Protein AF-B4UIX6-F1 (afdb_monomer)

Radius of gyration: 28.11 Å; Cα contacts (8 Å, |Δi|>4): 900; chains: 1; bounding box: 64×61×74 Å

Foldseek 3Di:
DDKFKKKWKAWQCDEQLLVLVLLLLLQLCVLQPPQWFFWKWFAALVRRIIIIMTIGDDSCPDPQSQLSSQVSSVVSQTGMDGLVPDDPVVNVVVVVVRVNGPQIDTGHGLVCSQVSSVVRSVVSHYDPDDDGDSPRHDEAEEEQVDLQNVPWDDDLVQQKIWGADQRERDQQDKHWYFYHYVPDPGTDIWIWGFHDFQHCVNADQVRHGTTMIRTDPGDPVRSVSRVVVVVPPDDDDDADDGDDPPDHDGDDDDDDDDDADAVAEAEDEDQDLVSLLVCCVPAVVQQKDWTFDQDEDDQQHKYWYWYQANVRDIDIWIWGFHAADNGTTMIGTDDDPVRCVVSCVSNVVRPDDQAEEEEEALPPVLQVLLCVLLVVVRYDYHYDNHLVRVVVVCVVQVQRHLEYEYEQDDPPDGPLNSLLVNCVVNPLDNYAYEYEYCDDDVCPFVSSVVSPHLYYYYCVVDSNVSSVVRVVSSVVCVVPVPDDRDD

Structure (mmCIF, N/CA/C/O backbone):
data_AF-B4UIX6-F1
#
_entry.id   AF-B4UIX6-F1
#
loop_
_atom_site.group_PDB
_atom_site.id
_atom_site.type_symbol
_atom_site.label_atom_id
_atom_site.label_alt_id
_atom_site.label_comp_id
_atom_site.label_asym_id
_atom_site.label_entity_id
_atom_site.label_seq_id
_atom_site.pdbx_PDB_ins_code
_atom_site.Cartn_x
_atom_site.Cartn_y
_atom_site.Cartn_z
_atom_site.occupancy
_atom_site.B_iso_or_equiv
_atom_site.auth_seq_id
_atom_site.auth_comp_id
_atom_site.auth_asym_id
_atom_site.auth_atom_id
_atom_site.pdbx_PDB_model_num
ATOM 1 N N . MET A 1 1 ? 10.545 31.545 16.070 1.00 50.97 1 MET A N 1
ATOM 2 C CA . MET A 1 1 ? 9.368 30.661 16.197 1.00 50.97 1 MET A CA 1
ATOM 3 C C . MET A 1 1 ? 9.714 29.418 15.417 1.00 50.97 1 MET A C 1
ATOM 5 O O . MET A 1 1 ? 9.823 29.504 14.200 1.00 50.97 1 MET A O 1
ATOM 9 N N . ASP A 1 2 ? 10.010 28.333 16.121 1.00 69.81 2 ASP A N 1
ATOM 10 C CA . ASP A 1 2 ? 10.608 27.150 15.506 1.00 69.81 2 ASP A CA 1
ATOM 11 C C . ASP A 1 2 ? 9.585 26.468 14.596 1.00 69.81 2 ASP A C 1
ATOM 13 O O . ASP A 1 2 ? 8.450 26.200 14.996 1.00 69.81 2 ASP A O 1
ATOM 17 N N . THR A 1 3 ? 9.975 26.274 13.339 1.00 79.88 3 THR A N 1
ATOM 18 C CA . THR A 1 3 ? 9.192 25.519 12.360 1.00 79.88 3 THR A CA 1
ATOM 19 C C . THR A 1 3 ? 9.548 24.051 12.533 1.00 79.88 3 THR A C 1
ATOM 21 O O . THR A 1 3 ? 10.726 23.708 12.580 1.00 79.88 3 THR A O 1
ATOM 24 N N . VAL A 1 4 ? 8.539 23.195 12.655 1.00 84.94 4 VAL A N 1
ATOM 25 C CA . VAL A 1 4 ? 8.705 21.746 12.757 1.00 84.94 4 VAL A CA 1
ATOM 26 C C . VAL A 1 4 ? 8.343 21.133 11.419 1.00 84.94 4 VAL A C 1
ATOM 28 O O . VAL A 1 4 ? 7.246 21.357 10.910 1.00 84.94 4 VAL A O 1
ATOM 31 N N . GLU A 1 5 ? 9.255 20.344 10.865 1.00 88.12 5 GLU A N 1
ATOM 32 C CA . GLU A 1 5 ? 8.976 19.538 9.682 1.00 88.12 5 GLU A CA 1
ATOM 33 C C . GLU A 1 5 ? 8.391 18.187 10.089 1.00 88.12 5 GLU A C 1
ATOM 35 O O . GLU A 1 5 ? 8.808 17.567 11.070 1.00 88.12 5 GLU A O 1
ATOM 40 N N . LEU A 1 6 ? 7.390 17.743 9.340 1.00 89.12 6 LEU A N 1
ATOM 41 C CA . LEU A 1 6 ? 6.686 16.482 9.523 1.00 89.12 6 LEU A CA 1
ATOM 42 C C . LEU A 1 6 ? 6.513 15.836 8.151 1.00 89.12 6 LEU A C 1
ATOM 44 O O . LEU A 1 6 ? 6.146 16.517 7.206 1.00 89.12 6 LEU A O 1
ATOM 48 N N . ALA A 1 7 ? 6.734 14.533 8.030 1.00 87.12 7 ALA A N 1
ATOM 49 C CA . ALA A 1 7 ? 6.584 13.808 6.774 1.00 87.12 7 ALA A CA 1
ATOM 50 C C . ALA A 1 7 ? 5.517 12.719 6.914 1.00 87.12 7 ALA A C 1
ATOM 52 O O . ALA A 1 7 ? 5.659 11.794 7.715 1.00 87.12 7 ALA A O 1
ATOM 53 N N . CYS A 1 8 ? 4.440 12.809 6.138 1.00 87.12 8 CYS A N 1
ATOM 54 C CA . CYS A 1 8 ? 3.483 11.718 5.982 1.00 87.12 8 CYS A CA 1
ATOM 55 C C . CYS A 1 8 ? 3.959 10.824 4.838 1.00 87.12 8 CYS A C 1
ATOM 57 O O . CYS A 1 8 ? 4.029 11.267 3.695 1.00 87.12 8 CYS A O 1
ATOM 59 N N . ILE A 1 9 ? 4.295 9.578 5.151 1.00 80.69 9 ILE A N 1
ATOM 60 C CA . ILE A 1 9 ? 4.895 8.630 4.213 1.00 80.69 9 ILE A CA 1
ATOM 61 C C . ILE A 1 9 ? 3.885 7.533 3.907 1.00 80.69 9 ILE A C 1
ATOM 63 O O . ILE A 1 9 ? 3.388 6.885 4.829 1.00 80.69 9 ILE A O 1
ATOM 67 N N . PHE A 1 10 ? 3.636 7.277 2.629 1.00 78.56 10 PHE A N 1
ATOM 68 C CA . PHE A 1 10 ? 2.781 6.204 2.142 1.00 78.56 10 PHE A CA 1
ATOM 69 C C . PHE A 1 10 ? 3.593 5.294 1.226 1.00 78.56 10 PHE A C 1
ATOM 71 O O . PHE A 1 10 ? 4.346 5.755 0.373 1.00 78.56 10 PHE A O 1
ATOM 78 N N . VAL A 1 11 ? 3.420 3.988 1.400 1.00 75.00 11 VAL A N 1
ATOM 79 C CA . VAL A 1 11 ? 4.083 2.965 0.585 1.00 75.00 11 VAL A CA 1
ATOM 80 C C . VAL A 1 11 ? 3.005 2.187 -0.160 1.00 75.00 11 VAL A C 1
ATOM 82 O O . VAL A 1 11 ? 1.965 1.859 0.425 1.00 75.00 11 VAL A O 1
ATOM 85 N N . ARG A 1 12 ? 3.240 1.879 -1.441 1.00 69.44 12 ARG A N 1
ATOM 86 C CA . ARG A 1 12 ? 2.223 1.302 -2.338 1.00 69.44 12 ARG A CA 1
ATOM 87 C C . ARG A 1 12 ? 0.992 2.205 -2.455 1.00 69.44 12 ARG A C 1
ATOM 89 O O . ARG A 1 12 ? -0.139 1.758 -2.268 1.00 69.44 12 ARG A O 1
ATOM 96 N N . ALA A 1 13 ? 1.214 3.498 -2.666 1.00 71.56 13 ALA A N 1
ATOM 97 C CA . ALA A 1 13 ? 0.158 4.458 -2.924 1.00 71.56 13 ALA A CA 1
ATOM 98 C C . ALA A 1 13 ? -0.350 4.276 -4.364 1.00 71.56 13 ALA A C 1
ATOM 100 O O . ALA A 1 13 ? 0.244 4.765 -5.319 1.00 71.56 13 ALA A O 1
ATOM 101 N N . GLU A 1 14 ? -1.474 3.575 -4.510 1.00 77.25 14 GLU A N 1
ATOM 102 C CA . GLU A 1 14 ? -2.195 3.404 -5.776 1.00 77.25 14 GLU A CA 1
ATOM 103 C C . GLU A 1 14 ? -3.715 3.386 -5.545 1.00 77.25 14 GLU A C 1
ATOM 105 O O . GLU A 1 14 ? -4.179 3.134 -4.426 1.00 77.25 14 GLU A O 1
ATOM 110 N N . GLY A 1 15 ? -4.498 3.681 -6.588 1.00 76.38 15 GLY A N 1
ATOM 111 C CA . GLY A 1 15 ? -5.964 3.612 -6.558 1.00 76.38 15 GLY A CA 1
ATOM 112 C C . GLY A 1 15 ? -6.590 4.341 -5.362 1.00 76.38 15 GLY A C 1
ATOM 113 O O . GLY A 1 15 ? -6.399 5.544 -5.170 1.00 76.38 15 GLY A O 1
ATOM 114 N N . ASP A 1 16 ? -7.320 3.596 -4.527 1.00 66.25 16 ASP A N 1
ATOM 115 C CA . ASP A 1 16 ? -7.997 4.124 -3.335 1.00 66.25 16 ASP A CA 1
ATOM 116 C C . ASP A 1 16 ? -7.032 4.688 -2.277 1.00 66.25 16 ASP A C 1
ATOM 118 O O . ASP A 1 16 ? -7.412 5.582 -1.517 1.00 66.25 16 ASP A O 1
ATOM 122 N N . ARG A 1 17 ? -5.777 4.216 -2.226 1.00 69.69 17 ARG A N 1
ATOM 123 C CA . ARG A 1 17 ? -4.769 4.727 -1.280 1.00 69.69 17 ARG A CA 1
ATOM 124 C C . ARG A 1 17 ? -4.261 6.104 -1.681 1.00 69.69 17 ARG A C 1
ATOM 126 O O . ARG A 1 17 ? -4.135 6.973 -0.823 1.00 69.69 17 ARG A O 1
ATOM 133 N N . LEU A 1 18 ? -4.043 6.330 -2.979 1.00 77.25 18 LEU A N 1
ATOM 134 C CA . LEU A 1 18 ? -3.739 7.669 -3.493 1.00 77.25 18 LEU A CA 1
ATOM 135 C C . LEU A 1 18 ? -4.898 8.628 -3.235 1.00 77.25 18 LEU A C 1
ATOM 137 O O . LEU A 1 18 ? -4.672 9.760 -2.822 1.00 77.25 18 LEU A O 1
ATOM 141 N N . LEU A 1 19 ? -6.139 8.166 -3.404 1.00 77.31 19 LEU A N 1
ATOM 142 C CA . LEU A 1 19 ? -7.320 8.977 -3.108 1.00 77.31 19 LEU A CA 1
ATOM 143 C C . LEU A 1 19 ? -7.422 9.330 -1.615 1.00 77.31 19 LEU A C 1
ATOM 145 O O . LEU A 1 19 ? -7.810 10.444 -1.258 1.00 77.31 19 LEU A O 1
ATOM 149 N N . ALA A 1 20 ? -7.087 8.393 -0.727 1.00 75.25 20 ALA A N 1
ATOM 150 C CA . ALA A 1 20 ? -7.052 8.643 0.710 1.00 75.25 20 ALA A CA 1
ATOM 151 C C . ALA A 1 20 ? -5.952 9.649 1.091 1.00 75.25 20 ALA A C 1
ATOM 153 O O . ALA A 1 20 ? -6.204 10.546 1.898 1.00 75.25 20 ALA A O 1
ATOM 154 N N . ALA A 1 21 ? -4.771 9.542 0.477 1.00 83.69 21 ALA A N 1
ATOM 155 C CA . ALA A 1 21 ? -3.675 10.484 0.671 1.00 83.69 21 ALA A CA 1
ATOM 156 C C . ALA A 1 21 ? -4.012 11.883 0.125 1.00 83.69 21 ALA A C 1
ATOM 158 O O . ALA A 1 21 ? -3.810 12.867 0.830 1.00 83.69 21 ALA A O 1
ATOM 159 N N . GLU A 1 22 ? -4.619 11.990 -1.061 1.00 86.62 22 GLU A N 1
ATOM 160 C CA . GLU A 1 22 ? -5.093 13.270 -1.610 1.00 86.62 22 GLU A CA 1
ATOM 161 C C . GLU A 1 22 ? -6.085 13.945 -0.657 1.00 86.62 22 GLU A C 1
ATOM 163 O O . GLU A 1 22 ? -5.969 15.131 -0.358 1.00 86.62 22 GLU A O 1
ATOM 168 N N . ARG A 1 23 ? -7.051 13.186 -0.126 1.00 83.88 23 ARG A N 1
ATOM 169 C CA . ARG A 1 23 ? -8.023 13.707 0.845 1.00 83.88 23 ARG A CA 1
ATOM 170 C C . ARG A 1 23 ? -7.365 14.173 2.137 1.00 83.88 23 ARG A C 1
ATOM 172 O O . ARG A 1 23 ? -7.815 15.169 2.697 1.00 83.88 23 ARG A O 1
ATOM 179 N N . LEU A 1 24 ? -6.330 13.475 2.608 1.00 87.50 24 LEU A N 1
ATOM 180 C CA . LEU A 1 24 ? -5.542 13.930 3.750 1.00 87.50 24 LEU A CA 1
ATOM 181 C C . LEU A 1 24 ? -4.856 15.259 3.437 1.00 87.50 24 LEU A C 1
ATOM 183 O O . LEU A 1 24 ? -4.967 16.179 4.242 1.00 87.50 24 LEU A O 1
ATOM 187 N N . VAL A 1 25 ? -4.189 15.358 2.282 1.00 90.38 25 VAL A N 1
ATOM 188 C CA . VAL A 1 25 ? -3.491 16.575 1.842 1.00 90.38 25 VAL A CA 1
ATOM 189 C C . VAL A 1 25 ? -4.464 17.751 1.809 1.00 90.38 25 VAL A C 1
ATOM 191 O O . VAL A 1 25 ? -4.226 18.758 2.464 1.00 90.38 25 VAL A O 1
ATOM 194 N N . LEU A 1 26 ? -5.622 17.592 1.166 1.00 88.06 26 LEU A N 1
ATOM 195 C CA . LEU A 1 26 ? -6.662 18.627 1.121 1.00 88.06 26 LEU A CA 1
ATOM 196 C C . LEU A 1 26 ? -7.244 18.975 2.504 1.00 88.06 26 LEU A C 1
ATOM 198 O O . LEU A 1 26 ? -7.756 20.076 2.693 1.00 88.06 26 LEU A O 1
ATOM 202 N N . ALA A 1 27 ? -7.163 18.063 3.475 1.00 88.12 27 ALA A N 1
ATOM 203 C CA . ALA A 1 27 ? -7.614 18.277 4.846 1.00 88.12 27 ALA A CA 1
ATOM 204 C C . ALA A 1 27 ? -6.538 18.884 5.767 1.00 88.12 27 ALA A C 1
ATOM 206 O O . ALA A 1 27 ? -6.870 19.265 6.893 1.00 88.12 27 ALA A O 1
ATOM 207 N N . LEU A 1 28 ? -5.273 19.007 5.335 1.00 90.50 28 LEU A N 1
ATOM 208 C CA . LEU A 1 28 ? -4.177 19.536 6.163 1.00 90.50 28 LEU A CA 1
ATOM 209 C C . LEU A 1 28 ? -4.477 20.911 6.784 1.00 90.50 28 LEU A C 1
ATOM 211 O O . LEU A 1 28 ? -4.232 21.047 7.987 1.00 90.50 28 LEU A O 1
ATOM 215 N N . PRO A 1 29 ? -5.074 21.892 6.070 1.00 88.06 29 PRO A N 1
ATOM 216 C CA . PRO A 1 29 ? -5.437 23.177 6.672 1.00 88.06 29 PRO A CA 1
ATOM 217 C C . PRO A 1 29 ? -6.425 23.033 7.837 1.00 88.06 29 PRO A C 1
ATOM 219 O O . PRO A 1 29 ? -6.400 23.813 8.781 1.00 88.06 29 PRO A O 1
ATOM 222 N N . HIS A 1 30 ? -7.280 22.005 7.820 1.00 84.88 30 HIS A N 1
ATOM 223 C CA . HIS A 1 30 ? -8.195 21.725 8.924 1.00 84.88 30 HIS A CA 1
ATOM 224 C C . HIS A 1 30 ? -7.524 20.949 10.065 1.00 84.88 30 HIS A C 1
ATOM 226 O O . HIS A 1 30 ? -7.813 21.190 11.235 1.00 84.88 30 HIS A O 1
ATOM 232 N N . VAL A 1 31 ? -6.633 20.010 9.738 1.00 87.25 31 VAL A N 1
ATOM 233 C CA . VAL A 1 31 ? -5.925 19.178 10.724 1.00 87.25 31 VAL A CA 1
ATOM 234 C C . VAL A 1 31 ? -4.927 20.008 11.536 1.00 87.25 31 VAL A C 1
ATOM 236 O O . VAL A 1 31 ? -4.837 19.845 12.758 1.00 87.25 31 VAL A O 1
ATOM 239 N N . LEU A 1 32 ? -4.196 20.898 10.866 1.00 87.38 32 LEU A N 1
ATOM 240 C CA . LEU A 1 32 ? -3.117 21.694 11.450 1.00 87.38 32 LEU A CA 1
ATOM 241 C C . LEU A 1 32 ? -3.531 23.141 11.762 1.00 87.38 32 LEU A C 1
ATOM 243 O O . LEU A 1 32 ? -2.856 23.801 12.549 1.00 87.38 32 LEU A O 1
ATOM 247 N N . GLY A 1 33 ? -4.656 23.617 11.221 1.00 83.31 33 GLY A N 1
ATOM 248 C CA . GLY A 1 33 ? -5.118 24.994 11.402 1.00 83.31 33 GLY A CA 1
ATOM 249 C C . GLY A 1 33 ? -4.183 26.014 10.747 1.00 83.31 33 GLY A C 1
ATOM 250 O O . GLY A 1 33 ? -3.417 25.687 9.840 1.00 83.31 33 GLY A O 1
ATOM 251 N N . ASP A 1 34 ? -4.193 27.243 11.266 1.00 81.81 34 ASP A N 1
ATOM 252 C CA . ASP A 1 34 ? -3.404 28.377 10.748 1.00 81.81 34 ASP A CA 1
ATOM 253 C C . ASP A 1 34 ? -1.878 28.206 10.898 1.00 81.81 34 ASP A C 1
ATOM 255 O O . ASP A 1 34 ? -1.104 29.076 10.508 1.00 81.81 34 ASP A O 1
ATOM 259 N N . GLY A 1 35 ? -1.424 27.101 11.496 1.00 83.25 35 GLY A N 1
ATOM 260 C CA . GLY A 1 35 ? -0.007 26.795 11.658 1.00 83.25 35 GLY A CA 1
ATOM 261 C C . GLY A 1 35 ? 0.612 26.006 10.502 1.00 83.25 35 GLY A C 1
ATOM 262 O O . GLY A 1 35 ? 1.799 25.699 10.586 1.00 83.25 35 GLY A O 1
ATOM 263 N N . LEU A 1 36 ? -0.146 25.657 9.456 1.00 87.75 36 LEU A N 1
ATOM 264 C CA . LEU A 1 36 ? 0.399 25.079 8.223 1.00 87.75 36 LEU A CA 1
ATOM 265 C C . LEU A 1 36 ? 1.092 26.173 7.392 1.00 87.75 36 LEU A C 1
ATOM 267 O O . LEU A 1 36 ? 0.434 27.092 6.919 1.00 87.75 36 LEU A O 1
ATOM 271 N N . ASP A 1 37 ? 2.407 26.060 7.205 1.00 87.50 37 ASP A N 1
ATOM 272 C CA . ASP A 1 37 ? 3.221 27.054 6.489 1.00 87.50 37 ASP A CA 1
ATOM 273 C C . ASP A 1 37 ? 3.438 26.672 5.018 1.00 87.50 37 ASP A C 1
ATOM 275 O O . ASP A 1 37 ? 3.116 27.443 4.117 1.00 87.50 37 ASP A O 1
ATOM 279 N N . ARG A 1 38 ? 3.927 25.450 4.774 1.00 88.00 38 ARG A N 1
ATOM 280 C CA . ARG A 1 38 ? 4.103 24.869 3.434 1.00 88.00 38 ARG A CA 1
ATOM 281 C C . ARG A 1 38 ? 3.867 23.362 3.439 1.00 88.00 38 ARG A C 1
ATOM 283 O O . ARG A 1 38 ? 3.985 22.713 4.483 1.00 88.00 38 ARG A O 1
ATOM 290 N N . CYS A 1 39 ? 3.576 22.825 2.263 1.00 91.69 39 CYS A N 1
ATOM 291 C CA . CYS A 1 39 ? 3.460 21.404 1.984 1.00 91.69 39 CYS A CA 1
ATOM 292 C C . CYS A 1 39 ? 4.289 21.061 0.740 1.00 91.69 39 CYS A C 1
ATOM 294 O O . CYS A 1 39 ? 4.148 21.721 -0.284 1.00 91.69 39 CYS A O 1
ATOM 296 N N . ASP A 1 40 ? 5.089 20.006 0.812 1.00 89.06 40 ASP A N 1
ATOM 297 C CA . ASP A 1 40 ? 5.818 19.457 -0.328 1.00 89.06 40 ASP A CA 1
ATOM 298 C C . ASP A 1 40 ? 5.292 18.045 -0.604 1.00 89.06 40 ASP A C 1
ATOM 300 O O . ASP A 1 40 ? 5.035 17.274 0.325 1.00 89.06 40 ASP A O 1
ATOM 304 N N . LEU A 1 41 ? 5.087 17.710 -1.872 1.00 91.31 41 LEU A N 1
ATOM 305 C CA . LEU A 1 41 ? 4.596 16.411 -2.323 1.00 91.31 41 LEU A CA 1
ATOM 306 C C . LEU A 1 41 ? 5.665 15.773 -3.206 1.00 91.31 41 LEU A C 1
ATOM 308 O O . LEU A 1 41 ? 6.165 16.427 -4.114 1.00 91.31 41 LEU A O 1
ATOM 312 N N . ALA A 1 42 ? 5.987 14.507 -2.971 1.00 86.31 42 ALA A N 1
ATOM 313 C CA . ALA A 1 42 ? 6.916 13.749 -3.800 1.00 86.31 42 ALA A CA 1
ATOM 314 C C . ALA A 1 42 ? 6.377 12.333 -4.007 1.00 86.31 42 ALA A C 1
ATOM 316 O O . ALA A 1 42 ? 5.975 11.685 -3.039 1.00 86.31 42 ALA A O 1
ATOM 317 N N . PHE A 1 43 ? 6.322 11.870 -5.249 1.00 85.62 43 PHE A N 1
ATOM 318 C CA . PHE A 1 43 ? 5.800 10.563 -5.622 1.00 85.62 43 PHE A CA 1
ATOM 319 C C . PHE A 1 43 ? 6.738 9.866 -6.600 1.00 85.62 43 PHE A C 1
ATOM 321 O O . PHE A 1 43 ? 7.221 10.494 -7.536 1.00 85.62 43 PHE A O 1
ATOM 328 N N . ASP A 1 44 ? 6.947 8.575 -6.363 1.00 83.12 44 ASP A N 1
ATOM 329 C CA . ASP A 1 44 ? 7.654 7.660 -7.250 1.00 83.12 44 ASP A CA 1
ATOM 330 C C . ASP A 1 44 ? 6.639 6.700 -7.884 1.00 83.12 44 ASP A C 1
ATOM 332 O O . ASP A 1 44 ? 6.030 5.872 -7.191 1.00 83.12 44 ASP A O 1
ATOM 336 N N . ALA A 1 45 ? 6.442 6.795 -9.197 1.00 74.31 45 ALA A N 1
ATOM 337 C CA . ALA A 1 45 ? 5.498 5.958 -9.929 1.00 74.31 45 ALA A CA 1
ATOM 338 C C . ALA A 1 45 ? 5.891 4.472 -9.946 1.00 74.31 45 ALA A C 1
ATOM 340 O O . ALA A 1 45 ? 5.006 3.608 -9.958 1.00 74.31 45 ALA A O 1
ATOM 341 N N . SER A 1 46 ? 7.191 4.168 -9.916 1.00 71.88 46 SER A N 1
ATOM 342 C CA . SER A 1 46 ? 7.731 2.808 -9.986 1.00 71.88 46 SER A CA 1
ATOM 343 C C . SER A 1 46 ? 7.571 2.070 -8.656 1.00 71.88 46 SER A C 1
ATOM 345 O O . SER A 1 46 ? 7.022 0.966 -8.607 1.00 71.88 46 SER A O 1
ATOM 347 N N . THR A 1 47 ? 7.963 2.707 -7.550 1.00 72.00 47 THR A N 1
ATOM 348 C CA . THR A 1 47 ? 7.884 2.118 -6.205 1.00 72.00 47 THR A CA 1
ATOM 349 C C . THR A 1 47 ? 6.555 2.403 -5.513 1.00 72.00 47 THR A C 1
ATOM 351 O O . THR A 1 47 ? 6.262 1.837 -4.450 1.00 72.00 47 THR A O 1
ATOM 354 N N . ARG A 1 48 ? 5.720 3.264 -6.115 1.00 80.44 48 ARG A N 1
ATOM 355 C CA . ARG A 1 48 ? 4.461 3.766 -5.547 1.00 80.44 48 ARG A CA 1
ATOM 356 C C . ARG A 1 48 ? 4.687 4.393 -4.171 1.00 80.44 48 ARG A C 1
ATOM 358 O O . ARG A 1 48 ? 3.859 4.248 -3.264 1.00 80.44 48 ARG A O 1
ATOM 365 N N . PHE A 1 49 ? 5.838 5.025 -3.986 1.00 82.94 49 PHE A N 1
ATOM 366 C CA . PHE A 1 49 ? 6.181 5.746 -2.772 1.00 82.94 49 PHE A CA 1
ATOM 367 C C . PHE A 1 49 ? 5.610 7.158 -2.853 1.00 82.94 49 PHE A C 1
ATOM 369 O O . PHE A 1 49 ? 5.733 7.813 -3.876 1.00 82.94 49 PHE A O 1
ATOM 376 N N . LEU A 1 50 ? 4.974 7.625 -1.781 1.00 83.06 50 LEU A N 1
ATOM 377 C CA . LEU A 1 50 ? 4.475 8.993 -1.663 1.00 83.06 50 LEU A CA 1
ATOM 378 C C . LEU A 1 50 ? 4.956 9.586 -0.343 1.00 83.06 50 LEU A C 1
ATOM 380 O O . LEU A 1 50 ? 4.679 9.040 0.728 1.00 83.06 50 LEU A O 1
ATOM 384 N N . ALA A 1 51 ? 5.592 10.745 -0.414 1.00 88.69 51 ALA A N 1
ATOM 385 C CA . ALA A 1 51 ? 5.913 11.573 0.730 1.00 88.69 51 ALA A CA 1
ATOM 386 C C . ALA A 1 51 ? 5.148 12.897 0.651 1.00 88.69 51 ALA A C 1
ATOM 388 O O . ALA A 1 51 ? 5.082 13.545 -0.390 1.00 88.69 51 ALA A O 1
ATOM 389 N N . VAL A 1 52 ? 4.576 13.296 1.783 1.00 92.88 52 VAL A N 1
ATOM 390 C CA . VAL A 1 52 ? 3.956 14.604 1.990 1.00 92.88 52 VAL A CA 1
ATOM 391 C C . VAL A 1 52 ? 4.699 15.263 3.144 1.00 92.88 52 VAL A C 1
ATOM 393 O O . VAL A 1 52 ? 4.453 14.933 4.308 1.00 92.88 52 VAL A O 1
ATOM 396 N N . ALA A 1 53 ? 5.643 16.143 2.831 1.00 91.38 53 ALA A N 1
ATOM 397 C CA . ALA A 1 53 ? 6.358 16.921 3.831 1.00 91.38 53 ALA A CA 1
ATOM 398 C C . ALA A 1 53 ? 5.549 18.171 4.184 1.00 91.38 53 ALA A C 1
ATOM 400 O O . ALA A 1 53 ? 4.945 18.811 3.332 1.00 91.38 53 ALA A O 1
ATOM 401 N N . VAL A 1 54 ? 5.498 18.502 5.465 1.00 92.25 54 VAL A N 1
ATOM 402 C CA . VAL A 1 54 ? 4.668 19.567 6.005 1.00 92.25 54 VAL A CA 1
ATOM 403 C C . VAL A 1 54 ? 5.495 20.388 6.973 1.00 92.25 54 VAL A C 1
ATOM 405 O O . VAL A 1 54 ? 6.031 19.857 7.947 1.00 92.25 54 VAL A O 1
ATOM 408 N N . ALA A 1 55 ? 5.560 21.693 6.733 1.00 88.62 55 ALA A N 1
ATOM 409 C CA . ALA A 1 55 ? 6.137 22.642 7.669 1.00 88.62 55 ALA A CA 1
ATOM 410 C C . ALA A 1 55 ? 5.031 23.214 8.559 1.00 88.62 55 ALA A C 1
ATOM 412 O O . ALA A 1 55 ? 4.084 23.843 8.078 1.00 88.62 55 ALA A O 1
ATOM 413 N N . ALA A 1 56 ? 5.157 22.996 9.864 1.00 88.19 56 ALA A N 1
ATOM 414 C CA . ALA A 1 56 ? 4.192 23.417 10.867 1.00 88.19 56 ALA A CA 1
ATOM 415 C C . ALA A 1 56 ? 4.810 24.421 11.854 1.00 88.19 56 ALA A C 1
ATOM 417 O O . ALA A 1 56 ? 5.962 24.284 12.265 1.00 88.19 56 ALA A O 1
ATOM 418 N N . ARG A 1 57 ? 4.036 25.425 12.278 1.00 88.00 57 ARG A N 1
ATOM 419 C CA . ARG A 1 57 ? 4.443 26.467 13.237 1.00 88.00 57 ARG A CA 1
ATOM 420 C C . ARG A 1 57 ? 3.404 26.644 14.345 1.00 88.00 57 ARG A C 1
ATOM 422 O O . ARG A 1 57 ? 2.233 26.306 14.186 1.00 88.00 57 ARG A O 1
ATOM 429 N N . GLY A 1 58 ? 3.822 27.214 15.476 1.00 86.06 58 GLY A N 1
ATOM 430 C CA . GLY A 1 58 ? 2.910 27.587 16.565 1.00 86.06 58 GLY A CA 1
ATOM 431 C C . GLY A 1 58 ? 2.110 26.396 17.108 1.00 86.06 58 GLY A C 1
ATOM 432 O O . GLY A 1 58 ? 2.690 25.383 17.493 1.00 86.06 58 GLY A O 1
ATOM 433 N N . GLU A 1 59 ? 0.776 26.500 17.133 1.00 78.38 59 GLU A N 1
ATOM 434 C CA . GLU A 1 59 ? -0.114 25.412 17.579 1.00 78.38 59 GLU A CA 1
ATOM 435 C C . GLU A 1 59 ? 0.022 24.135 16.732 1.00 78.38 59 GLU A C 1
ATOM 437 O O . GLU A 1 59 ? -0.075 23.034 17.274 1.00 78.38 59 GLU A O 1
ATOM 442 N N . ALA A 1 60 ? 0.317 24.254 15.432 1.00 76.25 60 ALA A N 1
ATOM 443 C CA . ALA A 1 60 ? 0.472 23.105 14.537 1.00 76.25 60 ALA A CA 1
ATOM 444 C C . ALA A 1 60 ? 1.739 22.282 14.822 1.00 76.25 60 ALA A C 1
ATOM 446 O O . ALA A 1 60 ? 1.808 21.104 14.478 1.00 76.25 60 ALA A O 1
ATOM 447 N N . ALA A 1 61 ? 2.732 22.884 15.483 1.00 78.50 61 ALA A N 1
ATOM 448 C CA . ALA A 1 61 ? 3.958 22.208 15.897 1.00 78.50 61 ALA A CA 1
ATOM 449 C C . ALA A 1 61 ? 3.803 21.442 17.227 1.00 78.50 61 ALA A C 1
ATOM 451 O O . ALA A 1 61 ? 4.673 20.648 17.596 1.00 78.50 61 ALA A O 1
ATOM 452 N N . LYS A 1 62 ? 2.706 21.653 17.970 1.00 84.38 62 LYS A N 1
ATOM 453 C CA . LYS A 1 62 ? 2.489 21.006 19.272 1.00 84.38 62 LYS A CA 1
ATOM 454 C C . LYS A 1 62 ? 2.155 19.521 19.136 1.00 84.38 62 LYS A C 1
ATOM 456 O O . LYS A 1 62 ? 1.595 19.063 18.142 1.00 84.38 62 LYS A O 1
ATOM 461 N N . ALA A 1 63 ? 2.409 18.777 20.214 1.00 83.25 63 ALA A N 1
ATOM 462 C CA . ALA A 1 63 ? 2.158 17.338 20.298 1.00 83.25 63 ALA A CA 1
ATOM 463 C C . ALA A 1 63 ? 0.716 16.936 19.929 1.00 83.25 63 ALA A C 1
ATOM 465 O O . ALA A 1 63 ? 0.523 15.920 19.269 1.00 83.25 63 ALA A O 1
ATOM 466 N N . ALA A 1 64 ? -0.291 17.740 20.291 1.00 85.56 64 ALA A N 1
ATOM 467 C CA . ALA A 1 64 ? -1.688 17.466 19.945 1.00 85.56 64 ALA A CA 1
ATOM 468 C C . ALA A 1 64 ? -1.945 17.536 18.428 1.00 85.56 64 ALA A C 1
ATOM 470 O O . ALA A 1 64 ? -2.548 16.625 17.865 1.00 85.56 64 ALA A O 1
ATOM 471 N N . ALA A 1 65 ? -1.438 18.567 17.744 1.00 86.44 65 ALA A N 1
ATOM 472 C CA . ALA A 1 65 ? -1.559 18.688 16.291 1.00 86.44 65 ALA A CA 1
ATOM 473 C C . ALA A 1 65 ? -0.793 17.569 15.566 1.00 86.44 65 ALA A C 1
ATOM 475 O O . ALA A 1 65 ? -1.314 16.968 14.628 1.00 86.44 65 ALA A O 1
ATOM 476 N N . ARG A 1 66 ? 0.395 17.206 16.067 1.00 87.81 66 ARG A N 1
ATOM 477 C CA . ARG A 1 66 ? 1.182 16.069 15.563 1.00 87.81 66 ARG A CA 1
ATOM 478 C C . ARG A 1 66 ? 0.466 14.731 15.744 1.00 87.81 66 ARG A C 1
ATOM 480 O O . ARG A 1 66 ? 0.432 13.939 14.810 1.00 87.81 66 ARG A O 1
ATOM 487 N N . ALA A 1 67 ? -0.146 14.487 16.903 1.00 85.81 67 ALA A N 1
ATOM 488 C CA . ALA A 1 67 ? -0.939 13.284 17.158 1.00 85.81 67 ALA A CA 1
ATOM 489 C C . ALA A 1 67 ? -2.185 13.222 16.261 1.00 85.81 67 ALA A C 1
ATOM 491 O O . ALA A 1 67 ? -2.510 12.162 15.728 1.00 85.81 67 ALA A O 1
ATOM 492 N N . ARG A 1 68 ? -2.846 14.363 16.028 1.00 88.69 68 ARG A N 1
ATOM 493 C CA . ARG A 1 68 ? -3.974 14.467 15.094 1.00 88.69 68 ARG A CA 1
ATOM 494 C C . ARG A 1 68 ? -3.550 14.170 13.657 1.00 88.69 68 ARG A C 1
ATOM 496 O O . ARG A 1 68 ? -4.232 13.407 12.975 1.00 88.69 68 ARG A O 1
ATOM 503 N N . LEU A 1 69 ? -2.423 14.727 13.211 1.00 89.69 69 LEU A N 1
ATOM 504 C CA . LEU A 1 69 ? -1.862 14.427 11.897 1.00 89.69 69 LEU A CA 1
ATOM 505 C C . LEU A 1 69 ? -1.496 12.945 11.797 1.00 89.69 69 LEU A C 1
ATOM 507 O O . LEU A 1 69 ? -1.952 12.283 10.878 1.00 89.69 69 LEU A O 1
ATOM 511 N N . ALA A 1 70 ? -0.790 12.386 12.783 1.00 83.38 70 ALA A N 1
ATOM 512 C CA . ALA A 1 70 ? -0.449 10.965 12.820 1.00 83.38 70 ALA A CA 1
ATOM 513 C C . ALA A 1 70 ? -1.687 10.064 12.740 1.00 83.38 70 ALA A C 1
ATOM 515 O O . ALA A 1 70 ? -1.681 9.070 12.014 1.00 83.38 70 ALA A O 1
ATOM 516 N N . PHE A 1 71 ? -2.760 10.425 13.448 1.00 83.12 71 PHE A N 1
ATOM 517 C CA . PHE A 1 71 ? -4.033 9.719 13.392 1.00 83.12 71 PHE A CA 1
ATOM 518 C C . PHE A 1 71 ? -4.618 9.719 11.978 1.00 83.12 71 PHE A C 1
ATOM 520 O O . PHE A 1 71 ? -4.915 8.649 11.447 1.00 83.12 71 PHE A O 1
ATOM 527 N N . TRP A 1 72 ? -4.753 10.883 11.340 1.00 84.06 72 TRP A N 1
ATOM 528 C CA . TRP A 1 72 ? -5.339 10.960 10.000 1.00 84.06 72 TRP A CA 1
ATOM 529 C C . TRP A 1 72 ? -4.437 10.374 8.916 1.00 84.06 72 TRP A C 1
ATOM 531 O O . TRP A 1 72 ? -4.940 9.698 8.021 1.00 84.06 72 TRP A O 1
ATOM 541 N N . THR A 1 73 ? -3.120 10.524 9.043 1.00 82.25 73 THR A N 1
ATOM 542 C CA . THR A 1 73 ? -2.137 9.860 8.185 1.00 82.25 73 THR A CA 1
ATOM 543 C C . THR A 1 73 ? -2.284 8.347 8.269 1.00 82.25 73 THR A C 1
ATOM 545 O O . THR A 1 73 ? -2.419 7.699 7.236 1.00 82.25 73 THR A O 1
ATOM 548 N N . ALA A 1 74 ? -2.387 7.782 9.475 1.00 73.62 74 ALA A N 1
ATOM 549 C CA . ALA A 1 74 ? -2.619 6.351 9.658 1.00 73.62 74 ALA A CA 1
ATOM 550 C C . ALA A 1 74 ? -3.959 5.882 9.074 1.00 73.62 74 ALA A C 1
ATOM 552 O O . ALA A 1 74 ? -4.044 4.785 8.527 1.00 73.62 74 ALA A O 1
ATOM 553 N N . ARG A 1 75 ? -5.012 6.707 9.144 1.00 76.31 75 ARG A N 1
ATOM 554 C CA . ARG A 1 75 ? -6.317 6.396 8.530 1.00 76.31 75 ARG A CA 1
ATOM 555 C C . ARG A 1 75 ? -6.308 6.483 7.007 1.00 76.31 75 ARG A C 1
ATOM 557 O O . ARG A 1 75 ? -7.059 5.750 6.372 1.00 76.31 75 ARG A O 1
ATOM 564 N N . ALA A 1 76 ? -5.462 7.335 6.440 1.00 71.62 76 ALA A N 1
ATOM 565 C CA . ALA A 1 76 ? -5.191 7.378 5.008 1.00 71.62 76 ALA A CA 1
ATOM 566 C C . ALA A 1 76 ? -4.182 6.304 4.564 1.00 71.62 76 ALA A C 1
ATOM 568 O O . ALA A 1 76 ? -3.982 6.106 3.369 1.00 71.62 76 ALA A O 1
ATOM 569 N N . GLY A 1 77 ? -3.564 5.603 5.520 1.00 66.56 77 GLY A N 1
ATOM 570 C CA . GLY A 1 77 ? -2.631 4.520 5.263 1.00 66.56 77 GLY A CA 1
ATOM 571 C C . GLY A 1 77 ? -1.169 4.874 5.141 1.00 66.56 77 GLY A C 1
ATOM 572 O O . GLY A 1 77 ? -0.372 4.088 4.633 1.00 66.56 77 GLY A O 1
ATOM 573 N N . GLY A 1 78 ? -0.817 6.063 5.587 1.00 67.00 78 GLY A N 1
ATOM 574 C CA . GLY A 1 78 ? 0.565 6.440 5.759 1.00 67.00 78 GLY A CA 1
ATOM 575 C C . GLY A 1 78 ? 1.032 6.203 7.186 1.00 67.00 78 GLY A C 1
ATOM 576 O O . GLY A 1 78 ? 0.278 5.828 8.087 1.00 67.00 78 GLY A O 1
ATOM 577 N N . ARG A 1 79 ? 2.290 6.542 7.416 1.00 80.19 79 ARG A N 1
ATOM 578 C CA . ARG A 1 79 ? 2.845 6.784 8.746 1.00 80.19 79 ARG A CA 1
ATOM 579 C C . ARG A 1 79 ? 3.341 8.218 8.823 1.00 80.19 79 ARG A C 1
ATOM 581 O O . ARG A 1 79 ? 3.810 8.763 7.828 1.00 80.19 79 ARG A O 1
ATOM 588 N N . LEU A 1 80 ? 3.251 8.818 10.002 1.00 84.12 80 LEU A N 1
ATOM 589 C CA . LEU A 1 80 ? 3.905 10.093 10.258 1.00 84.12 80 LEU A CA 1
ATOM 590 C C . LEU A 1 80 ? 5.336 9.831 10.726 1.00 84.12 80 LEU A C 1
ATOM 592 O O . LEU A 1 80 ? 5.548 9.035 11.639 1.00 84.12 80 LEU A O 1
ATOM 596 N N . LEU A 1 81 ? 6.293 10.525 10.127 1.00 82.69 81 LEU A N 1
ATOM 597 C CA . LEU A 1 81 ? 7.669 10.624 10.585 1.00 82.69 81 LEU A CA 1
ATOM 598 C C . LEU A 1 81 ? 7.941 12.083 10.950 1.00 82.69 81 LEU A C 1
ATOM 600 O O . LEU A 1 81 ? 7.605 12.987 10.191 1.00 82.69 81 LEU A O 1
ATOM 604 N N . ALA A 1 82 ? 8.546 12.325 12.108 1.00 82.88 82 ALA A N 1
ATOM 605 C CA . ALA A 1 82 ? 9.079 13.636 12.455 1.00 82.88 82 ALA A CA 1
ATOM 606 C C . ALA A 1 82 ? 10.600 13.571 12.276 1.00 82.88 82 ALA A C 1
ATOM 608 O O . ALA A 1 82 ? 11.248 12.914 13.089 1.00 82.88 82 ALA A O 1
ATOM 609 N N . PRO A 1 83 ? 11.189 14.205 11.244 1.00 74.50 83 PRO A N 1
ATOM 610 C CA . PRO A 1 83 ? 12.624 14.120 10.989 1.00 74.50 83 PRO A CA 1
ATOM 611 C C . PRO A 1 83 ? 13.470 14.492 12.209 1.00 74.50 83 PRO A C 1
ATOM 613 O O . PRO A 1 83 ? 14.439 13.809 12.498 1.00 74.50 83 PRO A O 1
ATOM 616 N N . ALA A 1 84 ? 13.061 15.493 12.993 1.00 74.69 84 ALA A N 1
ATOM 617 C CA . ALA A 1 84 ? 13.770 15.889 14.215 1.00 74.69 84 ALA A CA 1
ATOM 618 C C . ALA A 1 84 ? 13.858 14.787 15.296 1.00 74.69 84 ALA A C 1
ATOM 620 O O . ALA A 1 84 ? 14.706 14.868 16.178 1.00 74.69 84 ALA A O 1
ATOM 621 N N . GLU A 1 85 ? 12.987 13.776 15.243 1.00 76.06 85 GLU A N 1
ATOM 622 C CA . GLU A 1 85 ? 12.947 12.639 16.175 1.00 76.06 85 GLU A CA 1
ATOM 623 C C . GLU A 1 85 ? 13.406 11.323 15.527 1.00 76.06 85 GLU A C 1
ATOM 625 O O . GLU A 1 85 ? 13.493 10.304 16.209 1.00 76.06 85 GLU A O 1
ATOM 630 N N . ALA A 1 86 ? 13.676 11.337 14.220 1.00 72.38 86 ALA A N 1
ATOM 631 C CA . ALA A 1 86 ? 14.098 10.177 13.448 1.00 72.38 86 ALA A CA 1
ATOM 632 C C . ALA A 1 86 ? 15.612 9.957 13.561 1.00 72.38 86 ALA A C 1
ATOM 634 O O . ALA A 1 86 ? 16.382 10.915 13.710 1.00 72.38 86 ALA A O 1
ATOM 635 N N . THR A 1 87 ? 16.049 8.703 13.436 1.00 80.06 87 THR A N 1
ATOM 636 C CA . THR A 1 87 ? 17.484 8.387 13.398 1.00 80.06 87 THR A CA 1
ATOM 637 C C . THR A 1 87 ? 18.145 8.978 12.152 1.00 80.06 87 THR A C 1
ATOM 639 O O . THR A 1 87 ? 17.476 9.304 11.169 1.00 80.06 87 THR A O 1
ATOM 642 N N . ASP A 1 88 ? 19.468 9.129 12.181 1.00 72.31 88 ASP A N 1
ATOM 643 C CA . ASP A 1 88 ? 20.226 9.649 11.038 1.00 72.31 88 ASP A CA 1
ATOM 644 C C . ASP A 1 88 ? 19.980 8.798 9.780 1.00 72.31 88 ASP A C 1
ATOM 646 O O . ASP A 1 88 ? 19.629 9.348 8.736 1.00 72.31 88 ASP A O 1
ATOM 650 N N . ASP A 1 89 ? 20.003 7.471 9.930 1.00 69.44 89 ASP A N 1
ATOM 651 C CA . ASP A 1 89 ? 19.692 6.508 8.868 1.00 69.44 89 ASP A CA 1
ATOM 652 C C . ASP A 1 89 ? 18.268 6.672 8.314 1.00 69.44 89 ASP A C 1
ATOM 654 O O . ASP A 1 89 ? 18.049 6.593 7.106 1.00 69.44 89 ASP A O 1
ATOM 658 N N . GLU A 1 90 ? 17.267 6.879 9.176 1.00 68.62 90 GLU A N 1
ATOM 659 C CA . GLU A 1 90 ? 15.880 7.073 8.739 1.00 68.62 90 GLU A CA 1
ATOM 660 C C . GLU A 1 90 ? 15.715 8.368 7.943 1.00 68.62 90 GLU A C 1
ATOM 662 O O . GLU A 1 90 ? 14.980 8.390 6.951 1.00 68.62 90 GLU A O 1
ATOM 667 N N . ARG A 1 91 ? 16.400 9.440 8.359 1.00 75.00 91 ARG A N 1
ATOM 668 C CA . ARG A 1 91 ? 16.384 10.717 7.637 1.00 75.00 91 ARG A CA 1
ATOM 669 C C . ARG A 1 91 ? 17.091 10.610 6.295 1.00 75.00 91 ARG A C 1
ATOM 671 O O . ARG A 1 91 ? 16.573 11.130 5.311 1.00 75.00 91 ARG A O 1
ATOM 678 N N . GLU A 1 92 ? 18.245 9.951 6.250 1.00 73.44 92 GLU A N 1
ATOM 679 C CA . GLU A 1 92 ? 19.007 9.758 5.017 1.00 73.44 92 GLU A CA 1
ATOM 680 C C . GLU A 1 92 ? 18.228 8.905 4.013 1.00 73.44 92 GLU A C 1
ATOM 682 O O . GLU A 1 92 ? 18.081 9.300 2.858 1.00 73.44 92 GLU A O 1
ATOM 687 N N . ARG A 1 93 ? 17.613 7.806 4.468 1.00 72.69 93 ARG A N 1
ATOM 688 C CA . ARG A 1 93 ? 16.729 6.980 3.630 1.00 72.69 93 ARG A CA 1
ATOM 689 C C . ARG A 1 93 ? 15.538 7.763 3.099 1.00 72.69 93 ARG A C 1
ATOM 691 O O . ARG A 1 93 ? 15.247 7.668 1.912 1.00 72.69 93 ARG A O 1
ATOM 698 N N . LEU A 1 94 ? 14.852 8.529 3.953 1.00 76.50 94 LEU A N 1
ATOM 699 C CA . LEU A 1 94 ? 13.730 9.356 3.507 1.00 76.50 94 LEU A CA 1
ATOM 700 C C . LEU A 1 94 ? 14.188 10.372 2.456 1.00 76.50 94 LEU A C 1
ATOM 702 O O . LEU A 1 94 ? 13.512 10.531 1.446 1.00 76.50 94 LEU A O 1
ATOM 706 N N . ARG A 1 95 ? 15.326 11.039 2.676 1.00 79.00 95 ARG A N 1
ATOM 707 C CA . ARG A 1 95 ? 15.875 12.000 1.715 1.00 79.00 95 ARG A CA 1
ATOM 708 C C . ARG A 1 95 ? 16.177 11.328 0.375 1.00 79.00 95 ARG A C 1
ATOM 710 O O . ARG A 1 95 ? 15.684 11.808 -0.635 1.00 79.00 95 ARG A O 1
ATOM 717 N N . ALA A 1 96 ? 16.891 10.204 0.377 1.00 76.75 96 ALA A N 1
ATOM 718 C CA . ALA A 1 96 ? 17.213 9.466 -0.843 1.00 76.75 96 ALA A CA 1
ATOM 719 C C . ALA A 1 96 ? 15.953 9.001 -1.597 1.00 76.75 96 ALA A C 1
ATOM 721 O O . ALA A 1 96 ? 15.897 9.078 -2.818 1.00 76.75 96 ALA A O 1
ATOM 722 N N . GLN A 1 97 ? 14.916 8.559 -0.875 1.00 78.31 97 GLN A N 1
ATOM 723 C CA . GLN A 1 97 ? 13.636 8.181 -1.483 1.00 78.31 97 GLN A CA 1
ATOM 724 C C . GLN A 1 97 ? 12.902 9.376 -2.092 1.00 78.31 97 GLN A C 1
ATOM 726 O O . GLN A 1 97 ? 12.323 9.245 -3.161 1.00 78.31 97 GLN A O 1
ATOM 731 N N . VAL A 1 98 ? 12.923 10.535 -1.428 1.00 77.44 98 VAL A N 1
ATOM 732 C CA . VAL A 1 98 ? 12.319 11.765 -1.958 1.00 77.44 98 VAL A CA 1
ATOM 733 C C . VAL A 1 98 ? 13.086 12.277 -3.180 1.00 77.44 98 VAL A C 1
ATOM 735 O O . VAL A 1 98 ? 12.455 12.704 -4.137 1.00 77.44 98 VAL A O 1
ATOM 738 N N . GLU A 1 99 ? 14.418 12.195 -3.178 1.00 80.44 99 GLU A N 1
ATOM 739 C CA . GLU A 1 99 ? 15.269 12.566 -4.320 1.00 80.44 99 GLU A CA 1
ATOM 740 C C . GLU A 1 99 ? 15.067 11.647 -5.535 1.00 80.44 99 GLU A C 1
ATOM 742 O O . GLU A 1 99 ? 15.258 12.084 -6.667 1.00 80.44 99 GLU A O 1
ATOM 747 N N . ALA A 1 100 ? 14.662 10.394 -5.312 1.00 77.94 100 ALA A N 1
ATOM 748 C CA . ALA A 1 100 ? 14.364 9.430 -6.369 1.00 77.94 100 ALA A CA 1
ATOM 749 C C . ALA A 1 100 ? 12.950 9.574 -6.971 1.00 77.94 100 ALA A C 1
ATOM 751 O O . ALA A 1 100 ? 12.651 8.916 -7.965 1.00 77.94 100 ALA A O 1
ATOM 752 N N . CYS A 1 101 ? 12.078 10.403 -6.387 1.00 82.38 101 CYS A N 1
ATOM 753 C CA . CYS A 1 101 ? 10.719 10.610 -6.885 1.00 82.38 101 CYS A CA 1
ATOM 754 C C . CYS A 1 101 ? 10.714 11.305 -8.255 1.00 82.38 101 CYS A C 1
ATOM 756 O O . CYS A 1 101 ? 11.357 12.336 -8.445 1.00 82.38 101 CYS A O 1
ATOM 758 N N . ASP A 1 102 ? 9.916 10.786 -9.187 1.00 80.00 102 ASP A N 1
ATOM 759 C CA . ASP A 1 102 ? 9.753 11.327 -10.539 1.00 80.00 102 ASP A CA 1
ATOM 760 C C . ASP A 1 102 ? 8.702 12.446 -10.620 1.00 80.00 102 ASP A C 1
ATOM 762 O O . ASP A 1 102 ? 8.729 13.262 -11.544 1.00 80.00 102 ASP A O 1
ATOM 766 N N . LEU A 1 103 ? 7.806 12.541 -9.632 1.00 83.44 103 LEU A N 1
ATOM 767 C CA . LEU A 1 103 ? 6.814 13.607 -9.529 1.00 83.44 103 LEU A CA 1
ATOM 768 C C . LEU A 1 103 ? 6.985 14.390 -8.228 1.00 83.44 103 LEU A C 1
ATOM 770 O O . LEU A 1 103 ? 6.886 13.829 -7.138 1.00 83.44 103 LEU A O 1
ATOM 774 N N . VAL A 1 104 ? 7.168 15.707 -8.330 1.00 89.94 104 VAL A N 1
ATOM 775 C CA . VAL A 1 104 ? 7.415 16.576 -7.172 1.00 89.94 104 VAL A CA 1
ATOM 776 C C . VAL A 1 104 ? 6.613 17.879 -7.276 1.00 89.94 104 VAL A C 1
ATOM 778 O O . VAL A 1 104 ? 6.493 18.471 -8.348 1.00 89.94 104 VAL A O 1
ATOM 781 N N . ALA A 1 105 ? 6.066 18.340 -6.152 1.00 86.31 105 ALA A N 1
ATOM 782 C CA . ALA A 1 105 ? 5.491 19.670 -5.983 1.00 86.31 105 ALA A CA 1
ATOM 783 C C . ALA A 1 105 ? 6.006 20.286 -4.676 1.00 86.31 105 ALA A C 1
ATOM 785 O O . ALA A 1 105 ? 5.590 19.883 -3.593 1.00 86.31 105 ALA A O 1
ATOM 786 N N . GLU A 1 106 ? 6.903 21.263 -4.781 1.00 90.12 106 GLU A N 1
ATOM 787 C CA . GLU A 1 106 ? 7.549 21.926 -3.643 1.00 90.12 106 GLU A CA 1
ATOM 788 C C . GLU A 1 106 ? 6.922 23.287 -3.329 1.00 90.12 106 GLU A C 1
ATOM 790 O O . GLU A 1 106 ? 6.425 23.995 -4.207 1.00 90.12 106 GLU A O 1
ATOM 795 N N . GLY A 1 107 ? 6.989 23.680 -2.060 1.00 84.50 107 GLY A N 1
ATOM 796 C CA . GLY A 1 107 ? 6.609 24.997 -1.572 1.00 84.50 107 GLY A CA 1
ATOM 797 C C . GLY A 1 107 ? 5.117 25.290 -1.679 1.00 84.50 107 GLY A C 1
ATOM 798 O O . GLY A 1 107 ? 4.740 26.459 -1.764 1.00 84.50 107 GLY A O 1
ATOM 799 N N . VAL A 1 108 ? 4.257 24.268 -1.685 1.00 89.38 108 VAL A N 1
ATOM 800 C CA . VAL A 1 108 ? 2.814 24.460 -1.857 1.00 89.38 108 VAL A CA 1
ATOM 801 C C . VAL A 1 108 ? 2.240 25.152 -0.625 1.00 89.38 108 VAL A C 1
ATOM 803 O O . VAL A 1 108 ? 2.246 24.611 0.483 1.00 89.38 108 VAL A O 1
ATOM 806 N N . LEU A 1 109 ? 1.720 26.361 -0.821 1.00 88.06 109 LEU A N 1
ATOM 807 C CA . LEU A 1 109 ? 1.072 27.130 0.235 1.00 88.06 109 LEU A CA 1
ATOM 808 C C . LEU A 1 109 ? -0.346 26.594 0.499 1.00 88.06 109 LEU A C 1
ATOM 810 O O . LEU A 1 109 ? -0.991 26.082 -0.421 1.00 88.06 109 LEU A O 1
ATOM 814 N N . PRO A 1 110 ? -0.895 26.764 1.719 1.00 87.50 110 PRO A N 1
ATOM 815 C CA . PRO A 1 110 ? -2.256 26.323 2.044 1.00 87.50 110 PRO A CA 1
ATOM 816 C C . PRO A 1 110 ? -3.332 26.818 1.067 1.00 87.50 110 PRO A C 1
ATOM 818 O O . PRO A 1 110 ? -4.290 26.097 0.798 1.00 87.50 110 PRO A O 1
ATOM 821 N N . ALA A 1 111 ? -3.173 28.033 0.532 1.00 86.69 111 ALA A N 1
ATOM 822 C CA . ALA A 1 111 ? -4.110 28.641 -0.412 1.00 86.69 111 ALA A CA 1
ATOM 823 C C . ALA A 1 111 ? -4.124 27.945 -1.785 1.00 86.69 111 ALA A C 1
ATOM 825 O O . ALA A 1 111 ? -5.177 27.866 -2.414 1.00 86.69 111 ALA A O 1
ATOM 826 N N . ASP A 1 112 ? -2.986 27.394 -2.212 1.00 87.31 112 ASP A 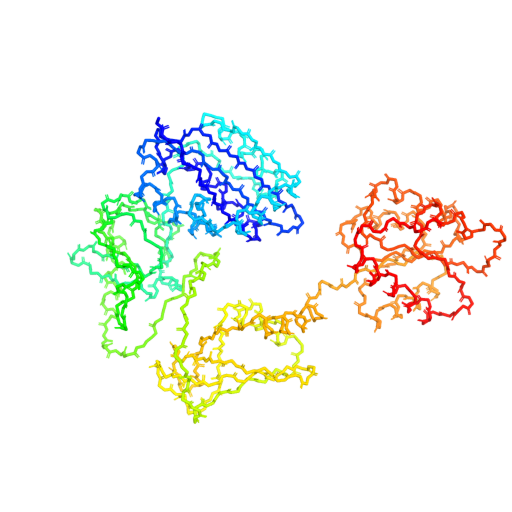N 1
ATOM 827 C CA . ASP A 1 112 ? -2.798 26.771 -3.529 1.00 87.31 112 ASP A CA 1
ATOM 828 C C . ASP A 1 112 ? -2.938 25.240 -3.482 1.00 87.31 112 ASP A C 1
ATOM 830 O O . ASP A 1 112 ? -2.885 24.556 -4.509 1.00 87.31 112 ASP A O 1
ATOM 834 N N . LEU A 1 113 ? -3.135 24.685 -2.282 1.00 86.44 113 LEU A N 1
ATOM 835 C CA . LEU A 1 113 ? -3.111 23.250 -2.016 1.00 86.44 113 LEU A CA 1
ATOM 836 C C . LEU A 1 113 ? -4.168 22.478 -2.812 1.00 86.44 113 LEU A C 1
ATOM 838 O O . LEU A 1 113 ? -3.902 21.358 -3.240 1.00 86.44 113 LEU A O 1
ATOM 842 N N . LEU A 1 114 ? -5.345 23.071 -3.050 1.00 84.69 114 LEU A N 1
ATOM 843 C CA . LEU A 1 114 ? -6.406 22.437 -3.840 1.00 84.69 114 LEU A CA 1
ATOM 844 C C . LEU A 1 114 ? -5.946 22.143 -5.273 1.00 84.69 114 LEU A C 1
ATOM 846 O O . LEU A 1 114 ? -6.111 21.023 -5.763 1.00 84.69 114 LEU A O 1
ATOM 850 N N . ASP A 1 115 ? -5.373 23.147 -5.930 1.00 85.12 115 ASP A N 1
ATOM 851 C CA . ASP A 1 115 ? -4.976 23.063 -7.332 1.00 85.12 115 ASP A CA 1
ATOM 852 C C . ASP A 1 115 ? -3.684 22.260 -7.488 1.00 85.12 115 ASP A C 1
ATOM 854 O O . ASP A 1 115 ? -3.572 21.421 -8.385 1.00 85.12 115 ASP A O 1
ATOM 858 N N . ALA A 1 116 ? -2.718 22.472 -6.590 1.00 87.12 116 ALA A N 1
ATOM 859 C CA . ALA A 1 116 ? -1.458 21.739 -6.575 1.00 87.12 116 ALA A CA 1
ATOM 860 C C . ALA A 1 116 ? -1.668 20.243 -6.305 1.00 87.12 116 ALA A C 1
ATOM 862 O O . ALA A 1 116 ? -1.237 19.423 -7.115 1.00 87.12 116 ALA A O 1
ATOM 863 N N . ALA A 1 117 ? -2.400 19.876 -5.244 1.00 86.62 117 ALA A N 1
ATOM 864 C CA . ALA A 1 117 ? -2.727 18.476 -4.971 1.00 86.62 117 ALA A CA 1
ATOM 865 C C . ALA A 1 117 ? -3.579 17.887 -6.102 1.00 86.62 117 ALA A C 1
ATOM 867 O O . ALA A 1 117 ? -3.386 16.745 -6.512 1.00 86.62 117 ALA A O 1
ATOM 868 N N . GLY A 1 118 ? -4.496 18.675 -6.663 1.00 84.12 118 GLY A N 1
ATOM 869 C CA . GLY A 1 118 ? -5.325 18.222 -7.763 1.00 84.12 118 GLY A CA 1
ATOM 870 C C . GLY A 1 118 ? -4.535 17.826 -9.016 1.00 84.12 118 GLY A C 1
ATOM 871 O O . GLY A 1 118 ? -4.852 16.807 -9.634 1.00 84.12 118 GLY A O 1
ATOM 872 N N . ARG A 1 119 ? -3.521 18.609 -9.393 1.00 83.94 119 ARG A N 1
ATOM 873 C CA . ARG A 1 119 ? -2.611 18.265 -10.496 1.00 83.94 119 ARG A CA 1
ATOM 874 C C . ARG A 1 119 ? -1.730 17.080 -10.121 1.00 83.94 119 ARG A C 1
ATOM 876 O O . ARG A 1 119 ? -1.840 16.035 -10.748 1.00 83.94 119 ARG A O 1
ATOM 883 N N . PHE A 1 120 ? -1.006 17.194 -9.009 1.00 90.19 120 PHE A N 1
ATOM 884 C CA . PHE A 1 120 ? -0.076 16.177 -8.524 1.00 90.19 120 PHE A CA 1
ATOM 885 C C . PHE A 1 120 ? -0.713 14.783 -8.423 1.00 90.19 120 PHE A C 1
ATOM 887 O O . PHE A 1 120 ? -0.238 13.825 -9.016 1.00 90.19 120 PHE A O 1
ATOM 894 N N . PHE A 1 121 ? -1.844 14.645 -7.726 1.00 85.50 121 PHE A N 1
ATOM 895 C CA . PHE A 1 121 ? -2.502 13.343 -7.596 1.00 85.50 121 PHE A CA 1
ATOM 896 C C . PHE A 1 121 ? -3.185 12.896 -8.893 1.00 85.50 121 PHE A C 1
ATOM 898 O O . PHE A 1 121 ? -3.502 11.719 -9.036 1.00 85.50 121 PHE A O 1
ATOM 905 N N . GLY A 1 122 ? -3.485 13.811 -9.817 1.00 83.62 122 GLY A N 1
ATOM 906 C CA . GLY A 1 122 ? -3.904 13.452 -11.172 1.00 83.62 122 GLY A CA 1
ATOM 907 C C . GLY A 1 122 ? -2.773 12.752 -11.922 1.00 83.62 122 GLY A C 1
ATOM 908 O O . GLY A 1 122 ? -2.966 11.635 -12.396 1.00 83.62 122 GLY A O 1
ATOM 909 N N . ASP A 1 123 ? -1.595 13.372 -11.927 1.00 83.56 123 ASP A N 1
ATOM 910 C CA . ASP A 1 123 ? -0.393 12.876 -12.604 1.00 83.56 123 ASP A CA 1
ATOM 911 C C . ASP A 1 123 ? 0.139 11.586 -11.951 1.00 83.56 123 ASP A C 1
ATOM 913 O O . ASP A 1 123 ? 0.539 10.657 -12.646 1.00 83.56 123 ASP A O 1
ATOM 917 N N . ALA A 1 124 ? 0.013 11.452 -10.625 1.00 80.44 124 ALA A N 1
ATOM 918 C CA . ALA A 1 124 ? 0.322 10.221 -9.886 1.00 80.44 124 ALA A CA 1
ATOM 919 C C . ALA A 1 124 ? -0.641 9.045 -10.184 1.00 80.44 124 ALA A C 1
ATOM 921 O O . ALA A 1 124 ? -0.452 7.934 -9.679 1.00 80.44 124 ALA A O 1
ATOM 922 N N . GLY A 1 125 ? -1.702 9.269 -10.970 1.00 83.12 125 GLY A N 1
ATOM 923 C CA . GLY A 1 125 ? -2.649 8.232 -11.386 1.00 83.12 125 GLY A CA 1
ATOM 924 C C . GLY A 1 125 ? -3.807 7.981 -10.417 1.00 83.12 125 GLY A C 1
ATOM 925 O O . GLY A 1 125 ? -4.380 6.889 -10.411 1.00 83.12 125 GLY A O 1
ATOM 926 N N . ALA A 1 126 ? -4.187 8.953 -9.580 1.00 77.00 126 ALA A N 1
ATOM 927 C CA . ALA A 1 126 ? -5.375 8.794 -8.741 1.00 77.00 126 ALA A CA 1
ATOM 928 C C . ALA A 1 126 ? -6.671 8.809 -9.594 1.00 77.00 126 ALA A C 1
ATOM 930 O O . ALA A 1 126 ? -6.766 9.595 -10.542 1.00 77.00 126 ALA A O 1
ATOM 931 N N . PRO A 1 127 ? -7.717 8.034 -9.237 1.00 71.50 127 PRO A N 1
ATOM 932 C CA . PRO A 1 127 ? -8.921 7.846 -10.063 1.00 71.50 127 PRO A CA 1
ATOM 933 C C . PRO A 1 127 ? -9.653 9.140 -10.481 1.00 71.50 127 PRO A C 1
ATOM 935 O O . PRO A 1 127 ? -9.832 10.057 -9.672 1.00 71.50 127 PRO A O 1
ATOM 938 N N . ALA A 1 128 ? -10.124 9.205 -11.734 1.00 59.09 128 ALA A N 1
ATOM 939 C CA . ALA A 1 128 ? -10.863 10.348 -12.294 1.00 59.09 128 ALA A CA 1
ATOM 940 C C . ALA A 1 128 ? -12.325 10.448 -11.787 1.00 59.09 128 ALA A C 1
ATOM 942 O O . ALA A 1 128 ? -12.882 9.485 -11.267 1.00 59.09 128 ALA A O 1
ATOM 943 N N . GLY A 1 129 ? -12.967 11.618 -11.950 1.00 53.78 129 GLY A N 1
ATOM 944 C CA . GLY A 1 129 ? -14.397 11.822 -11.628 1.00 53.78 129 GLY A CA 1
ATOM 945 C C . GLY A 1 129 ? -14.720 12.167 -10.165 1.00 53.78 129 GLY A C 1
ATOM 946 O O . GLY A 1 129 ? -15.852 11.999 -9.715 1.00 53.78 129 GLY A O 1
ATOM 947 N N . ARG A 1 130 ? -13.732 12.646 -9.402 1.00 62.41 130 ARG A N 1
ATOM 948 C CA . ARG A 1 130 ? -13.847 12.953 -7.968 1.00 62.41 130 ARG A CA 1
ATOM 949 C C . ARG A 1 130 ? -14.259 14.403 -7.692 1.00 62.41 130 ARG A C 1
ATOM 951 O O . ARG A 1 130 ? -13.719 15.331 -8.286 1.00 62.41 130 ARG A O 1
ATOM 958 N N . HIS A 1 131 ? -15.154 14.615 -6.725 1.00 57.19 131 HIS A N 1
ATOM 959 C CA . HIS A 1 131 ? -15.397 15.949 -6.167 1.00 57.19 131 HIS A CA 1
ATOM 960 C C . HIS A 1 131 ? -14.264 16.320 -5.205 1.00 57.19 131 HIS A C 1
ATOM 962 O O . HIS A 1 131 ? -14.141 15.736 -4.127 1.00 57.19 131 HIS A O 1
ATOM 968 N N . ARG A 1 132 ? -13.442 17.297 -5.596 1.00 64.31 132 ARG A N 1
ATOM 969 C CA . ARG A 1 132 ? -12.452 17.933 -4.718 1.00 64.31 132 ARG A CA 1
ATOM 970 C C . ARG A 1 132 ? -13.103 19.118 -4.010 1.00 64.31 132 ARG A C 1
ATOM 972 O O . ARG A 1 132 ? -13.870 19.856 -4.622 1.00 64.31 132 ARG A O 1
ATOM 979 N N . SER A 1 133 ? -12.811 19.297 -2.728 1.00 57.16 133 SER A N 1
ATOM 980 C CA . SER A 1 133 ? -13.294 20.437 -1.946 1.00 57.16 133 SER A CA 1
ATOM 981 C C . SER A 1 133 ? -12.154 20.996 -1.109 1.00 57.16 133 SER A C 1
ATOM 983 O O . SER A 1 133 ? -11.514 20.245 -0.377 1.00 57.16 133 SER A O 1
ATOM 985 N N . ALA A 1 134 ? -11.940 22.312 -1.184 1.00 49.16 134 ALA A N 1
ATOM 986 C CA . ALA A 1 134 ? -10.989 23.040 -0.338 1.00 49.16 134 ALA A CA 1
ATOM 987 C C . ALA A 1 134 ? -11.375 23.029 1.153 1.00 49.16 134 ALA A C 1
ATOM 989 O O . ALA A 1 134 ? -10.565 23.369 2.006 1.00 49.16 134 ALA A O 1
ATOM 990 N N . VAL A 1 135 ? -12.620 22.656 1.476 1.00 52.38 135 VAL A N 1
ATOM 991 C CA . VAL A 1 135 ? -13.171 22.671 2.843 1.0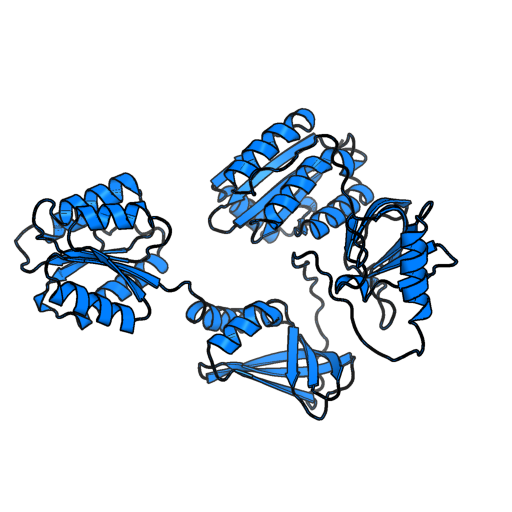0 52.38 135 VAL A CA 1
ATOM 992 C C . VAL A 1 135 ? -13.394 21.244 3.359 1.00 52.38 135 VAL A C 1
ATOM 994 O O . VAL A 1 135 ? -14.250 20.995 4.209 1.00 52.38 135 VAL A O 1
ATOM 997 N N . ALA A 1 136 ? -12.665 20.267 2.815 1.00 61.62 136 ALA A N 1
ATOM 998 C CA . ALA A 1 136 ? -12.815 18.873 3.201 1.00 61.62 136 ALA A CA 1
ATOM 999 C C . ALA A 1 136 ? -12.364 18.670 4.655 1.00 61.62 136 ALA A C 1
ATOM 1001 O O . ALA A 1 136 ? -11.175 18.614 4.965 1.00 61.62 136 ALA A O 1
ATOM 1002 N N . ARG A 1 137 ? -13.331 18.543 5.569 1.00 73.81 137 ARG A N 1
ATOM 1003 C CA . ARG A 1 137 ? -13.055 18.053 6.920 1.00 73.81 137 ARG A CA 1
ATOM 1004 C C . ARG A 1 137 ? -12.852 16.542 6.859 1.00 73.81 137 ARG A C 1
ATOM 1006 O O . ARG A 1 137 ? -13.643 15.860 6.203 1.00 73.81 137 ARG A O 1
ATOM 1013 N N . PRO A 1 138 ? -11.834 16.003 7.538 1.00 80.19 138 PRO A N 1
ATOM 1014 C CA . PRO A 1 138 ? -11.634 14.572 7.572 1.00 80.19 138 PRO A CA 1
ATOM 1015 C C . PRO A 1 138 ? -12.783 13.922 8.356 1.00 80.19 138 PRO A C 1
ATOM 1017 O O . PRO A 1 138 ? -13.158 14.366 9.444 1.00 80.19 138 PRO A O 1
ATOM 1020 N N . VAL A 1 139 ? -13.371 12.882 7.767 1.00 77.06 139 VAL A N 1
ATOM 1021 C CA . VAL A 1 139 ? -14.496 12.135 8.340 1.00 77.06 139 VAL A CA 1
ATOM 1022 C C . VAL A 1 139 ? -14.028 10.722 8.652 1.00 77.06 139 VAL A C 1
ATOM 1024 O O . VAL A 1 139 ? -13.456 10.040 7.801 1.00 77.06 139 VAL A O 1
ATOM 1027 N N . LEU A 1 140 ? -14.277 10.267 9.877 1.00 77.25 140 LEU A N 1
ATOM 1028 C CA . LEU A 1 140 ? -13.996 8.902 10.287 1.00 77.25 140 LEU A CA 1
ATOM 1029 C C . LEU A 1 140 ? -15.155 8.004 9.838 1.00 77.25 140 LEU A C 1
ATOM 1031 O O . LEU A 1 140 ? -16.222 7.958 10.452 1.00 77.25 140 LEU A O 1
ATOM 1035 N N . CYS A 1 141 ? -14.934 7.292 8.738 1.00 71.62 141 CYS A N 1
ATOM 1036 C CA . CYS A 1 141 ? -15.891 6.329 8.211 1.00 71.62 141 CYS A CA 1
ATOM 1037 C C . CYS A 1 141 ? -15.807 5.001 8.978 1.00 71.62 141 CYS A C 1
ATOM 1039 O O . CYS A 1 141 ? -14.711 4.527 9.278 1.00 71.62 141 CYS A O 1
ATOM 1041 N N . MET A 1 142 ? -16.946 4.369 9.269 1.00 68.44 142 MET A N 1
ATOM 1042 C CA . MET A 1 142 ? -16.986 3.017 9.840 1.00 68.44 142 MET A CA 1
ATOM 1043 C C . MET A 1 142 ? -18.154 2.216 9.261 1.00 68.44 142 MET A C 1
ATOM 1045 O O . MET A 1 142 ? -19.279 2.705 9.206 1.00 68.44 142 MET A O 1
ATOM 1049 N N . ASP A 1 143 ? -17.904 0.961 8.894 1.00 63.38 143 ASP A N 1
ATOM 1050 C CA . ASP A 1 143 ? -18.946 0.047 8.422 1.00 63.38 143 ASP A CA 1
ATOM 1051 C C . ASP A 1 143 ? -19.471 -0.792 9.592 1.00 63.38 143 ASP A C 1
ATOM 1053 O O . ASP A 1 143 ? -18.765 -1.639 10.146 1.00 63.38 143 ASP A O 1
ATOM 1057 N N . VAL A 1 144 ? -20.719 -0.552 9.989 1.00 65.25 144 VAL A N 1
ATOM 1058 C CA . VAL A 1 144 ? -21.374 -1.236 11.108 1.00 65.25 144 VAL A CA 1
ATOM 1059 C C . VAL A 1 144 ? -21.669 -2.683 10.731 1.00 65.25 144 VAL A C 1
ATOM 1061 O O . VAL A 1 144 ? -22.319 -2.963 9.730 1.00 65.25 144 VAL A O 1
ATOM 1064 N N . GLY A 1 145 ? -21.187 -3.617 11.550 1.00 53.44 145 GLY A N 1
ATOM 1065 C CA . GLY A 1 145 ? -21.238 -5.055 11.260 1.00 53.44 145 GLY A CA 1
ATOM 1066 C C . GLY A 1 145 ? -20.117 -5.547 10.338 1.00 53.44 145 GLY A C 1
ATOM 1067 O O . GLY A 1 145 ? -19.961 -6.754 10.174 1.00 53.44 145 GLY A O 1
ATOM 1068 N N . GLY A 1 146 ? -19.300 -4.642 9.789 1.00 51.56 146 GLY A N 1
ATOM 1069 C CA . GLY A 1 146 ? -18.078 -5.002 9.079 1.00 51.56 146 GLY A CA 1
ATOM 1070 C C . GLY A 1 146 ? -16.970 -5.480 10.029 1.00 51.56 146 GLY A C 1
ATOM 1071 O O . GLY A 1 146 ? -17.094 -5.354 11.252 1.00 51.56 146 GLY A O 1
ATOM 1072 N N . PRO A 1 147 ? -15.842 -5.976 9.493 1.00 46.16 147 PRO A N 1
ATOM 1073 C CA . PRO A 1 147 ? -14.733 -6.490 1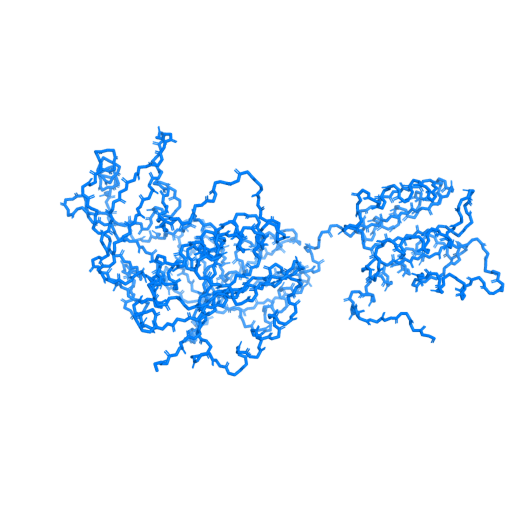0.301 1.00 46.16 147 PRO A CA 1
ATOM 1074 C C . PRO A 1 147 ? -14.254 -5.497 11.378 1.00 46.16 147 PRO A C 1
ATOM 1076 O O . PRO A 1 147 ? -14.047 -5.864 12.537 1.00 46.16 147 PRO A O 1
ATOM 1079 N N . GLY A 1 148 ? -14.162 -4.204 11.029 1.00 48.31 148 GLY A N 1
ATOM 1080 C CA . GLY A 1 148 ? -13.686 -3.158 11.943 1.00 48.31 148 GLY A CA 1
ATOM 1081 C C . GLY A 1 148 ? -14.665 -2.823 13.063 1.00 48.31 148 GLY A C 1
ATOM 1082 O O . GLY A 1 148 ? -14.282 -2.231 14.069 1.00 48.31 148 GLY A O 1
ATOM 1083 N N . TRP A 1 149 ? -15.923 -3.237 12.919 1.00 56.88 149 TRP A N 1
ATOM 1084 C CA . TRP A 1 149 ? -16.939 -3.064 13.941 1.00 56.88 149 TRP A CA 1
ATOM 1085 C C . TRP A 1 149 ? -16.810 -4.098 15.055 1.00 56.88 149 TRP A C 1
ATOM 1087 O O . TRP A 1 149 ? -17.258 -3.828 16.160 1.00 56.88 149 TRP A O 1
ATOM 1097 N N . GLN A 1 150 ? -16.187 -5.257 14.840 1.00 53.72 150 GLN A N 1
ATOM 1098 C CA . GLN A 1 150 ? -16.160 -6.327 15.851 1.00 53.72 150 GLN A CA 1
ATOM 1099 C C . GLN A 1 150 ? -15.435 -5.925 17.151 1.00 53.72 150 GLN A C 1
ATOM 1101 O O . GLN A 1 150 ? -15.820 -6.368 18.225 1.00 53.72 150 GLN A O 1
ATOM 1106 N N . GLY A 1 151 ? -14.458 -5.015 17.083 1.00 55.72 151 GLY A N 1
ATOM 1107 C CA . GLY A 1 151 ? -13.714 -4.510 18.257 1.00 55.72 151 GLY A CA 1
ATOM 1108 C C . GLY A 1 151 ? -14.253 -3.256 18.888 1.00 55.72 151 GLY A C 1
ATOM 1109 O O . GLY A 1 151 ? -13.663 -2.747 19.837 1.00 55.72 151 GLY A O 1
ATOM 1110 N N . VAL A 1 152 ? -15.327 -2.724 18.323 1.00 62.53 152 VAL A N 1
ATOM 1111 C CA . VAL A 1 152 ? -15.955 -1.531 18.852 1.00 62.53 152 VAL A CA 1
ATOM 1112 C C . VAL A 1 152 ? -16.822 -1.940 20.032 1.00 62.53 152 VAL A C 1
ATOM 1114 O O . VAL A 1 152 ? -17.797 -2.670 19.853 1.00 62.53 152 VAL A O 1
ATOM 1117 N N . GLN A 1 153 ? -16.507 -1.451 21.222 1.00 66.81 153 GLN A N 1
ATOM 1118 C CA . GLN A 1 153 ? -17.380 -1.615 22.382 1.00 66.81 153 GLN A CA 1
ATOM 1119 C C . GLN A 1 153 ? -18.292 -0.396 22.457 1.00 66.81 153 GLN A C 1
ATOM 1121 O O . GLN A 1 153 ? -17.830 0.728 22.275 1.00 66.81 153 GLN A O 1
ATOM 1126 N N . CYS A 1 154 ? -19.585 -0.603 22.678 1.00 69.69 154 CYS A N 1
ATOM 1127 C CA . CYS A 1 154 ? -20.536 0.494 22.798 1.00 69.69 154 CYS A CA 1
ATOM 1128 C C . CYS A 1 154 ? -21.276 0.418 24.126 1.00 69.69 154 CYS A C 1
ATOM 1130 O O . CYS A 1 154 ? -21.728 -0.656 24.521 1.00 69.69 154 CYS A O 1
ATOM 1132 N N . ASP A 1 155 ? -21.462 1.573 24.753 1.00 72.44 155 ASP A N 1
ATOM 1133 C CA . ASP A 1 155 ? -22.435 1.764 25.819 1.00 72.44 155 ASP A CA 1
ATOM 1134 C C . ASP A 1 155 ? -23.541 2.689 25.288 1.00 72.44 155 ASP A C 1
ATOM 1136 O O . ASP A 1 155 ? -23.363 3.910 25.227 1.00 72.44 155 ASP A O 1
ATOM 1140 N N . PRO A 1 156 ? -24.696 2.133 24.874 1.00 67.81 156 PRO A N 1
ATOM 1141 C CA . PRO A 1 156 ? -25.795 2.929 24.340 1.00 67.81 156 PRO A CA 1
ATOM 1142 C C . PRO A 1 156 ? -26.417 3.882 25.364 1.00 67.81 156 PRO A C 1
ATOM 1144 O O . PRO A 1 156 ? -27.015 4.874 24.956 1.00 67.81 156 PRO A O 1
ATOM 1147 N N . LYS A 1 157 ? -26.308 3.595 26.671 1.00 69.06 157 LYS A N 1
ATOM 1148 C CA . LYS A 1 157 ? -26.856 4.462 27.727 1.00 69.06 157 LYS A CA 1
ATOM 1149 C C . LYS A 1 157 ? -25.966 5.679 27.943 1.00 69.06 157 LYS A C 1
ATOM 1151 O O . LYS A 1 157 ? -26.482 6.774 28.132 1.00 69.06 157 LYS A O 1
ATOM 1156 N N . ALA A 1 158 ? -24.651 5.484 27.881 1.00 71.62 158 ALA A N 1
ATOM 1157 C CA . ALA A 1 158 ? -23.674 6.567 27.961 1.00 71.62 158 ALA A CA 1
ATOM 1158 C C . ALA A 1 158 ? -23.440 7.280 26.613 1.00 71.62 158 ALA A C 1
ATOM 1160 O O . ALA A 1 158 ? -22.783 8.320 26.567 1.00 71.62 158 ALA A O 1
ATOM 1161 N N . GLY A 1 159 ? -23.941 6.720 25.505 1.00 76.38 159 GLY A N 1
ATOM 1162 C CA . GLY A 1 159 ? -23.683 7.229 24.156 1.00 76.38 159 GLY A CA 1
ATOM 1163 C C . GLY A 1 159 ? -22.208 7.128 23.762 1.00 76.38 159 GLY A C 1
ATOM 1164 O O . GLY A 1 159 ? -21.732 7.930 22.960 1.00 76.38 159 GLY A O 1
ATOM 1165 N N . THR A 1 160 ? -21.467 6.185 24.352 1.00 80.12 160 THR A N 1
ATOM 1166 C CA . THR A 1 160 ? -20.024 6.053 24.143 1.00 80.12 160 THR A CA 1
ATOM 1167 C C . THR A 1 160 ? -19.669 4.853 23.281 1.00 80.12 160 THR A C 1
ATOM 1169 O O . THR A 1 160 ? -20.368 3.837 23.228 1.00 80.12 160 THR A O 1
ATOM 1172 N N . LEU A 1 161 ? -18.557 4.996 22.571 1.00 76.25 161 LEU A N 1
ATOM 1173 C CA . LEU A 1 161 ? -18.080 4.052 21.583 1.00 76.25 161 LEU A CA 1
ATOM 1174 C C . LEU A 1 161 ? -16.558 3.970 21.686 1.00 76.25 161 LEU A C 1
ATOM 1176 O O . LEU A 1 161 ? -15.841 4.886 21.296 1.00 76.25 161 LEU A O 1
ATOM 1180 N N . PHE A 1 162 ? -16.057 2.875 22.242 1.00 76.12 162 PHE A N 1
ATOM 1181 C CA . PHE A 1 162 ? -14.629 2.604 22.302 1.00 76.12 162 PHE A CA 1
ATOM 1182 C C . PHE A 1 162 ? -14.167 1.964 20.993 1.00 76.12 162 PHE A C 1
ATOM 1184 O O . PHE A 1 162 ? -14.688 0.927 20.579 1.00 76.12 162 PHE A O 1
ATOM 1191 N N . VAL A 1 163 ? -13.172 2.576 20.355 1.00 72.06 163 VAL A N 1
ATOM 1192 C CA . VAL A 1 163 ? -12.550 2.111 19.116 1.00 72.06 163 VAL A CA 1
ATOM 1193 C C . VAL A 1 163 ? -11.142 1.620 19.429 1.00 72.06 163 VAL A C 1
ATOM 1195 O O . VAL A 1 163 ? -10.263 2.412 19.766 1.00 72.06 163 VAL A O 1
ATOM 1198 N N . ALA A 1 164 ? -10.912 0.316 19.280 1.00 65.12 164 ALA A N 1
ATOM 1199 C CA . ALA A 1 164 ? -9.577 -0.259 19.405 1.00 65.12 164 ALA A CA 1
ATOM 1200 C C . ALA A 1 164 ? -8.685 0.198 18.237 1.00 65.12 164 ALA A C 1
ATOM 1202 O O . ALA A 1 164 ? -8.998 -0.053 17.070 1.00 65.12 164 ALA A O 1
ATOM 1203 N N . ALA A 1 165 ? -7.580 0.875 18.547 1.00 64.38 165 ALA A N 1
ATOM 1204 C CA . ALA A 1 165 ? -6.641 1.398 17.560 1.00 64.38 165 ALA A CA 1
ATOM 1205 C C . ALA A 1 165 ? -5.261 1.665 18.191 1.00 64.38 165 ALA A C 1
ATOM 1207 O O . ALA A 1 165 ? -5.195 2.104 19.338 1.00 64.38 165 ALA A O 1
ATOM 1208 N N . PRO A 1 166 ? -4.157 1.445 17.452 1.00 59.03 166 PRO A N 1
ATOM 1209 C CA . PRO A 1 166 ? -2.807 1.724 17.947 1.00 59.03 166 PRO A CA 1
ATOM 1210 C C . PRO A 1 166 ? -2.485 3.224 17.985 1.00 59.03 166 PRO A C 1
ATOM 1212 O O . PRO A 1 166 ? -1.675 3.657 18.798 1.00 59.03 166 PRO A O 1
ATOM 1215 N N . ILE A 1 167 ? -3.126 4.008 17.114 1.00 69.50 167 ILE A N 1
ATOM 1216 C CA . ILE A 1 167 ? -2.987 5.462 17.031 1.00 69.50 167 ILE A CA 1
ATOM 1217 C C . ILE A 1 167 ? -4.351 6.067 17.330 1.00 69.50 167 ILE A C 1
ATOM 1219 O O . ILE A 1 167 ? -5.368 5.655 16.762 1.00 69.50 167 ILE A O 1
ATOM 1223 N N . ALA A 1 168 ? -4.356 7.040 18.230 1.00 76.81 168 ALA A N 1
ATOM 1224 C CA . ALA A 1 168 ? -5.553 7.699 18.706 1.00 76.81 168 ALA A CA 1
ATOM 1225 C C . ALA A 1 168 ? -5.492 9.203 18.411 1.00 76.81 168 ALA A C 1
ATOM 1227 O O . ALA A 1 168 ? -4.407 9.790 18.434 1.00 76.81 168 ALA A O 1
ATOM 1228 N N . PRO A 1 169 ? -6.646 9.828 18.147 1.00 84.56 169 PRO A N 1
ATOM 1229 C CA . PRO A 1 169 ? -6.748 11.276 18.111 1.00 84.56 169 PRO A CA 1
ATOM 1230 C C . PRO A 1 169 ? -6.538 11.858 19.525 1.00 84.56 169 PRO A C 1
ATOM 1232 O O . PRO A 1 169 ? -6.757 11.154 20.514 1.00 84.56 169 PRO A O 1
ATOM 1235 N N . PRO A 1 170 ? -6.136 13.132 19.645 1.00 88.62 170 PRO A N 1
ATOM 1236 C CA . PRO A 1 170 ? -6.047 13.826 20.927 1.00 88.62 170 PRO A CA 1
ATOM 1237 C C . PRO A 1 170 ? -7.362 13.781 21.730 1.00 88.62 170 PRO A C 1
ATOM 1239 O O . PRO A 1 170 ? -8.432 13.981 21.150 1.00 88.62 170 PRO A O 1
ATOM 1242 N N . PRO A 1 171 ? -7.317 13.585 23.062 1.00 90.06 171 PRO A N 1
ATOM 1243 C CA . PRO A 1 171 ? -8.478 13.810 23.919 1.00 90.06 171 PRO A CA 1
ATOM 1244 C C . PRO A 1 171 ? -9.022 15.236 23.754 1.00 90.06 171 PRO A C 1
ATOM 1246 O O . PRO A 1 171 ? -8.254 16.194 23.676 1.00 90.06 171 PRO A O 1
ATOM 1249 N N . GLY A 1 172 ? -10.344 15.374 23.712 1.00 88.75 172 GLY A N 1
ATOM 1250 C CA . GLY A 1 172 ? -11.056 16.630 23.479 1.00 88.75 172 GLY A CA 1
ATOM 1251 C C . GLY A 1 172 ? -11.286 16.981 22.006 1.00 88.75 172 GLY A C 1
ATOM 1252 O O . GLY A 1 172 ? -12.087 17.873 21.730 1.00 88.75 172 GLY A O 1
ATOM 1253 N N . ASP A 1 173 ? -10.648 16.287 21.055 1.00 88.38 173 ASP A N 1
ATOM 1254 C CA . ASP A 1 173 ? -10.902 16.527 19.633 1.00 88.38 173 ASP A CA 1
ATOM 1255 C C . ASP A 1 173 ? -12.336 16.136 19.249 1.00 88.38 173 ASP A C 1
ATOM 1257 O O . ASP A 1 173 ? -12.893 15.143 19.726 1.00 88.38 173 ASP A O 1
ATOM 1261 N N . VAL A 1 174 ? -12.915 16.906 18.326 1.00 88.31 174 VAL A N 1
ATOM 1262 C CA . VAL A 1 174 ? -14.228 16.621 17.742 1.00 88.31 174 VAL A CA 1
ATOM 1263 C C . VAL A 1 174 ? -14.046 16.022 16.355 1.00 88.31 174 VAL A C 1
ATOM 1265 O O . VAL A 1 174 ? -13.496 16.656 15.456 1.00 88.31 174 VAL A O 1
ATOM 1268 N N . LEU A 1 175 ? -14.549 14.808 16.166 1.00 84.62 175 LEU A N 1
ATOM 1269 C CA . LEU A 1 175 ? -14.509 14.075 14.910 1.00 84.62 175 LEU A CA 1
ATOM 1270 C C . LEU A 1 175 ? -15.877 14.095 14.234 1.00 84.62 175 LEU A C 1
ATOM 1272 O O . LEU A 1 175 ? -16.910 13.894 14.875 1.00 84.62 175 LEU A O 1
ATOM 1276 N N . ALA A 1 176 ? -15.875 14.267 12.916 1.00 81.62 176 ALA A N 1
ATOM 1277 C CA . ALA A 1 176 ? -17.010 13.880 12.094 1.00 81.62 176 ALA A CA 1
ATOM 1278 C C . ALA A 1 176 ? -16.962 12.363 11.873 1.00 81.62 176 ALA A C 1
ATOM 1280 O O . ALA A 1 176 ? -15.908 11.815 11.545 1.00 81.62 176 ALA A O 1
ATOM 1281 N N . LEU A 1 177 ? -18.092 11.686 12.039 1.00 76.38 177 LEU A N 1
ATOM 1282 C CA . LEU A 1 177 ? -18.252 10.258 11.793 1.00 76.38 177 LEU A CA 1
ATOM 1283 C C . LEU A 1 177 ? -19.224 10.033 10.643 1.00 76.38 177 LEU A C 1
ATOM 1285 O O . LEU A 1 177 ? -20.252 10.698 10.575 1.00 76.38 177 LEU A O 1
ATOM 1289 N N . ALA A 1 178 ? -18.937 9.040 9.806 1.00 72.12 178 ALA A N 1
ATOM 1290 C CA . ALA A 1 178 ? -19.870 8.527 8.808 1.00 72.12 178 ALA A CA 1
ATOM 1291 C C . ALA A 1 178 ? -20.001 7.011 8.966 1.00 72.12 178 ALA A C 1
ATOM 1293 O O . ALA A 1 178 ? -19.081 6.247 8.676 1.00 72.12 178 ALA A O 1
ATOM 1294 N N . LEU A 1 179 ? -21.152 6.561 9.447 1.00 70.00 179 LEU A N 1
ATOM 1295 C CA . LEU A 1 179 ? -21.386 5.169 9.807 1.00 70.00 179 LEU A CA 1
ATOM 1296 C C . LEU A 1 179 ? -22.268 4.504 8.753 1.00 70.00 179 LEU A C 1
ATOM 1298 O O . LEU A 1 179 ? -23.433 4.868 8.594 1.00 70.00 179 LEU A O 1
ATOM 1302 N N . ARG A 1 180 ? -21.741 3.520 8.022 1.00 68.69 180 ARG A N 1
ATOM 1303 C CA . ARG A 1 180 ? -22.548 2.747 7.071 1.00 68.69 180 ARG A CA 1
ATOM 1304 C C . ARG A 1 180 ? -23.278 1.645 7.817 1.00 68.69 180 ARG A C 1
ATOM 1306 O O . ARG A 1 180 ? -22.648 0.770 8.404 1.00 68.69 180 ARG A O 1
ATOM 1313 N N . LEU A 1 181 ? -24.604 1.706 7.810 1.00 67.56 181 LEU A N 1
ATOM 1314 C CA . LEU A 1 181 ? -25.457 0.709 8.448 1.00 67.56 181 LEU A CA 1
ATOM 1315 C C . LEU A 1 181 ? -25.928 -0.322 7.410 1.00 67.56 181 LEU A C 1
ATOM 1317 O O . LEU A 1 181 ? -26.279 0.070 6.294 1.00 67.56 181 LEU A O 1
ATOM 1321 N N . PRO A 1 182 ? -26.001 -1.621 7.756 1.00 62.75 182 PRO A N 1
ATOM 1322 C CA . PRO A 1 182 ? -26.593 -2.626 6.880 1.00 62.75 182 PRO A CA 1
ATOM 1323 C C . PRO A 1 182 ? -28.022 -2.236 6.487 1.00 62.75 182 PRO A C 1
ATOM 1325 O O . PRO A 1 182 ? -28.835 -1.900 7.347 1.00 62.75 182 PRO A O 1
ATOM 1328 N N . GLY A 1 183 ? -28.322 -2.262 5.187 1.00 64.12 183 GLY A N 1
ATOM 1329 C CA . GLY A 1 183 ? -29.644 -1.910 4.655 1.00 64.12 183 GLY A CA 1
ATOM 1330 C C . GLY A 1 183 ? -29.945 -0.407 4.570 1.00 64.12 183 GLY A C 1
ATOM 1331 O O . GLY A 1 183 ? -31.018 -0.044 4.095 1.00 64.12 183 GLY A O 1
ATOM 1332 N N . VAL A 1 184 ? -29.022 0.476 4.972 1.00 67.81 184 VAL A N 1
ATOM 1333 C CA . VAL A 1 184 ? -29.182 1.932 4.828 1.00 67.81 184 VAL A CA 1
ATOM 1334 C C . VAL A 1 184 ? -28.329 2.423 3.661 1.00 67.81 184 VAL A C 1
ATOM 1336 O O . VAL A 1 184 ? -27.109 2.290 3.666 1.00 67.81 184 VAL A O 1
ATOM 1339 N N . ALA A 1 185 ? -28.977 3.009 2.652 1.00 59.50 185 ALA A N 1
ATOM 1340 C CA . ALA A 1 185 ? -28.326 3.394 1.396 1.00 59.50 185 ALA A CA 1
ATOM 1341 C C . ALA A 1 185 ? -27.297 4.531 1.538 1.00 59.50 185 ALA A C 1
ATOM 1343 O O . ALA A 1 185 ? -26.391 4.645 0.715 1.00 59.50 185 ALA A O 1
ATOM 1344 N N . ARG A 1 186 ? -27.431 5.387 2.558 1.00 68.94 186 ARG A N 1
ATOM 1345 C CA . ARG A 1 186 ? -26.500 6.490 2.832 1.00 68.94 186 ARG A CA 1
ATOM 1346 C C . ARG A 1 186 ? -25.851 6.320 4.208 1.00 68.94 186 ARG A C 1
ATOM 1348 O O . ARG A 1 186 ? -26.538 5.887 5.133 1.00 68.94 186 ARG A O 1
ATOM 1355 N N . PRO A 1 187 ? -24.562 6.670 4.366 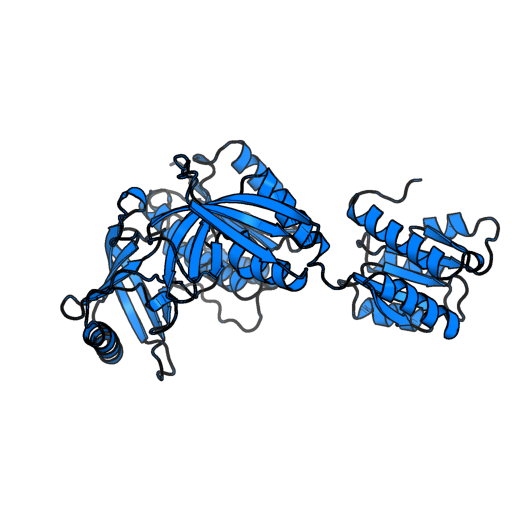1.00 67.94 187 PRO A N 1
ATOM 1356 C CA . PRO A 1 187 ? -23.928 6.697 5.677 1.00 67.94 187 PRO A CA 1
ATOM 1357 C C . PRO A 1 187 ? -24.683 7.628 6.634 1.00 67.94 187 PRO A C 1
ATOM 1359 O O . PRO A 1 187 ? -25.137 8.699 6.237 1.00 67.94 187 PRO A O 1
ATOM 1362 N N . VAL A 1 188 ? -24.805 7.214 7.892 1.00 73.38 188 VAL A N 1
ATOM 1363 C CA . VAL A 1 188 ? -25.345 8.045 8.967 1.00 73.38 188 VAL A CA 1
ATOM 1364 C C . VAL A 1 188 ? -24.221 8.905 9.517 1.00 73.38 188 VAL A C 1
ATOM 1366 O O . VAL A 1 188 ? -23.221 8.381 10.010 1.00 73.38 188 VAL A O 1
ATOM 1369 N N . GLU A 1 189 ? -24.387 10.216 9.434 1.00 80.06 189 GLU A N 1
ATOM 1370 C CA . GLU A 1 189 ? -23.410 11.168 9.945 1.00 80.06 189 GLU A CA 1
ATOM 1371 C C . GLU A 1 189 ? -23.652 11.464 11.428 1.00 80.06 189 GLU A C 1
ATOM 1373 O O . GLU A 1 189 ? -24.794 11.538 11.887 1.00 80.06 189 GLU A O 1
ATOM 1378 N N . ALA A 1 190 ? -22.569 11.610 12.186 1.00 79.31 190 ALA A N 1
ATOM 1379 C CA . ALA A 1 190 ? -22.607 11.986 13.595 1.00 79.31 190 ALA A CA 1
ATOM 1380 C C . ALA A 1 190 ? -21.372 12.813 13.963 1.00 79.31 190 ALA A C 1
ATOM 1382 O O . ALA A 1 190 ? -20.342 12.752 13.289 1.00 79.31 190 ALA A O 1
ATOM 1383 N N . ARG A 1 191 ? -21.458 13.563 15.060 1.00 84.44 191 ARG A N 1
ATOM 1384 C CA . ARG A 1 191 ? -20.294 14.203 15.679 1.00 84.44 191 ARG A CA 1
ATOM 1385 C C . ARG A 1 191 ? -19.889 13.412 16.908 1.00 84.44 191 ARG A C 1
ATOM 1387 O O . ARG A 1 191 ? -20.740 12.880 17.618 1.00 84.44 191 ARG A O 1
ATOM 1394 N N . ALA A 1 192 ? -18.588 13.306 17.133 1.00 85.00 192 ALA A N 1
ATOM 1395 C CA . ALA A 1 192 ? -18.054 12.588 18.271 1.00 85.00 192 ALA A CA 1
ATOM 1396 C C . ALA A 1 192 ? -16.933 13.350 18.952 1.00 85.00 192 ALA A C 1
ATOM 1398 O O . ALA A 1 192 ? -16.023 13.828 18.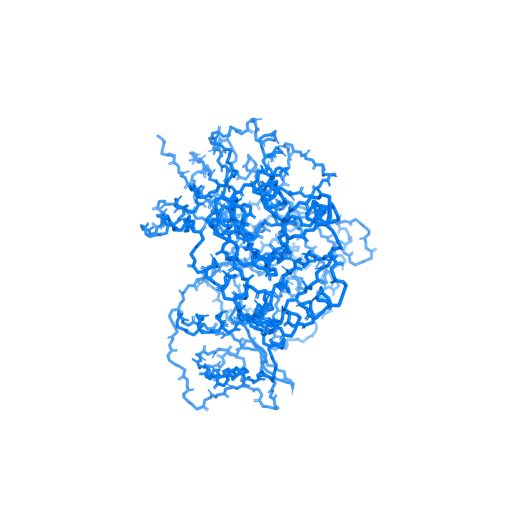284 1.00 85.00 192 ALA A O 1
ATOM 1399 N N . ILE A 1 193 ? -16.969 13.393 20.277 1.00 89.56 193 ILE A N 1
ATOM 1400 C CA . ILE A 1 193 ? -15.892 13.944 21.095 1.00 89.56 193 ILE A CA 1
ATOM 1401 C C . ILE A 1 193 ? -15.005 12.795 21.563 1.00 89.56 193 ILE A C 1
ATOM 1403 O O . ILE A 1 193 ? -15.498 11.783 22.064 1.00 89.56 193 ILE A O 1
ATOM 1407 N N . VAL A 1 194 ? -13.693 12.944 21.419 1.00 88.56 194 VAL A N 1
ATOM 1408 C CA . VAL A 1 194 ? -12.717 12.007 21.978 1.00 88.56 194 VAL A CA 1
ATOM 1409 C C . VAL A 1 194 ? -12.643 12.238 23.485 1.00 88.56 194 VAL A C 1
ATOM 1411 O O . VAL A 1 194 ? -12.090 13.230 23.942 1.00 88.56 194 VAL A O 1
ATOM 1414 N N . MET A 1 195 ? -13.216 11.335 24.273 1.00 87.06 195 MET A N 1
ATOM 1415 C CA . MET A 1 195 ? -13.288 11.478 25.730 1.00 87.06 195 MET A CA 1
ATOM 1416 C C . MET A 1 195 ? -12.021 10.995 26.424 1.00 87.06 195 MET A C 1
ATOM 1418 O O . MET A 1 195 ? -11.530 11.637 27.346 1.00 87.06 195 MET A O 1
ATOM 1422 N N . ASP A 1 196 ? -11.525 9.837 25.996 1.00 83.50 196 ASP A N 1
ATOM 1423 C CA . ASP A 1 196 ? -10.406 9.160 26.638 1.00 83.50 196 ASP A CA 1
ATOM 1424 C C . ASP A 1 196 ? -9.582 8.398 25.602 1.00 83.50 196 ASP A C 1
ATOM 1426 O O . ASP A 1 196 ? -10.105 7.949 24.577 1.00 83.50 196 ASP A O 1
ATOM 1430 N N . VAL A 1 197 ? -8.292 8.245 25.876 1.00 79.50 197 VAL A N 1
ATOM 1431 C CA . VAL A 1 197 ? -7.329 7.572 25.010 1.00 79.50 197 VAL A CA 1
ATOM 1432 C C . VAL A 1 197 ? -6.507 6.610 25.849 1.00 79.50 197 VAL A C 1
ATOM 1434 O O . VAL A 1 197 ? -5.790 7.008 26.763 1.00 79.50 197 VAL A O 1
ATOM 1437 N N . ARG A 1 198 ? -6.554 5.332 25.474 1.00 71.44 198 ARG A N 1
ATOM 1438 C CA . ARG A 1 198 ? -5.671 4.302 26.010 1.00 71.44 198 ARG A CA 1
ATOM 1439 C C . ARG A 1 198 ? -4.509 4.097 25.052 1.00 71.44 198 ARG A C 1
ATOM 1441 O O . ARG A 1 198 ? -4.676 3.503 23.986 1.00 71.44 198 ARG A O 1
ATOM 1448 N N . GLY A 1 199 ? -3.331 4.567 25.449 1.00 57.41 199 GLY A N 1
ATOM 1449 C CA . GLY A 1 199 ? -2.113 4.407 24.660 1.00 57.41 199 GLY A CA 1
ATOM 1450 C C . GLY A 1 199 ? -1.615 2.952 24.602 1.00 57.41 199 GLY A C 1
ATOM 1451 O O . GLY A 1 199 ? -2.005 2.126 25.434 1.00 57.41 199 GLY A O 1
ATOM 1452 N N . PRO A 1 200 ? -0.700 2.624 23.670 1.00 52.91 200 PRO A N 1
ATOM 1453 C CA . PRO A 1 200 ? -0.105 1.288 23.547 1.00 52.91 200 PRO A CA 1
ATOM 1454 C C . PRO A 1 200 ? 0.550 0.778 24.836 1.00 52.91 200 PRO A C 1
ATOM 1456 O O . PRO A 1 200 ? 0.394 -0.385 25.192 1.00 52.91 200 PRO A O 1
ATOM 1459 N N . THR A 1 201 ? 1.218 1.661 25.579 1.00 50.59 201 THR A N 1
ATOM 1460 C CA . THR A 1 201 ? 1.884 1.347 26.857 1.00 50.59 201 THR A CA 1
ATOM 1461 C C . THR A 1 201 ? 0.907 1.041 27.995 1.00 50.59 201 THR A C 1
ATOM 1463 O O . THR A 1 201 ? 1.280 0.424 28.989 1.00 50.59 201 THR A O 1
ATOM 1466 N N . GLN A 1 202 ? -0.352 1.455 27.855 1.00 53.22 202 GLN A N 1
ATOM 1467 C CA . GLN A 1 202 ? -1.422 1.234 28.829 1.00 53.22 202 GLN A CA 1
ATOM 1468 C C . GLN A 1 202 ? -2.314 0.042 28.450 1.00 53.22 202 GLN A C 1
ATOM 1470 O O . GLN A 1 202 ? -3.196 -0.332 29.226 1.00 53.22 202 GLN A O 1
ATOM 1475 N N . ALA A 1 203 ? -2.108 -0.550 27.270 1.00 49.69 203 ALA A N 1
ATOM 1476 C CA . ALA A 1 203 ? -2.883 -1.685 26.793 1.00 49.69 203 ALA A CA 1
ATOM 1477 C C . ALA A 1 203 ? -2.589 -2.947 27.616 1.00 49.69 203 ALA A C 1
ATOM 1479 O O . ALA A 1 203 ? -1.446 -3.238 27.969 1.00 49.69 203 ALA A O 1
ATOM 1480 N N . ARG A 1 204 ? -3.634 -3.723 27.914 1.00 48.72 204 ARG A N 1
ATOM 1481 C CA . ARG A 1 204 ? -3.554 -4.976 28.680 1.00 48.72 204 ARG A CA 1
ATOM 1482 C C . ARG A 1 204 ? -4.473 -6.033 28.057 1.00 48.72 204 ARG A C 1
ATOM 1484 O O . ARG A 1 204 ? -5.374 -5.673 27.296 1.00 48.72 204 ARG A O 1
ATOM 1491 N N . PRO A 1 205 ? -4.291 -7.333 28.352 1.00 43.03 205 PRO A N 1
ATOM 1492 C CA . PRO A 1 205 ? -5.244 -8.363 27.938 1.00 43.03 205 PRO A CA 1
ATOM 1493 C C . PRO A 1 205 ? -6.678 -7.988 28.351 1.00 43.03 205 PRO A C 1
ATOM 1495 O O . PRO A 1 205 ? -6.913 -7.622 29.498 1.00 43.03 205 PRO A O 1
ATOM 1498 N N . GLY A 1 206 ? -7.619 -8.006 27.401 1.00 50.00 206 GLY A N 1
ATOM 1499 C CA . GLY A 1 206 ? -9.010 -7.563 27.609 1.00 50.00 206 GLY A CA 1
ATOM 1500 C C . GLY A 1 206 ? -9.244 -6.043 27.543 1.00 50.00 206 GLY A C 1
ATOM 1501 O O . GLY A 1 206 ? -10.387 -5.610 27.445 1.00 50.00 206 GLY A O 1
ATOM 1502 N N . ALA A 1 207 ? -8.183 -5.232 27.522 1.00 53.56 207 ALA A N 1
ATOM 1503 C CA . ALA A 1 207 ? -8.233 -3.772 27.463 1.00 53.56 207 ALA A CA 1
ATOM 1504 C C . ALA A 1 207 ? -7.212 -3.235 26.433 1.00 53.56 207 ALA A C 1
ATOM 1506 O O . ALA A 1 207 ? -6.149 -2.732 26.812 1.00 53.56 207 ALA A O 1
ATOM 1507 N N . PRO A 1 208 ? -7.494 -3.352 25.120 1.00 55.47 208 PRO A N 1
ATOM 1508 C CA . PRO A 1 208 ? -6.558 -2.955 24.067 1.00 55.47 208 PRO A CA 1
ATOM 1509 C C . PRO A 1 208 ? -6.363 -1.435 24.012 1.00 55.47 208 PRO A C 1
ATOM 1511 O O . PRO A 1 208 ? -7.195 -0.685 24.525 1.00 55.47 208 PRO A O 1
ATOM 1514 N N . ALA A 1 209 ? -5.287 -0.985 23.362 1.00 62.25 209 ALA A N 1
ATOM 1515 C CA . ALA A 1 209 ? -5.114 0.423 23.010 1.00 62.25 209 ALA A CA 1
ATOM 1516 C C . ALA A 1 209 ? -6.267 0.902 22.118 1.00 62.25 209 ALA A C 1
ATOM 1518 O O . ALA A 1 209 ? -6.829 0.129 21.333 1.00 62.25 209 ALA A O 1
ATOM 1519 N N . GLY A 1 210 ? -6.633 2.167 22.254 1.00 71.12 210 GLY A N 1
ATOM 1520 C CA . GLY A 1 210 ? -7.752 2.741 21.528 1.00 71.12 210 GLY A CA 1
ATOM 1521 C C . GLY A 1 210 ? -8.226 4.042 22.138 1.00 71.12 210 GLY A C 1
ATOM 1522 O O . GLY A 1 210 ? -7.546 4.644 22.964 1.00 71.12 210 GLY A O 1
ATOM 1523 N N . TYR A 1 211 ? -9.408 4.473 21.732 1.00 79.62 211 TYR A N 1
ATOM 1524 C CA . TYR A 1 211 ? -9.984 5.730 22.184 1.00 79.62 211 TYR A CA 1
ATOM 1525 C C . TYR A 1 211 ? -11.495 5.620 22.330 1.00 79.62 211 TYR A C 1
ATOM 1527 O O . TYR A 1 211 ? -12.161 4.908 21.578 1.00 79.62 211 TYR A O 1
ATOM 1535 N N . THR A 1 212 ? -12.028 6.328 23.316 1.00 81.50 212 THR A N 1
ATOM 1536 C CA . THR A 1 212 ? -13.457 6.392 23.601 1.00 81.50 212 THR A CA 1
ATOM 1537 C C . THR A 1 212 ? -14.035 7.636 22.958 1.00 81.50 212 THR A C 1
ATOM 1539 O O . THR A 1 212 ? -13.613 8.752 23.249 1.00 81.50 212 THR A O 1
ATOM 1542 N N . LEU A 1 213 ? -15.024 7.438 22.101 1.00 84.06 213 LEU A N 1
ATOM 1543 C CA . LEU A 1 213 ? -15.817 8.489 21.493 1.00 84.06 213 LEU A CA 1
ATOM 1544 C C . LEU A 1 213 ? -17.120 8.656 22.269 1.00 84.06 213 LEU A C 1
ATOM 1546 O O . LEU A 1 213 ? -17.768 7.663 22.582 1.00 84.06 213 LEU A O 1
ATOM 1550 N N . HIS A 1 214 ? -17.527 9.887 22.539 1.00 87.25 214 HIS A N 1
ATOM 1551 C CA . HIS A 1 214 ? -18.890 10.214 22.941 1.00 87.25 214 HIS A CA 1
ATOM 1552 C C . HIS A 1 214 ? -19.632 10.790 21.740 1.00 87.25 214 HIS A C 1
ATOM 1554 O O . HIS A 1 214 ? -19.163 11.755 21.142 1.00 87.25 214 HIS A O 1
ATOM 1560 N N . LEU A 1 215 ? -20.750 10.175 21.363 1.00 84.94 215 LEU A N 1
ATOM 1561 C CA . LEU A 1 215 ? -21.553 10.589 20.216 1.00 84.94 215 LEU A CA 1
ATOM 1562 C C . LEU A 1 215 ? -22.494 11.727 20.620 1.00 84.94 215 LEU A C 1
ATOM 1564 O O . LEU A 1 215 ? -23.419 11.511 21.402 1.00 84.94 215 LEU A O 1
ATOM 1568 N N . GLU A 1 216 ? -22.293 12.911 20.046 1.00 82.44 216 GLU A N 1
ATOM 1569 C CA . GLU A 1 216 ? -23.222 14.033 20.192 1.00 82.44 216 GLU A CA 1
ATOM 1570 C C . GLU A 1 216 ? -24.472 13.772 19.339 1.00 82.44 216 GLU A C 1
ATOM 1572 O O . GLU A 1 216 ? -24.362 13.478 18.146 1.00 82.44 216 GLU A O 1
ATOM 1577 N N . ASP A 1 217 ? -25.657 13.870 19.950 1.00 72.25 217 ASP A N 1
ATOM 1578 C CA . ASP A 1 217 ? -26.961 13.825 19.271 1.00 72.25 217 ASP A CA 1
ATOM 1579 C C . ASP A 1 217 ? -27.127 12.673 18.260 1.00 72.25 217 ASP A C 1
ATOM 1581 O O . ASP A 1 217 ? -27.612 12.846 17.140 1.00 72.25 217 ASP A O 1
ATOM 1585 N N . ALA A 1 218 ? -26.738 11.457 18.667 1.00 70.56 218 ALA A N 1
ATOM 1586 C CA . ALA A 1 218 ? -26.773 10.274 17.810 1.00 70.56 218 ALA A CA 1
ATOM 1587 C C . ALA A 1 218 ? -28.159 10.069 17.140 1.00 70.56 218 ALA A C 1
ATOM 1589 O O . ALA A 1 218 ? -29.176 9.913 17.843 1.00 70.56 218 ALA A O 1
ATOM 1590 N N . PRO A 1 219 ? -28.229 9.991 15.794 1.00 71.50 219 PRO A N 1
ATOM 1591 C CA . PRO A 1 219 ? -29.484 9.776 15.079 1.00 71.50 219 PRO A CA 1
ATOM 1592 C C . PRO A 1 219 ? -30.197 8.489 15.530 1.00 71.50 219 PRO A C 1
ATOM 1594 O O . PRO A 1 219 ? -29.526 7.522 15.906 1.00 71.50 219 PRO A O 1
ATOM 1597 N N . PRO A 1 220 ? -31.543 8.412 15.467 1.00 74.19 220 PRO A N 1
ATOM 1598 C CA . PRO A 1 220 ? -32.293 7.234 15.918 1.00 74.19 220 PRO A CA 1
ATOM 1599 C C . PRO A 1 220 ? -31.801 5.913 15.307 1.00 74.19 220 PRO A C 1
ATOM 1601 O O . PRO A 1 220 ? -31.627 4.937 16.031 1.00 74.19 220 PRO A O 1
ATOM 1604 N N . ALA A 1 221 ? -31.478 5.905 14.009 1.00 70.50 221 ALA A N 1
ATOM 1605 C CA . ALA A 1 221 ? -30.946 4.730 13.311 1.00 70.50 221 ALA A CA 1
ATOM 1606 C C . ALA A 1 221 ? -29.600 4.248 13.885 1.00 70.50 221 ALA A C 1
ATOM 1608 O O . ALA A 1 221 ? -29.348 3.046 13.977 1.00 70.50 221 ALA A O 1
ATOM 1609 N N . LEU A 1 222 ? -28.744 5.185 14.308 1.00 69.81 222 LEU A N 1
ATOM 1610 C CA . LEU A 1 222 ? -27.475 4.870 14.955 1.00 69.81 222 LEU A CA 1
ATOM 1611 C C . LEU A 1 222 ? -27.695 4.348 16.377 1.00 69.81 222 LEU A C 1
ATOM 1613 O O . LEU A 1 222 ? -27.112 3.332 16.748 1.00 69.81 222 LEU A O 1
ATOM 1617 N N . ARG A 1 223 ? -28.576 4.988 17.154 1.00 72.81 223 ARG A N 1
ATOM 1618 C CA . ARG A 1 223 ? -28.950 4.507 18.494 1.00 72.81 223 ARG A CA 1
ATOM 1619 C C . ARG A 1 223 ? -29.494 3.084 18.451 1.00 72.81 223 ARG A C 1
ATOM 1621 O O . ARG A 1 223 ? -29.102 2.264 19.273 1.00 72.81 223 ARG A O 1
ATOM 1628 N N . GLU A 1 224 ? -30.327 2.768 17.467 1.00 72.69 224 GLU A N 1
ATOM 1629 C CA . GLU A 1 224 ? -30.867 1.424 17.277 1.00 72.69 224 GLU A CA 1
ATOM 1630 C C . GLU A 1 224 ? -29.778 0.412 16.883 1.00 72.69 224 GLU A C 1
ATOM 1632 O O . GLU A 1 224 ? -29.739 -0.699 17.409 1.00 72.69 224 GLU A O 1
ATOM 1637 N N . ALA A 1 225 ? -28.840 0.792 16.009 1.00 68.00 225 ALA A N 1
ATOM 1638 C CA . ALA A 1 225 ? -27.708 -0.058 15.643 1.00 68.00 225 ALA A CA 1
ATOM 1639 C C . ALA A 1 225 ? -26.769 -0.344 16.830 1.00 68.00 225 ALA A C 1
ATOM 1641 O O . ALA A 1 225 ? -26.320 -1.481 17.002 1.00 68.00 225 ALA A O 1
ATOM 1642 N N . LEU A 1 226 ? -26.506 0.661 17.669 1.00 68.88 226 LEU A N 1
ATOM 1643 C CA . LEU A 1 226 ? -25.734 0.511 18.905 1.00 68.88 226 LEU A CA 1
ATOM 1644 C C . LEU A 1 226 ? -26.488 -0.336 19.934 1.00 68.88 226 LEU A C 1
ATOM 1646 O O . LEU A 1 226 ? -25.894 -1.216 20.552 1.00 68.88 226 LEU A O 1
ATOM 1650 N N . ALA A 1 227 ? -27.801 -0.137 20.070 1.00 69.88 227 ALA A N 1
ATOM 1651 C CA . ALA A 1 227 ? -28.647 -0.937 20.948 1.00 69.88 227 ALA A CA 1
ATOM 1652 C C . ALA A 1 227 ? -28.691 -2.409 20.516 1.00 69.88 227 ALA A C 1
ATOM 1654 O O . ALA A 1 227 ? -28.543 -3.279 21.366 1.00 69.88 227 ALA A O 1
ATOM 1655 N N . ARG A 1 228 ? -28.805 -2.711 19.213 1.00 68.56 228 ARG A N 1
ATOM 1656 C CA . ARG A 1 228 ? -28.718 -4.089 18.688 1.00 68.56 228 ARG A CA 1
ATOM 1657 C C . ARG A 1 228 ? -27.380 -4.742 19.017 1.00 68.56 228 ARG A C 1
ATOM 1659 O O . ARG A 1 228 ? -27.344 -5.905 19.405 1.00 68.56 228 ARG A O 1
ATOM 1666 N N . LYS A 1 229 ? -26.284 -3.990 18.901 1.00 64.62 229 LYS A N 1
ATOM 1667 C CA . LYS A 1 229 ? -24.955 -4.484 19.264 1.00 64.62 229 LYS A CA 1
ATOM 1668 C C . LYS A 1 229 ? -24.832 -4.774 20.759 1.00 64.62 229 LYS A C 1
ATOM 1670 O O . LYS A 1 229 ? -24.289 -5.807 21.129 1.00 64.62 229 LYS A O 1
ATOM 1675 N N . ALA A 1 230 ? -25.354 -3.886 21.600 1.00 61.22 230 ALA A N 1
ATOM 1676 C CA . ALA A 1 230 ? -25.371 -4.088 23.042 1.00 61.22 230 ALA A CA 1
ATOM 1677 C C . ALA A 1 230 ? -26.321 -5.224 23.468 1.00 61.22 230 ALA A C 1
ATOM 1679 O O . ALA A 1 230 ? -26.015 -5.947 24.406 1.00 61.22 230 ALA A O 1
ATOM 1680 N N . ALA A 1 231 ? -27.444 -5.415 22.769 1.00 56.09 231 ALA A N 1
ATOM 1681 C CA . ALA A 1 231 ? -28.427 -6.466 23.047 1.00 56.09 231 ALA A CA 1
ATOM 1682 C C . ALA A 1 231 ? -27.977 -7.863 22.583 1.00 56.09 231 ALA A C 1
ATOM 1684 O O . ALA A 1 231 ? -28.404 -8.860 23.153 1.00 56.09 231 ALA A O 1
ATOM 1685 N N . GLY A 1 232 ? -27.096 -7.945 21.579 1.00 49.62 232 GLY A N 1
ATOM 1686 C CA . GLY A 1 232 ? -26.425 -9.185 21.172 1.00 49.62 232 GLY A CA 1
ATOM 1687 C C . GLY A 1 232 ? -25.255 -9.597 22.075 1.00 49.62 232 GLY A C 1
ATOM 1688 O O . GLY A 1 232 ? -24.628 -10.620 21.817 1.00 49.62 232 GLY A O 1
ATOM 1689 N N . ALA A 1 233 ? -24.945 -8.822 23.120 1.00 43.31 233 ALA A N 1
ATOM 1690 C CA . ALA A 1 233 ? -23.916 -9.150 24.099 1.00 43.31 233 ALA A CA 1
ATOM 1691 C C . ALA A 1 233 ? -24.509 -10.006 25.235 1.00 43.31 233 ALA A C 1
ATOM 1693 O O . ALA A 1 233 ? -24.753 -9.512 26.334 1.00 43.31 233 ALA A O 1
ATOM 1694 N N . SER A 1 234 ? -24.753 -11.293 24.969 1.00 30.59 234 SER A N 1
ATOM 1695 C CA . SER A 1 234 ? -24.920 -12.295 26.028 1.00 30.59 234 SER A CA 1
ATOM 1696 C C . SER A 1 234 ? -23.714 -13.230 26.037 1.00 30.59 234 SER A C 1
ATOM 1698 O O . SER A 1 234 ? -23.328 -13.762 25.002 1.00 30.59 234 SER A O 1
ATOM 1700 N N . GLU A 1 235 ? -23.178 -13.402 27.244 1.00 30.08 235 GLU A N 1
ATOM 1701 C CA . GLU A 1 235 ? -22.015 -14.188 27.670 1.00 30.08 235 GLU A CA 1
ATOM 1702 C C . GLU A 1 235 ? -20.618 -13.604 27.398 1.00 30.08 235 GLU A C 1
ATOM 1704 O O . GLU A 1 235 ? -20.128 -13.461 26.281 1.00 30.08 235 GLU A O 1
ATOM 1709 N N . VAL A 1 236 ? -19.945 -13.316 28.517 1.00 39.72 236 VAL A N 1
ATOM 1710 C CA . VAL A 1 236 ? -18.495 -13.191 28.642 1.00 39.72 236 VAL A CA 1
ATOM 1711 C C . VAL A 1 236 ? -17.877 -14.515 28.184 1.00 39.72 236 VAL A C 1
ATOM 1713 O O . VAL A 1 236 ? -17.767 -15.462 28.955 1.00 39.72 236 VAL A O 1
ATOM 1716 N N . GLY A 1 237 ? -17.492 -14.577 26.913 1.00 26.36 237 GLY A N 1
ATOM 1717 C CA . GLY A 1 237 ? -16.648 -15.620 26.346 1.00 26.36 237 GLY A CA 1
ATOM 1718 C C . GLY A 1 237 ? -15.281 -15.031 26.029 1.00 26.36 237 GLY A C 1
ATOM 1719 O O . GLY A 1 237 ? -15.169 -14.047 25.300 1.00 26.36 237 GLY A O 1
ATOM 1720 N N . ALA A 1 238 ? -14.234 -15.598 26.618 1.00 31.72 238 ALA A N 1
ATOM 1721 C CA . ALA A 1 238 ? -12.860 -15.212 26.356 1.00 31.72 238 ALA A CA 1
ATOM 1722 C C . ALA A 1 238 ? -12.524 -15.322 24.856 1.00 31.72 238 ALA A C 1
ATOM 1724 O O . ALA A 1 238 ? -12.654 -16.382 24.253 1.00 31.72 238 ALA A O 1
ATOM 1725 N N . GLY A 1 239 ? -12.002 -14.233 24.289 1.00 32.50 239 GLY A N 1
ATOM 1726 C CA . GLY A 1 239 ? -11.267 -14.244 23.026 1.00 32.50 239 GLY A CA 1
ATOM 1727 C C . GLY A 1 239 ? -12.020 -13.721 21.800 1.00 32.50 239 GLY A C 1
ATOM 1728 O O . GLY A 1 239 ? -13.217 -13.923 21.636 1.00 32.50 239 GLY A O 1
ATOM 1729 N N . THR A 1 240 ? -11.230 -13.142 20.883 1.00 28.30 240 THR A N 1
ATOM 1730 C CA . THR A 1 240 ? -11.565 -12.678 19.510 1.00 28.30 240 THR A CA 1
ATOM 1731 C C . THR A 1 240 ? -11.912 -11.182 19.443 1.00 28.30 240 THR A C 1
ATOM 1733 O O . THR A 1 240 ? -12.965 -10.748 19.884 1.00 28.30 240 THR A O 1
ATOM 1736 N N . ARG A 1 241 ? -10.927 -10.307 19.185 1.00 29.59 241 ARG A N 1
ATOM 1737 C CA . ARG A 1 241 ? -10.302 -9.897 17.899 1.00 29.59 241 ARG A CA 1
ATOM 1738 C C . ARG A 1 241 ? -11.213 -9.053 17.005 1.00 29.59 241 ARG A C 1
ATOM 1740 O O . ARG A 1 241 ? -12.318 -9.438 16.665 1.00 29.59 241 ARG A O 1
ATOM 1747 N N . ALA A 1 242 ? -10.648 -7.934 16.571 1.00 30.47 242 ALA A N 1
ATOM 1748 C CA . ALA A 1 242 ? -11.237 -6.974 15.660 1.00 30.47 242 ALA A CA 1
ATOM 1749 C C . ALA A 1 242 ? -10.244 -6.668 14.551 1.00 30.47 242 ALA A C 1
ATOM 1751 O O . ALA A 1 242 ? -9.107 -6.285 14.828 1.00 30.47 242 ALA A O 1
ATOM 1752 N N . THR A 1 243 ? -10.666 -6.842 13.310 1.00 27.06 243 THR A N 1
ATOM 1753 C CA . THR A 1 243 ? -9.871 -6.560 12.115 1.00 27.06 243 THR A CA 1
ATOM 1754 C C . THR A 1 243 ? -10.485 -5.368 11.400 1.00 27.06 243 THR A C 1
ATOM 1756 O O . THR A 1 243 ? -11.589 -5.457 10.900 1.00 27.06 243 THR A O 1
ATOM 1759 N N . ALA A 1 244 ? -9.809 -4.222 11.337 1.00 28.31 244 ALA A N 1
ATOM 1760 C CA . ALA A 1 244 ? -10.296 -3.065 10.582 1.00 28.31 244 ALA A CA 1
ATOM 1761 C C . ALA A 1 244 ? -10.377 -3.358 9.067 1.00 28.31 244 ALA A C 1
ATOM 1763 O O . ALA A 1 244 ? -9.468 -3.962 8.506 1.00 28.31 244 ALA A O 1
ATOM 1764 N N . ARG A 1 245 ? -11.432 -2.883 8.390 1.00 29.80 245 ARG A N 1
ATOM 1765 C CA . ARG A 1 245 ? -11.462 -2.702 6.926 1.00 29.80 245 ARG A CA 1
ATOM 1766 C C . ARG A 1 245 ? -11.841 -1.254 6.601 1.00 29.80 245 ARG A C 1
ATOM 1768 O O . ARG A 1 245 ? -12.988 -0.956 6.316 1.00 29.80 245 ARG A O 1
ATOM 1775 N N . PHE A 1 246 ? -10.859 -0.364 6.685 1.00 26.95 246 PHE A N 1
ATOM 1776 C CA . PHE A 1 246 ? -10.475 0.446 5.529 1.00 26.95 246 PHE A CA 1
ATOM 1777 C C . PHE A 1 246 ? -9.015 0.068 5.295 1.00 26.95 246 PHE A C 1
ATOM 1779 O O . PHE A 1 246 ? -8.212 0.119 6.226 1.00 26.95 246 PHE A O 1
ATOM 1786 N N . ALA A 1 247 ? -8.716 -0.488 4.126 1.00 27.55 247 ALA A N 1
ATOM 1787 C CA . ALA A 1 247 ? -7.412 -1.053 3.835 1.00 27.55 247 ALA A CA 1
ATOM 1788 C C . ALA A 1 247 ? -6.380 0.067 3.737 1.00 27.55 247 ALA A C 1
ATOM 1790 O O . ALA A 1 247 ? -6.419 0.770 2.741 1.00 27.55 247 ALA A O 1
ATOM 1791 N N . VAL A 1 248 ? -5.481 0.176 4.722 1.00 23.05 248 VAL A N 1
ATOM 1792 C CA . VAL A 1 248 ? -4.023 0.293 4.543 1.00 23.05 248 VAL A CA 1
ATOM 1793 C C . VAL A 1 248 ? -3.325 -0.172 5.834 1.00 23.05 248 VAL A C 1
ATOM 1795 O O . VAL A 1 248 ? -3.771 0.130 6.941 1.00 23.05 248 VAL A O 1
ATOM 1798 N N . ASN A 1 249 ? -2.263 -0.964 5.676 1.00 28.78 249 ASN A N 1
ATOM 1799 C CA . ASN A 1 249 ? -1.510 -1.615 6.748 1.00 28.78 249 ASN A CA 1
ATOM 1800 C C . ASN A 1 249 ? -0.831 -0.588 7.672 1.00 28.78 249 ASN A C 1
ATOM 1802 O O . ASN A 1 249 ? -0.227 0.374 7.206 1.00 28.78 249 ASN A O 1
ATOM 1806 N N . GLY A 1 250 ? -0.963 -0.800 8.984 1.00 28.30 250 GLY A N 1
ATOM 1807 C CA . GLY A 1 250 ? -0.401 0.062 10.024 1.00 28.30 250 GLY A CA 1
ATOM 1808 C C . GLY A 1 250 ? 1.095 -0.172 10.306 1.00 28.30 250 GLY A C 1
ATOM 1809 O O . GLY A 1 250 ? 1.682 -1.119 9.787 1.00 28.30 250 GLY A O 1
ATOM 1810 N N . PRO A 1 251 ? 1.707 0.678 11.153 1.00 25.44 251 PRO A N 1
ATOM 1811 C CA . PRO A 1 251 ? 3.131 0.642 11.486 1.00 25.44 251 PRO A CA 1
ATOM 1812 C C . PRO A 1 251 ? 3.472 -0.390 12.579 1.00 25.44 251 PRO A C 1
ATOM 1814 O O . PRO A 1 251 ? 2.679 -0.640 13.490 1.00 25.44 251 PRO A O 1
ATOM 1817 N N . VAL A 1 252 ? 4.686 -0.947 12.505 1.00 24.19 252 VAL A N 1
ATOM 1818 C CA . VAL A 1 252 ? 5.302 -1.838 13.504 1.00 24.19 252 VAL A CA 1
ATOM 1819 C C . VAL A 1 252 ? 6.044 -1.008 14.558 1.00 24.19 252 VAL A C 1
ATOM 1821 O O . VAL A 1 252 ? 6.806 -0.107 14.221 1.00 24.19 252 VAL A O 1
ATOM 1824 N N . THR A 1 253 ? 5.857 -1.343 15.837 1.00 23.64 253 THR A N 1
ATOM 1825 C CA . THR A 1 253 ? 6.757 -0.957 16.936 1.00 23.64 253 THR A CA 1
ATOM 1826 C C . THR A 1 253 ? 7.502 -2.207 17.393 1.00 23.64 253 THR A C 1
ATOM 1828 O O . THR A 1 253 ? 6.874 -3.215 17.718 1.00 23.64 253 THR A O 1
ATOM 1831 N N . VAL A 1 254 ? 8.834 -2.141 17.403 1.00 22.83 254 VAL A N 1
ATOM 1832 C CA . VAL A 1 254 ? 9.724 -3.214 17.862 1.00 22.83 254 VAL A CA 1
ATOM 1833 C C . VAL A 1 254 ? 9.658 -3.306 19.387 1.00 22.83 254 VAL A C 1
ATOM 1835 O O . VAL A 1 254 ? 9.937 -2.336 20.087 1.00 22.83 254 VAL A O 1
ATOM 1838 N N . VAL A 1 255 ? 9.312 -4.484 19.906 1.00 24.55 255 VAL A N 1
ATOM 1839 C CA . VAL A 1 255 ? 9.534 -4.858 21.308 1.00 24.55 255 VAL A CA 1
ATOM 1840 C C . VAL A 1 255 ? 10.318 -6.161 21.293 1.00 24.55 255 VAL A C 1
ATOM 1842 O O . VAL A 1 255 ? 9.850 -7.151 20.734 1.00 24.55 255 VAL A O 1
ATOM 1845 N N . ALA A 1 256 ? 11.511 -6.153 21.887 1.00 26.39 256 ALA A N 1
ATOM 1846 C CA . ALA A 1 256 ? 12.314 -7.356 22.059 1.00 26.39 256 ALA A CA 1
ATOM 1847 C C . ALA A 1 256 ? 11.534 -8.385 22.894 1.00 26.39 256 ALA A C 1
ATOM 1849 O O . ALA A 1 256 ? 11.051 -8.081 23.988 1.00 26.39 256 ALA A O 1
ATOM 1850 N N . LEU A 1 257 ? 11.376 -9.591 22.347 1.00 31.59 257 LEU A N 1
ATOM 1851 C CA . LEU A 1 257 ? 10.646 -10.684 22.982 1.00 31.59 257 LEU A CA 1
ATOM 1852 C C . LEU A 1 257 ? 11.534 -11.395 24.021 1.00 31.59 257 LEU A C 1
ATOM 1854 O O . LEU A 1 257 ? 12.707 -11.645 23.743 1.00 31.59 257 LEU A O 1
ATOM 1858 N N . PRO A 1 258 ? 10.996 -11.775 25.195 1.00 37.31 258 PRO A N 1
ATOM 1859 C CA . PRO A 1 258 ? 11.624 -12.791 26.037 1.00 37.31 258 PRO A CA 1
ATOM 1860 C C . PRO A 1 258 ? 11.627 -14.160 25.317 1.00 37.31 258 PRO A C 1
ATOM 1862 O O . PRO A 1 258 ? 10.783 -14.382 24.446 1.00 37.31 258 PRO A O 1
ATOM 1865 N N . PRO A 1 259 ? 12.559 -15.074 25.652 1.00 42.38 259 PRO A N 1
ATOM 1866 C CA . PRO A 1 259 ? 12.729 -16.336 24.932 1.00 42.38 259 PRO A CA 1
ATOM 1867 C C . PRO A 1 259 ? 11.511 -17.273 25.087 1.00 42.38 259 PRO A C 1
ATOM 1869 O O . PRO A 1 259 ? 10.952 -17.360 26.184 1.00 42.38 259 PRO A O 1
ATOM 1872 N N . PRO A 1 260 ? 11.106 -17.984 24.014 1.00 48.97 260 PRO A N 1
ATOM 1873 C CA . PRO A 1 260 ? 9.949 -18.880 24.020 1.00 48.97 260 PRO A CA 1
ATOM 1874 C C . PRO A 1 260 ? 10.198 -20.153 24.843 1.00 48.97 260 PRO A C 1
ATOM 1876 O O . PRO A 1 260 ? 11.334 -20.600 24.994 1.00 48.97 260 PRO A O 1
ATOM 1879 N N . ASP A 1 261 ? 9.117 -20.768 25.332 1.00 56.31 261 ASP A N 1
ATOM 1880 C CA . ASP A 1 261 ? 9.155 -22.096 25.955 1.00 56.31 261 ASP A CA 1
ATOM 1881 C C . ASP A 1 261 ? 9.558 -23.156 24.900 1.00 56.31 261 ASP A C 1
ATOM 1883 O O . ASP A 1 261 ? 8.832 -23.340 23.916 1.00 56.31 261 ASP A O 1
ATOM 1887 N N . PRO A 1 262 ? 10.703 -23.853 25.053 1.00 52.97 262 PRO A N 1
ATOM 1888 C CA . PRO A 1 262 ? 11.249 -24.749 24.029 1.00 52.97 262 PRO A CA 1
ATOM 1889 C C . PRO A 1 262 ? 10.384 -25.989 23.740 1.00 52.97 262 PRO A C 1
ATOM 1891 O O . PRO A 1 262 ? 10.595 -26.654 22.719 1.00 52.97 262 PRO A O 1
ATOM 1894 N N . ALA A 1 263 ? 9.412 -26.314 24.600 1.00 57.91 263 ALA A N 1
ATOM 1895 C CA . ALA A 1 263 ? 8.542 -27.478 24.424 1.00 57.91 263 ALA A CA 1
ATOM 1896 C C . ALA A 1 263 ? 7.341 -27.228 23.487 1.00 57.91 263 ALA A C 1
ATOM 1898 O O . ALA A 1 263 ? 6.793 -28.182 22.929 1.00 57.91 263 ALA A O 1
ATOM 1899 N N . ALA A 1 264 ? 6.927 -25.974 23.280 1.00 69.25 264 ALA A N 1
ATOM 1900 C CA . ALA A 1 264 ? 5.757 -25.637 22.470 1.00 69.25 264 ALA A CA 1
ATOM 1901 C C . ALA A 1 264 ? 6.162 -25.294 21.025 1.00 69.25 264 ALA A C 1
ATOM 1903 O O . ALA A 1 264 ? 6.816 -24.282 20.771 1.00 69.25 264 ALA A O 1
ATOM 1904 N N . GLN A 1 265 ? 5.762 -26.127 20.056 1.00 79.00 265 GLN A N 1
ATOM 1905 C CA . GLN A 1 265 ? 6.084 -25.938 18.634 1.00 79.00 265 GLN A CA 1
ATOM 1906 C C . GLN A 1 265 ? 4.834 -26.006 17.752 1.00 79.00 265 GLN A C 1
ATOM 1908 O O . GLN A 1 265 ? 3.906 -26.771 18.014 1.00 79.00 265 GLN A O 1
ATOM 1913 N N . ALA A 1 266 ? 4.834 -25.215 16.683 1.00 77.44 266 ALA A N 1
ATOM 1914 C CA . ALA A 1 266 ? 3.825 -25.216 15.633 1.00 77.44 266 ALA A CA 1
ATOM 1915 C C . ALA A 1 266 ? 4.503 -25.302 14.263 1.00 77.44 266 ALA A C 1
ATOM 1917 O O . ALA A 1 266 ? 5.579 -24.738 14.080 1.00 77.44 266 ALA A O 1
ATOM 1918 N N . ARG A 1 267 ? 3.881 -25.981 13.296 1.00 81.94 267 ARG A N 1
ATOM 1919 C CA . ARG A 1 267 ? 4.419 -26.144 11.937 1.00 81.94 267 ARG A CA 1
ATOM 1920 C C . ARG A 1 267 ? 3.369 -25.758 10.904 1.00 81.94 267 ARG A C 1
ATOM 1922 O O . ARG A 1 267 ? 2.210 -26.144 11.046 1.00 81.94 267 ARG A O 1
ATOM 1929 N N . ILE A 1 268 ? 3.794 -25.025 9.882 1.00 75.06 268 ILE A N 1
ATOM 1930 C CA . ILE A 1 268 ? 3.047 -24.791 8.647 1.00 75.06 268 ILE A CA 1
ATOM 1931 C C . ILE A 1 268 ? 3.919 -25.280 7.499 1.00 75.06 268 ILE A C 1
ATOM 1933 O O . ILE A 1 268 ? 5.124 -25.033 7.475 1.00 75.06 268 ILE A O 1
ATOM 1937 N N . GLU A 1 269 ? 3.308 -26.006 6.579 1.00 80.50 269 GLU A N 1
ATOM 1938 C CA . GLU A 1 269 ? 3.972 -26.577 5.420 1.00 80.50 269 GLU A CA 1
ATOM 1939 C C . GLU A 1 269 ? 3.202 -26.163 4.179 1.00 80.50 269 GLU A C 1
ATOM 1941 O O . GLU A 1 269 ? 1.990 -26.365 4.114 1.00 80.50 269 GLU A O 1
ATOM 1946 N N . TYR A 1 270 ? 3.911 -25.556 3.231 1.00 72.31 270 TYR A N 1
ATOM 1947 C CA . TYR A 1 270 ? 3.336 -25.117 1.967 1.00 72.31 270 TYR A CA 1
ATOM 1948 C C . TYR A 1 270 ? 3.677 -26.139 0.896 1.00 72.31 270 TYR A C 1
ATOM 1950 O O . TYR A 1 270 ? 4.847 -26.338 0.566 1.00 72.31 270 TYR A O 1
ATOM 1958 N N . ALA A 1 271 ? 2.650 -26.776 0.339 1.00 63.88 271 ALA A N 1
ATOM 1959 C CA . ALA A 1 271 ? 2.842 -27.814 -0.667 1.00 63.88 271 ALA A CA 1
ATOM 1960 C C . ALA A 1 271 ? 3.201 -27.223 -2.038 1.00 63.88 271 ALA A C 1
ATOM 1962 O O . ALA A 1 271 ? 3.824 -27.889 -2.864 1.00 63.88 271 ALA A O 1
ATOM 1963 N N . THR A 1 272 ? 2.795 -25.978 -2.302 1.00 57.47 272 THR A N 1
ATOM 1964 C CA . THR A 1 272 ? 3.008 -25.319 -3.593 1.00 57.47 272 THR A CA 1
ATOM 1965 C C . THR A 1 272 ? 3.449 -23.870 -3.439 1.00 57.47 272 THR A C 1
ATOM 1967 O O . THR A 1 272 ? 3.153 -23.196 -2.453 1.00 57.47 272 THR A O 1
ATOM 1970 N N . ALA A 1 273 ? 4.118 -23.369 -4.474 1.00 58.38 273 ALA A N 1
ATOM 1971 C CA . ALA A 1 273 ? 4.507 -21.972 -4.595 1.00 58.38 273 ALA A CA 1
ATOM 1972 C C . ALA A 1 273 ? 3.323 -20.994 -4.537 1.00 58.38 273 ALA A C 1
ATOM 1974 O O . ALA A 1 273 ? 3.434 -19.928 -3.942 1.00 58.38 273 ALA A O 1
ATOM 1975 N N . SER A 1 274 ? 2.186 -21.368 -5.131 1.00 50.59 274 SER A N 1
ATOM 1976 C CA . SER A 1 274 ? 0.980 -20.534 -5.159 1.00 50.59 274 SER A CA 1
ATOM 1977 C C . SER A 1 274 ? 0.349 -20.393 -3.771 1.00 50.59 274 SER A C 1
ATOM 1979 O O . SER A 1 274 ? -0.067 -19.297 -3.402 1.00 50.59 274 SER A O 1
ATOM 1981 N N . GLU A 1 275 ? 0.342 -21.470 -2.982 1.00 54.12 275 GLU A N 1
ATOM 1982 C CA . GLU A 1 275 ? -0.134 -21.458 -1.595 1.00 54.12 275 GLU A CA 1
ATOM 1983 C C . GLU A 1 275 ? 0.744 -20.556 -0.717 1.00 54.12 275 GLU A C 1
ATOM 1985 O O . GLU A 1 275 ? 0.227 -19.706 0.007 1.00 54.12 275 GLU A O 1
ATOM 1990 N N . LEU A 1 276 ? 2.071 -20.676 -0.856 1.00 60.31 276 LEU A N 1
ATOM 1991 C CA . LEU A 1 276 ? 3.030 -19.825 -0.153 1.00 60.31 276 LEU A CA 1
ATOM 1992 C C . LEU A 1 276 ? 2.901 -18.350 -0.558 1.00 60.31 276 LEU A C 1
ATOM 1994 O O . LEU A 1 276 ? 2.898 -17.483 0.308 1.00 60.31 276 LEU A O 1
ATOM 1998 N N . ALA A 1 277 ? 2.805 -18.050 -1.856 1.00 53.44 277 ALA A N 1
ATOM 1999 C CA . ALA A 1 277 ? 2.693 -16.678 -2.345 1.00 53.44 277 ALA A CA 1
ATOM 2000 C C . ALA A 1 277 ? 1.397 -16.015 -1.858 1.00 53.44 277 ALA A C 1
ATOM 2002 O O . ALA A 1 277 ? 1.431 -14.890 -1.359 1.00 53.44 277 ALA A O 1
ATOM 2003 N N . SER A 1 278 ? 0.272 -16.733 -1.933 1.00 48.31 278 SER A N 1
ATOM 2004 C CA . SER A 1 278 ? -1.015 -16.260 -1.420 1.00 48.31 278 SER A CA 1
ATOM 2005 C C . SER A 1 278 ? -0.942 -15.973 0.081 1.00 48.31 278 SER A C 1
ATOM 2007 O O . SER A 1 278 ? -1.319 -14.887 0.516 1.00 48.31 278 SER A O 1
ATOM 2009 N N . ASP A 1 279 ? -0.404 -16.901 0.877 1.00 48.72 279 ASP A N 1
ATOM 2010 C CA . ASP A 1 279 ? -0.337 -16.734 2.333 1.00 48.72 279 ASP A CA 1
ATOM 2011 C C . ASP A 1 279 ? 0.727 -15.707 2.765 1.00 48.72 279 ASP A C 1
ATOM 2013 O O . ASP A 1 279 ? 0.559 -15.003 3.762 1.00 48.72 279 ASP A O 1
ATOM 2017 N N . TRP A 1 280 ? 1.804 -15.533 1.990 1.00 53.84 280 TRP A N 1
ATOM 2018 C CA . TRP A 1 280 ? 2.787 -14.466 2.196 1.00 53.84 280 TRP A CA 1
ATOM 2019 C C . TRP A 1 280 ? 2.187 -13.077 2.012 1.00 53.84 280 TRP A C 1
ATOM 2021 O O . TRP A 1 280 ? 2.358 -12.198 2.867 1.00 53.84 280 TRP A O 1
ATOM 2031 N N . ILE A 1 281 ? 1.469 -12.894 0.903 1.00 46.47 281 ILE A N 1
ATOM 2032 C CA . ILE A 1 281 ? 0.797 -11.641 0.561 1.00 46.47 281 ILE A CA 1
ATOM 2033 C C . ILE A 1 281 ? -0.272 -11.309 1.605 1.00 46.47 281 ILE A C 1
ATOM 2035 O O . ILE A 1 281 ? -0.386 -10.153 2.016 1.00 46.47 281 ILE A O 1
ATOM 2039 N N . GLU A 1 282 ? -1.033 -12.308 2.051 1.00 42.97 282 GLU A N 1
ATOM 2040 C CA . GLU A 1 282 ? -2.164 -12.097 2.954 1.00 42.97 282 GLU A CA 1
ATOM 2041 C C . GLU A 1 282 ? -1.764 -12.005 4.431 1.00 42.97 282 GLU A C 1
ATOM 2043 O O . GLU A 1 282 ? -2.299 -11.158 5.152 1.00 42.97 282 GLU A O 1
ATOM 2048 N N . ASN A 1 283 ? -0.839 -12.851 4.895 1.00 48.59 283 ASN A N 1
ATOM 2049 C CA . ASN A 1 283 ? -0.641 -13.098 6.324 1.00 48.59 283 ASN A CA 1
ATOM 2050 C C . ASN A 1 283 ? 0.831 -13.015 6.768 1.00 48.59 283 ASN A C 1
ATOM 2052 O O . ASN A 1 283 ? 1.138 -12.253 7.694 1.00 48.59 283 ASN A O 1
ATOM 2056 N N . LEU A 1 284 ? 1.755 -13.743 6.128 1.00 56.91 284 LEU A N 1
ATOM 2057 C CA . LEU A 1 284 ? 3.121 -13.898 6.659 1.00 56.91 284 LEU A CA 1
ATOM 2058 C C . LEU A 1 284 ? 3.942 -12.602 6.592 1.00 56.91 284 LEU A C 1
ATOM 2060 O O . LEU A 1 284 ? 4.645 -12.298 7.554 1.00 56.91 284 LEU A O 1
ATOM 2064 N N . SER A 1 285 ? 3.798 -11.795 5.529 1.00 51.00 285 SER A N 1
ATOM 2065 C CA . SER A 1 285 ? 4.475 -10.487 5.406 1.00 51.00 285 SER A CA 1
ATOM 2066 C C . SER A 1 285 ? 4.060 -9.486 6.492 1.00 51.00 285 SER A C 1
ATOM 2068 O O . SER A 1 285 ? 4.734 -8.488 6.731 1.00 51.00 285 SER A O 1
ATOM 2070 N N . GLN A 1 286 ? 2.932 -9.742 7.161 1.00 50.91 286 GLN A N 1
ATOM 2071 C CA . GLN A 1 286 ? 2.415 -8.944 8.274 1.00 50.91 286 GLN A CA 1
ATOM 2072 C C . GLN A 1 286 ? 2.682 -9.607 9.641 1.00 50.91 286 GLN A C 1
ATOM 2074 O O . GLN A 1 286 ? 2.107 -9.199 10.656 1.00 50.91 286 GLN A O 1
ATOM 2079 N N . GLY A 1 287 ? 3.522 -10.651 9.680 1.00 57.16 287 GLY A N 1
ATOM 2080 C CA . GLY A 1 287 ? 3.870 -11.399 10.890 1.00 57.16 287 GLY A CA 1
ATOM 2081 C C . GLY A 1 287 ? 2.705 -12.205 11.469 1.00 57.16 287 GLY A C 1
ATOM 2082 O O . GLY A 1 287 ? 2.623 -12.379 12.687 1.00 57.16 287 GLY A O 1
ATOM 2083 N N . GLY A 1 288 ? 1.753 -12.641 10.638 1.00 55.38 288 GLY A N 1
ATOM 2084 C CA . GLY A 1 288 ? 0.591 -13.434 11.043 1.00 55.38 288 GLY A CA 1
ATOM 2085 C C . GLY A 1 288 ? 0.510 -14.766 10.303 1.00 55.38 288 GLY A C 1
ATOM 2086 O O . GLY A 1 288 ? 0.887 -14.854 9.145 1.00 55.38 288 GLY A O 1
ATOM 2087 N N . ALA A 1 289 ? 0.005 -15.810 10.962 1.00 58.88 289 ALA A N 1
ATOM 2088 C CA . ALA A 1 289 ? -0.319 -17.075 10.298 1.00 58.88 289 ALA A CA 1
ATOM 2089 C C . ALA A 1 289 ? -1.429 -17.842 11.027 1.00 58.88 289 ALA A C 1
ATOM 2091 O O . ALA A 1 289 ? -1.683 -17.618 12.218 1.00 58.88 289 ALA A O 1
ATOM 2092 N N . PHE A 1 290 ? -2.074 -18.778 10.327 1.00 59.09 290 PHE A N 1
ATOM 2093 C CA . PHE A 1 290 ? -3.026 -19.716 10.917 1.00 59.09 290 PHE A CA 1
ATOM 2094 C C . PHE A 1 290 ? -2.472 -21.142 10.890 1.00 59.09 290 PHE A C 1
ATOM 2096 O O . PHE A 1 290 ? -2.275 -21.732 9.835 1.00 59.09 290 PHE A O 1
ATOM 2103 N N . VAL A 1 291 ? -2.267 -21.721 12.070 1.00 63.22 291 VAL A N 1
ATOM 2104 C CA . VAL A 1 291 ? -1.801 -23.098 12.234 1.00 63.22 291 VAL A CA 1
ATOM 2105 C C . VAL A 1 291 ? -3.014 -23.998 12.425 1.00 63.22 291 VAL A C 1
ATOM 2107 O O . VAL A 1 291 ? -3.691 -23.931 13.455 1.00 63.22 291 VAL A O 1
ATOM 2110 N N . ARG A 1 292 ? -3.281 -24.878 11.459 1.00 57.62 292 ARG A N 1
ATOM 2111 C CA . ARG A 1 292 ? -4.293 -25.931 11.609 1.00 57.62 292 ARG A CA 1
ATOM 2112 C C . ARG A 1 292 ? -3.781 -26.982 12.593 1.00 57.62 292 ARG A C 1
ATOM 2114 O O . ARG A 1 292 ? -2.751 -27.604 12.368 1.00 57.62 292 ARG A O 1
ATOM 2121 N N . THR A 1 293 ? -4.491 -27.177 13.699 1.00 66.62 293 THR A N 1
ATOM 2122 C CA . THR A 1 293 ? -4.150 -28.182 14.716 1.00 66.62 293 THR A CA 1
ATOM 2123 C C . THR A 1 293 ? -5.400 -28.603 15.476 1.00 66.62 293 THR A C 1
ATOM 2125 O O . THR A 1 293 ? -6.257 -27.774 15.775 1.00 66.62 293 THR A O 1
ATOM 2128 N N . ALA A 1 294 ? -5.494 -29.890 15.814 1.00 59.28 294 ALA A N 1
ATOM 2129 C CA . ALA A 1 294 ? -6.566 -30.429 16.652 1.00 59.28 294 ALA A CA 1
ATOM 2130 C C . ALA A 1 294 ? -6.380 -30.105 18.148 1.00 59.28 294 ALA A C 1
ATOM 2132 O O . ALA A 1 294 ? -7.276 -30.348 18.953 1.00 59.28 294 ALA A O 1
ATOM 2133 N N . ARG A 1 295 ? -5.206 -29.588 18.535 1.00 69.88 295 ARG A N 1
ATOM 2134 C CA . ARG A 1 295 ? -4.864 -29.199 19.910 1.00 69.88 295 ARG A CA 1
ATOM 2135 C C . ARG A 1 295 ? -4.200 -27.818 19.896 1.00 69.88 295 ARG A C 1
ATOM 2137 O O . ARG A 1 295 ? -2.972 -27.741 19.939 1.00 69.88 295 ARG A O 1
ATOM 2144 N N . PRO A 1 296 ? -4.976 -26.732 19.749 1.00 69.94 296 PRO A N 1
ATOM 2145 C CA . PRO A 1 296 ? -4.426 -25.383 19.791 1.00 69.94 296 PRO A CA 1
ATOM 2146 C C . PRO A 1 296 ? -3.869 -25.079 21.187 1.00 69.94 296 PRO A C 1
ATOM 2148 O O . PRO A 1 296 ? -4.477 -25.437 22.195 1.00 69.94 296 PRO A O 1
ATOM 2151 N N . ALA A 1 297 ? -2.723 -24.404 21.247 1.00 70.75 297 ALA A N 1
ATOM 2152 C CA . ALA A 1 297 ? -2.207 -23.862 22.498 1.00 70.75 297 ALA A CA 1
ATOM 2153 C C . ALA A 1 297 ? -3.072 -22.679 22.976 1.00 70.75 297 ALA A C 1
ATOM 2155 O O . ALA A 1 297 ? -3.790 -22.054 22.189 1.00 70.75 297 ALA A O 1
ATOM 2156 N N . GLU A 1 298 ? -3.019 -22.380 24.275 1.00 63.59 298 GLU A N 1
ATOM 2157 C CA . GLU A 1 298 ? -3.836 -21.321 24.871 1.00 63.59 298 GLU A CA 1
ATOM 2158 C C . GLU A 1 298 ? -3.483 -19.935 24.315 1.00 63.59 298 GLU A C 1
ATOM 2160 O O . GLU A 1 298 ? -2.331 -19.627 23.998 1.00 63.59 298 GLU A O 1
ATOM 2165 N N . VAL A 1 299 ? -4.487 -19.061 24.213 1.00 61.44 299 VAL A N 1
ATOM 2166 C CA . VAL A 1 299 ? -4.279 -17.678 23.770 1.00 61.44 299 VAL A CA 1
ATOM 2167 C C . VAL A 1 299 ? -3.326 -16.972 24.733 1.00 61.44 299 VAL A C 1
ATOM 2169 O O . VAL A 1 299 ? -3.563 -16.908 25.933 1.00 61.44 299 VAL A O 1
ATOM 2172 N N . GLY A 1 300 ? -2.256 -16.397 24.189 1.00 57.75 300 GLY A N 1
ATOM 2173 C CA . GLY A 1 300 ? -1.187 -15.756 24.946 1.00 57.75 300 GLY A CA 1
ATOM 2174 C C . GLY A 1 300 ? 0.068 -16.613 25.108 1.00 57.75 300 GLY A C 1
ATOM 2175 O O . GLY A 1 300 ? 1.114 -16.019 25.395 1.00 57.75 300 GLY A O 1
ATOM 2176 N N . ALA A 1 301 ? -0.013 -17.929 24.864 1.00 68.00 301 ALA A N 1
ATOM 2177 C CA . ALA A 1 301 ? 1.118 -18.851 24.914 1.00 68.00 301 ALA A CA 1
ATOM 2178 C C . ALA A 1 301 ? 2.192 -18.483 23.882 1.00 68.00 301 ALA A C 1
ATOM 2180 O O . ALA A 1 301 ? 1.880 -18.013 22.781 1.00 68.00 301 ALA A O 1
ATOM 2181 N N . GLN A 1 302 ? 3.453 -18.702 24.250 1.00 74.94 302 GLN A N 1
ATOM 2182 C CA . GLN A 1 302 ? 4.595 -18.558 23.353 1.00 74.94 302 GLN A CA 1
ATOM 2183 C C . GLN A 1 302 ? 5.033 -19.921 22.829 1.00 74.94 302 GLN A C 1
ATOM 2185 O O . GLN A 1 302 ? 5.005 -20.903 23.564 1.00 74.94 302 GLN A O 1
ATOM 2190 N N . LEU A 1 303 ? 5.408 -19.969 21.557 1.00 79.50 303 LEU A N 1
ATOM 2191 C CA . LEU A 1 303 ? 5.822 -21.183 20.865 1.00 79.50 303 LEU A CA 1
ATOM 2192 C C . LEU A 1 303 ? 6.818 -20.852 19.751 1.00 79.50 303 LEU A C 1
ATOM 2194 O O . LEU A 1 303 ? 6.962 -19.694 19.362 1.00 79.50 303 LEU A O 1
ATOM 2198 N N . VAL A 1 304 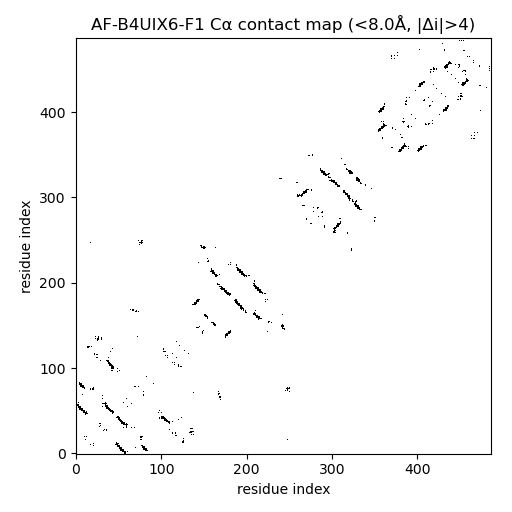? 7.475 -21.868 19.202 1.00 82.31 304 VAL A N 1
ATOM 2199 C CA . VAL A 1 304 ? 8.285 -21.734 17.982 1.00 82.31 304 VAL A CA 1
ATOM 2200 C C . VAL A 1 304 ? 7.443 -22.131 16.772 1.00 82.31 304 VAL A C 1
ATOM 2202 O O . VAL A 1 304 ? 6.926 -23.248 16.717 1.00 82.31 304 VAL A O 1
ATOM 2205 N N . LEU A 1 305 ? 7.297 -21.224 15.805 1.00 81.50 305 LEU A N 1
ATOM 2206 C CA . LEU A 1 305 ? 6.652 -21.487 14.522 1.00 81.50 305 LEU A CA 1
ATOM 2207 C C . LEU A 1 305 ? 7.702 -21.920 13.499 1.00 81.50 305 LEU A C 1
ATOM 2209 O O . LEU A 1 305 ? 8.646 -21.180 13.231 1.00 81.50 305 LEU A O 1
ATOM 2213 N N . ARG A 1 306 ? 7.507 -23.098 12.909 1.00 85.88 306 ARG A N 1
ATOM 2214 C CA . ARG A 1 306 ? 8.301 -23.624 11.798 1.00 85.88 306 ARG A CA 1
ATOM 2215 C C . ARG A 1 306 ? 7.535 -23.472 10.485 1.00 85.88 306 ARG A C 1
ATOM 2217 O O . ARG A 1 306 ? 6.390 -23.916 10.402 1.00 85.88 306 ARG A O 1
ATOM 2224 N N . LEU A 1 307 ? 8.161 -22.876 9.477 1.00 82.44 307 LEU A N 1
ATOM 2225 C CA . LEU A 1 307 ? 7.630 -22.724 8.123 1.00 82.44 307 LEU A CA 1
ATOM 2226 C C . LEU A 1 307 ? 8.453 -23.605 7.179 1.00 82.44 307 LEU A C 1
ATOM 2228 O O . LEU A 1 307 ? 9.643 -23.355 7.003 1.00 82.44 307 LEU A O 1
ATOM 2232 N N . ALA A 1 308 ? 7.834 -24.624 6.589 1.00 81.00 308 ALA A N 1
ATOM 2233 C CA . ALA A 1 308 ? 8.457 -25.451 5.559 1.00 81.00 308 ALA A CA 1
ATOM 2234 C C . ALA A 1 308 ? 8.078 -24.914 4.173 1.00 81.00 308 ALA A C 1
ATOM 2236 O O . ALA A 1 308 ? 6.895 -24.875 3.820 1.00 81.00 308 ALA A O 1
ATOM 2237 N N . LEU A 1 309 ? 9.081 -24.455 3.424 1.00 80.25 309 LEU A N 1
ATOM 2238 C CA . LEU A 1 309 ? 8.915 -23.817 2.121 1.00 80.25 309 LEU A CA 1
ATOM 2239 C C . LEU A 1 309 ? 9.000 -24.847 0.974 1.00 80.25 309 LEU A C 1
ATOM 2241 O O . LEU A 1 309 ? 9.707 -25.848 1.104 1.00 80.25 309 LEU A O 1
ATOM 2245 N N . PRO A 1 310 ? 8.367 -24.589 -0.190 1.00 63.50 310 PRO A N 1
ATOM 2246 C CA . PRO A 1 310 ? 8.368 -25.513 -1.332 1.00 63.50 310 PRO A CA 1
ATOM 2247 C C . PRO A 1 310 ? 9.757 -25.798 -1.923 1.00 63.50 310 PRO A C 1
ATOM 2249 O O . PRO A 1 310 ? 9.953 -26.805 -2.595 1.00 63.50 310 PRO A O 1
ATOM 2252 N N . ASN A 1 311 ? 10.730 -24.918 -1.677 1.00 64.88 311 ASN A N 1
ATOM 2253 C CA . ASN A 1 311 ? 12.123 -25.079 -2.100 1.00 64.88 311 ASN A CA 1
ATOM 2254 C C . ASN A 1 311 ? 12.961 -25.941 -1.128 1.00 64.88 311 ASN A C 1
ATOM 2256 O O . ASN A 1 311 ? 14.172 -26.050 -1.303 1.00 64.88 311 ASN A O 1
ATOM 2260 N N . GLY A 1 312 ? 12.335 -26.540 -0.108 1.00 70.69 312 GLY A N 1
ATOM 2261 C CA . GLY A 1 312 ? 12.983 -27.412 0.875 1.00 70.69 312 GLY A CA 1
ATOM 2262 C C . GLY A 1 312 ? 13.635 -26.683 2.053 1.00 70.69 312 GLY A C 1
ATOM 2263 O O . GLY A 1 312 ? 14.209 -27.335 2.923 1.00 70.69 312 GLY A O 1
ATOM 2264 N N . VAL A 1 313 ? 13.548 -25.352 2.110 1.00 77.19 313 VAL A N 1
ATOM 2265 C CA . VAL A 1 313 ? 14.065 -24.557 3.231 1.00 77.19 313 VAL A CA 1
ATOM 2266 C C . VAL A 1 313 ? 13.067 -24.572 4.393 1.00 77.19 313 VAL A C 1
ATOM 2268 O O . VAL A 1 313 ? 11.871 -24.352 4.198 1.00 77.19 313 VAL A O 1
ATOM 2271 N N . GLU A 1 314 ? 13.555 -24.792 5.617 1.00 81.19 314 GLU A N 1
ATOM 2272 C CA . GLU A 1 314 ? 12.767 -24.632 6.844 1.00 81.19 314 GLU A CA 1
ATOM 2273 C C . GLU A 1 314 ? 13.201 -23.375 7.606 1.00 81.19 314 GLU A C 1
ATOM 2275 O O . GLU A 1 314 ? 14.368 -23.214 7.960 1.00 81.19 314 GLU A O 1
ATOM 2280 N N . LEU A 1 315 ? 12.239 -22.506 7.909 1.00 82.25 315 LEU A N 1
ATOM 2281 C CA . LEU A 1 315 ? 12.431 -21.318 8.740 1.00 82.25 315 LEU A CA 1
ATOM 2282 C C . LEU A 1 315 ? 11.816 -21.539 10.119 1.00 82.25 315 LEU A C 1
ATOM 2284 O O . LEU A 1 315 ? 10.766 -22.167 10.240 1.00 82.25 315 LEU A O 1
ATOM 2288 N N . SER A 1 316 ? 12.447 -21.012 11.166 1.00 82.44 316 SER A N 1
ATOM 2289 C CA . SER A 1 316 ? 11.930 -21.072 12.538 1.00 82.44 316 SER A CA 1
ATOM 2290 C C . SER A 1 316 ? 11.911 -19.682 13.158 1.00 82.44 316 SER A C 1
ATOM 2292 O O . SER A 1 316 ? 12.920 -18.989 13.140 1.00 82.44 316 SER A O 1
ATOM 2294 N N . THR A 1 317 ? 10.779 -19.283 13.731 1.00 79.56 317 THR A N 1
ATOM 2295 C CA . THR A 1 317 ? 10.607 -17.964 14.355 1.00 79.56 317 THR A CA 1
ATOM 2296 C C . THR A 1 317 ? 9.783 -18.066 15.645 1.00 79.56 317 THR A C 1
ATOM 2298 O O . THR A 1 317 ? 8.846 -18.871 15.716 1.00 79.56 317 THR A O 1
ATOM 2301 N N . PRO A 1 318 ? 10.109 -17.297 16.702 1.00 79.69 318 PRO A N 1
ATOM 2302 C CA . PRO A 1 318 ? 9.271 -17.216 17.890 1.00 79.69 318 PRO A CA 1
ATOM 2303 C C . PRO A 1 318 ? 7.907 -16.601 17.552 1.00 79.69 318 PRO A C 1
ATOM 2305 O O . PRO A 1 318 ? 7.802 -15.566 16.894 1.00 79.69 318 PRO A O 1
ATOM 2308 N N . ALA A 1 319 ? 6.845 -17.220 18.056 1.00 72.06 319 ALA A N 1
ATOM 2309 C CA . ALA A 1 319 ? 5.476 -16.806 17.814 1.00 72.06 319 ALA A CA 1
ATOM 2310 C C . ALA A 1 319 ? 4.637 -16.825 19.095 1.00 72.06 319 ALA A C 1
ATOM 2312 O O . ALA A 1 319 ? 4.884 -17.577 20.038 1.00 72.06 319 ALA A O 1
ATOM 2313 N N . ARG A 1 320 ? 3.587 -16.009 19.113 1.00 73.81 320 ARG A N 1
ATOM 2314 C CA . ARG A 1 320 ? 2.586 -15.965 20.175 1.00 73.81 320 ARG A CA 1
ATOM 2315 C C . ARG A 1 320 ? 1.222 -16.348 19.636 1.00 73.81 320 ARG A C 1
ATOM 2317 O O . ARG A 1 320 ? 0.777 -15.801 18.626 1.00 73.81 320 ARG A O 1
ATOM 2324 N N . VAL A 1 321 ? 0.511 -17.213 20.351 1.00 59.50 321 VAL A N 1
ATOM 2325 C CA . VAL A 1 321 ? -0.885 -17.522 20.037 1.00 59.50 321 VAL A CA 1
ATOM 2326 C C . VAL A 1 321 ? -1.745 -16.308 20.346 1.00 59.50 321 VAL A C 1
ATOM 2328 O O . VAL A 1 321 ? -1.809 -15.829 21.475 1.00 59.50 321 VAL A O 1
ATOM 2331 N N . VAL A 1 322 ? -2.430 -15.799 19.333 1.00 48.03 322 VAL A N 1
ATOM 2332 C CA . VAL A 1 322 ? -3.309 -14.629 19.444 1.00 48.03 322 VAL A CA 1
ATOM 2333 C C . VAL A 1 322 ? -4.785 -15.000 19.250 1.00 48.03 322 VAL A C 1
ATOM 2335 O O . VAL A 1 322 ? -5.650 -14.134 19.360 1.00 48.03 322 VAL A O 1
ATOM 2338 N N . PHE A 1 323 ? -5.069 -16.252 18.882 1.00 47.38 323 PHE A N 1
ATOM 2339 C CA . PHE A 1 323 ? -6.405 -16.831 18.712 1.00 47.38 323 PHE A CA 1
ATOM 2340 C C . PHE A 1 323 ? -6.310 -18.351 18.714 1.00 47.38 323 PHE A C 1
ATOM 2342 O O . PHE A 1 323 ? -5.372 -18.893 18.139 1.00 47.38 323 PHE A O 1
ATOM 2349 N N . ALA A 1 324 ? -7.298 -19.019 19.294 1.00 53.06 324 ALA A N 1
ATOM 2350 C CA . ALA A 1 324 ? -7.423 -20.468 19.300 1.00 53.06 324 ALA A CA 1
ATOM 2351 C C . ALA A 1 324 ? -8.880 -20.848 19.008 1.00 53.06 324 ALA A C 1
ATOM 2353 O O . ALA A 1 324 ? -9.806 -20.159 19.430 1.00 53.06 324 ALA A O 1
ATOM 2354 N N . SER A 1 325 ? -9.071 -21.934 18.267 1.00 48.81 325 SER A N 1
ATOM 2355 C CA . SER A 1 325 ? -10.366 -22.477 17.854 1.00 48.81 325 SER A CA 1
ATOM 2356 C C . SER A 1 325 ? -10.277 -23.997 17.725 1.00 48.81 325 SER A C 1
ATOM 2358 O O . SER A 1 325 ? -9.180 -24.544 17.632 1.00 48.81 325 SER A O 1
ATOM 2360 N N . ALA A 1 326 ? -11.415 -24.684 17.619 1.00 52.47 326 ALA A N 1
ATOM 2361 C CA . ALA A 1 326 ? -11.448 -26.137 17.422 1.00 52.47 326 ALA A CA 1
ATOM 2362 C C . ALA A 1 326 ? -10.693 -26.626 16.163 1.00 52.47 326 ALA A C 1
ATOM 2364 O O . ALA A 1 326 ? -10.285 -27.781 16.107 1.00 52.47 326 ALA A O 1
ATOM 2365 N N . SER A 1 327 ? -10.494 -25.761 15.162 1.00 44.88 327 SER A N 1
ATOM 2366 C CA . SER A 1 327 ? -9.814 -26.080 13.897 1.00 44.88 327 SER A CA 1
ATOM 2367 C C . SER A 1 327 ? -8.347 -25.639 13.832 1.00 44.88 327 SER A C 1
ATOM 2369 O O . SER A 1 327 ? -7.690 -25.846 12.809 1.00 44.88 327 SER A O 1
ATOM 2371 N N . GLY A 1 328 ? -7.828 -24.988 14.874 1.00 58.88 328 GLY A N 1
ATOM 2372 C CA . GLY A 1 328 ? -6.458 -24.483 14.890 1.00 58.88 328 GLY A CA 1
ATOM 2373 C C . GLY A 1 328 ? -6.286 -23.181 15.654 1.00 58.88 328 GLY A C 1
ATOM 2374 O O . GLY A 1 328 ? -7.192 -22.711 16.346 1.00 58.88 328 GLY A O 1
ATOM 2375 N N . MET A 1 329 ? -5.110 -22.581 15.514 1.00 63.38 329 MET A N 1
ATOM 2376 C CA . MET A 1 329 ? -4.717 -21.375 16.232 1.00 63.38 329 MET A CA 1
ATOM 2377 C C . MET A 1 329 ? -4.081 -20.340 15.309 1.00 63.38 329 MET A C 1
ATOM 2379 O O . MET A 1 329 ? -3.253 -20.654 14.462 1.00 63.38 329 MET A O 1
ATOM 2383 N N . GLY A 1 330 ? -4.460 -19.079 15.495 1.00 57.69 330 GLY A N 1
ATOM 2384 C CA . GLY A 1 330 ? -3.803 -17.952 14.853 1.00 57.69 330 GLY A CA 1
ATOM 2385 C C . GLY A 1 330 ? -2.604 -17.515 15.683 1.00 57.69 330 GLY A C 1
ATOM 2386 O O . GLY A 1 330 ? -2.747 -17.257 16.882 1.00 57.69 330 GLY A O 1
ATOM 2387 N N . VAL A 1 331 ? -1.453 -17.365 15.042 1.00 58.47 331 VAL A N 1
ATOM 2388 C CA . VAL A 1 331 ? -0.191 -16.973 15.672 1.00 58.47 331 VAL A CA 1
ATOM 2389 C C . VAL A 1 331 ? 0.314 -15.652 15.101 1.00 58.47 331 VAL A C 1
ATOM 2391 O O . VAL A 1 331 ? 0.003 -15.294 13.965 1.00 58.47 331 VAL A O 1
ATOM 2394 N N . ARG A 1 332 ? 1.063 -14.907 15.914 1.00 70.12 332 ARG A N 1
ATOM 2395 C CA . ARG A 1 332 ? 1.776 -13.694 15.510 1.00 70.12 332 ARG A CA 1
ATOM 2396 C C . ARG A 1 332 ? 3.253 -13.864 15.827 1.00 70.12 332 ARG A C 1
ATOM 2398 O O . ARG A 1 332 ? 3.572 -14.269 16.941 1.00 70.12 332 ARG A O 1
ATOM 2405 N N . PHE A 1 333 ? 4.116 -13.557 14.877 1.00 68.31 333 PHE A N 1
ATOM 2406 C CA . PHE A 1 333 ? 5.560 -13.748 14.970 1.00 68.31 333 PHE A CA 1
ATOM 2407 C C . PHE A 1 333 ? 6.297 -12.557 14.364 1.00 68.31 333 PHE A C 1
ATOM 2409 O O . PHE A 1 333 ? 5.697 -11.694 13.723 1.00 68.31 333 PHE A O 1
ATOM 2416 N N . THR A 1 334 ? 7.601 -12.513 14.595 1.00 63.31 334 THR A N 1
ATOM 2417 C CA . THR A 1 334 ? 8.507 -11.528 14.004 1.00 63.31 334 THR A CA 1
ATOM 2418 C C . THR A 1 334 ? 9.586 -12.273 13.249 1.00 63.31 334 THR A C 1
ATOM 2420 O O . THR A 1 334 ? 10.298 -13.087 13.837 1.00 63.31 334 THR A O 1
ATOM 2423 N N . LEU A 1 335 ? 9.699 -12.007 11.954 1.00 62.31 335 LEU A N 1
ATOM 2424 C CA . LEU A 1 335 ? 10.834 -12.469 11.171 1.00 62.31 335 LEU A CA 1
ATOM 2425 C C . LEU A 1 335 ? 12.015 -11.549 11.470 1.00 62.31 335 LEU A C 1
ATOM 2427 O O . LEU A 1 335 ? 11.852 -10.329 11.541 1.00 62.31 335 LEU A O 1
ATOM 2431 N N . ASP A 1 336 ? 13.178 -12.140 11.707 1.00 68.31 336 ASP A N 1
ATOM 2432 C CA . ASP A 1 336 ? 14.422 -11.387 11.656 1.00 68.31 336 ASP A CA 1
ATOM 2433 C C . ASP A 1 336 ? 14.802 -11.113 10.193 1.00 68.31 336 ASP A C 1
ATOM 2435 O O . ASP A 1 336 ? 14.192 -11.634 9.256 1.00 68.31 336 ASP A O 1
ATOM 2439 N N . THR A 1 337 ? 15.802 -10.256 9.997 1.00 62.94 337 THR A N 1
ATOM 2440 C CA . THR A 1 337 ? 16.240 -9.815 8.668 1.00 62.94 337 THR A CA 1
ATOM 2441 C C . THR A 1 337 ? 16.640 -10.983 7.763 1.00 62.94 337 THR A C 1
ATOM 2443 O O . THR A 1 337 ? 16.441 -10.917 6.554 1.00 62.94 337 THR A O 1
ATOM 2446 N N . GLU A 1 338 ? 17.193 -12.056 8.333 1.00 71.12 338 GLU A N 1
ATOM 2447 C CA . GLU A 1 338 ? 17.629 -13.234 7.581 1.00 71.12 338 GLU A CA 1
ATOM 2448 C C . GLU A 1 338 ? 16.428 -14.078 7.128 1.00 71.12 338 GLU A C 1
ATOM 2450 O O . GLU A 1 338 ? 16.296 -14.380 5.941 1.00 71.12 338 GLU A O 1
ATOM 2455 N N . ALA A 1 339 ? 15.499 -14.391 8.034 1.00 69.12 339 ALA A N 1
ATOM 2456 C CA . ALA A 1 339 ? 14.295 -15.151 7.716 1.00 69.12 339 ALA A CA 1
ATOM 2457 C C . ALA A 1 339 ? 13.354 -14.393 6.765 1.00 69.12 339 ALA A C 1
ATOM 2459 O O . ALA A 1 339 ? 12.751 -15.009 5.883 1.00 69.12 339 ALA A O 1
ATOM 2460 N N . ASP A 1 340 ? 13.247 -13.070 6.912 1.00 65.06 340 ASP A N 1
ATOM 2461 C CA . ASP A 1 340 ? 12.451 -12.210 6.030 1.00 65.06 340 ASP A CA 1
ATOM 2462 C C . ASP A 1 340 ? 13.024 -12.164 4.609 1.00 65.06 340 ASP A C 1
ATOM 2464 O O . ASP A 1 340 ? 12.278 -12.286 3.636 1.00 65.06 340 ASP A O 1
ATOM 2468 N N . ALA A 1 341 ? 14.353 -12.081 4.475 1.00 64.06 341 ALA A N 1
ATOM 2469 C CA . ALA A 1 341 ? 15.028 -12.115 3.181 1.00 64.06 341 ALA A CA 1
ATOM 2470 C C . ALA A 1 341 ? 14.867 -13.474 2.484 1.00 64.06 341 ALA A C 1
ATOM 2472 O O . ALA A 1 341 ? 14.564 -13.515 1.293 1.00 64.06 341 ALA A O 1
ATOM 2473 N N . ILE A 1 342 ? 15.011 -14.584 3.217 1.00 71.56 342 ILE A N 1
ATOM 2474 C CA . ILE A 1 342 ? 14.826 -15.938 2.671 1.00 71.56 342 ILE A CA 1
ATOM 2475 C C . ILE A 1 342 ? 13.388 -16.127 2.177 1.00 71.56 342 ILE A C 1
ATOM 2477 O O . ILE A 1 342 ? 13.167 -16.630 1.072 1.00 71.56 342 ILE A O 1
ATOM 2481 N N . LEU A 1 343 ? 12.407 -15.706 2.976 1.00 66.31 343 LEU A N 1
ATOM 2482 C CA . LEU A 1 343 ? 10.996 -15.855 2.645 1.00 66.31 343 LEU A CA 1
ATOM 2483 C C . LEU A 1 343 ? 10.583 -14.926 1.495 1.00 66.31 343 LEU A C 1
ATOM 2485 O O . LEU A 1 343 ? 9.912 -15.367 0.565 1.00 66.31 343 LEU A O 1
ATOM 2489 N N . SER A 1 344 ? 11.061 -13.681 1.495 1.00 60.50 344 SER A N 1
ATOM 2490 C CA . SER A 1 344 ? 10.839 -12.723 0.408 1.00 60.50 344 SER A CA 1
ATOM 2491 C C . SER A 1 344 ? 11.491 -13.163 -0.898 1.00 60.50 344 SER A C 1
ATOM 2493 O O . SER A 1 344 ? 10.864 -13.044 -1.943 1.00 60.50 344 SER A O 1
ATOM 2495 N N . ALA A 1 345 ? 12.709 -13.710 -0.866 1.00 63.03 345 ALA A N 1
ATOM 2496 C CA . ALA A 1 345 ? 13.384 -14.231 -2.054 1.00 63.03 345 ALA A CA 1
ATOM 2497 C C . ALA A 1 345 ? 12.654 -15.455 -2.622 1.00 63.03 345 ALA A C 1
ATOM 2499 O O . ALA A 1 345 ? 12.420 -15.523 -3.830 1.00 63.03 345 ALA A O 1
ATOM 2500 N N . ALA A 1 346 ? 12.229 -16.379 -1.752 1.00 64.50 346 ALA A N 1
ATOM 2501 C CA . ALA A 1 346 ? 11.407 -17.514 -2.151 1.00 64.50 346 ALA A CA 1
ATOM 2502 C C . ALA A 1 346 ? 10.102 -17.035 -2.799 1.00 64.50 346 ALA A C 1
ATOM 2504 O O . ALA A 1 346 ? 9.726 -17.533 -3.848 1.00 64.50 346 ALA A O 1
ATOM 2505 N N . VAL A 1 347 ? 9.436 -16.024 -2.241 1.00 60.41 347 VAL A N 1
ATOM 2506 C CA . VAL A 1 347 ? 8.170 -15.524 -2.789 1.00 60.41 347 VAL A CA 1
ATOM 2507 C C . VAL A 1 347 ? 8.369 -14.676 -4.049 1.00 60.41 347 VAL A C 1
ATOM 2509 O O . VAL A 1 347 ? 7.569 -14.786 -4.971 1.00 60.41 347 VAL A O 1
ATOM 2512 N N . ALA A 1 348 ? 9.431 -13.878 -4.150 1.00 55.34 348 ALA A N 1
ATOM 2513 C CA . ALA A 1 348 ? 9.742 -13.063 -5.327 1.00 55.34 348 ALA A CA 1
ATOM 2514 C C . ALA A 1 348 ? 10.063 -13.923 -6.555 1.00 55.34 348 ALA A C 1
ATOM 2516 O O . ALA A 1 348 ? 9.584 -13.631 -7.649 1.00 55.34 348 ALA A O 1
ATOM 2517 N N . GLN A 1 349 ? 10.777 -15.035 -6.361 1.00 57.69 349 GLN A N 1
ATOM 2518 C CA . GLN A 1 349 ? 10.978 -16.046 -7.404 1.00 57.69 349 GLN A CA 1
ATOM 2519 C C . GLN A 1 349 ? 9.658 -16.685 -7.869 1.00 57.69 349 GLN A C 1
ATOM 2521 O O . GLN A 1 349 ? 9.585 -17.206 -8.978 1.00 57.69 349 GLN A O 1
ATOM 2526 N N . LEU A 1 350 ? 8.615 -16.636 -7.035 1.00 52.94 350 LEU A N 1
ATOM 2527 C CA . LEU A 1 350 ? 7.345 -17.332 -7.239 1.00 52.94 350 LEU A CA 1
ATOM 2528 C C . LEU A 1 350 ? 6.153 -16.401 -7.570 1.00 52.94 350 LEU A C 1
ATOM 2530 O O . LEU A 1 350 ? 5.112 -16.912 -7.973 1.00 52.94 350 LEU A O 1
ATOM 2534 N N . SER A 1 351 ? 6.281 -15.068 -7.424 1.00 43.09 351 SER A N 1
ATOM 2535 C CA . SER A 1 351 ? 5.170 -14.081 -7.504 1.00 43.09 351 SER A CA 1
ATOM 2536 C C . SER A 1 351 ? 5.264 -13.051 -8.636 1.00 43.09 351 SER A C 1
ATOM 2538 O O . SER A 1 351 ? 4.486 -12.097 -8.654 1.00 43.09 351 SER A O 1
ATOM 2540 N N . GLY A 1 352 ? 6.213 -13.171 -9.563 1.00 45.47 352 GLY A N 1
ATOM 2541 C CA . GLY A 1 352 ? 6.300 -12.230 -10.682 1.00 45.47 352 GLY A CA 1
ATOM 2542 C C . GLY A 1 352 ? 5.014 -12.231 -11.516 1.00 45.47 352 GLY A C 1
ATOM 2543 O O . GLY A 1 352 ? 4.448 -13.292 -11.782 1.00 45.47 352 GLY A O 1
ATOM 2544 N N . ARG A 1 353 ? 4.576 -11.054 -11.990 1.00 51.50 353 ARG A N 1
ATOM 2545 C CA . ARG A 1 353 ? 3.740 -10.976 -13.204 1.00 51.50 353 ARG A CA 1
ATOM 2546 C C . ARG A 1 353 ? 4.315 -11.955 -14.244 1.00 51.50 353 ARG A C 1
ATOM 2548 O O . ARG A 1 353 ? 5.548 -12.056 -14.304 1.00 51.50 353 ARG A O 1
ATOM 2555 N N . PRO A 1 354 ? 3.487 -12.689 -15.012 1.00 56.75 354 PRO A N 1
ATOM 2556 C CA . PRO A 1 354 ? 4.020 -13.592 -16.028 1.00 56.75 354 PRO A CA 1
ATOM 2557 C C . PRO A 1 354 ? 5.017 -12.804 -16.880 1.00 56.75 354 PRO A C 1
ATOM 2559 O O . PRO A 1 354 ? 4.702 -11.692 -17.299 1.00 56.75 354 PRO A O 1
ATOM 2562 N N . ARG A 1 355 ? 6.250 -13.306 -17.031 1.00 72.56 355 ARG A N 1
ATOM 2563 C CA . ARG A 1 355 ? 7.296 -12.588 -17.774 1.00 72.56 355 ARG A CA 1
ATOM 2564 C C . ARG A 1 355 ? 6.797 -12.447 -19.203 1.00 72.56 355 ARG A C 1
ATOM 2566 O O . ARG A 1 355 ? 6.520 -13.466 -19.818 1.00 72.56 355 ARG A O 1
ATOM 2573 N N . ARG A 1 356 ? 6.599 -11.249 -19.745 1.00 78.00 356 ARG A N 1
ATOM 2574 C CA . ARG A 1 356 ? 5.965 -11.139 -21.073 1.00 78.00 356 ARG A CA 1
ATOM 2575 C C . ARG A 1 356 ? 7.029 -10.993 -22.145 1.00 78.00 356 ARG A C 1
ATOM 2577 O O . ARG A 1 356 ? 7.886 -10.115 -22.050 1.00 78.00 356 ARG A O 1
ATOM 2584 N N . ALA A 1 357 ? 6.978 -11.859 -23.151 1.00 87.69 357 ALA A N 1
ATOM 2585 C CA . ALA A 1 357 ? 7.859 -11.798 -24.309 1.00 87.69 357 ALA A CA 1
ATOM 2586 C C . ALA A 1 357 ? 7.057 -11.489 -25.572 1.00 87.69 357 ALA A C 1
ATOM 2588 O O . ALA A 1 357 ? 5.941 -11.973 -25.732 1.00 87.69 357 ALA A O 1
ATOM 2589 N N . LEU A 1 358 ? 7.640 -10.733 -26.493 1.00 90.12 358 LEU A N 1
ATOM 2590 C CA . LEU A 1 358 ? 7.139 -10.580 -27.853 1.00 90.12 358 LEU A CA 1
ATOM 2591 C C . LEU A 1 358 ? 8.109 -11.258 -28.821 1.00 90.12 358 LEU A C 1
ATOM 2593 O O . LEU A 1 358 ? 9.299 -10.950 -28.814 1.00 90.12 358 LEU A O 1
ATOM 2597 N N . VAL A 1 359 ? 7.601 -12.158 -29.662 1.00 92.50 359 VAL A N 1
ATOM 2598 C CA . VAL A 1 359 ? 8.364 -12.783 -30.751 1.00 92.50 359 VAL A CA 1
ATOM 2599 C C . VAL A 1 359 ? 7.890 -12.224 -32.090 1.00 92.50 359 VAL A C 1
ATOM 2601 O O . VAL A 1 359 ? 6.721 -12.379 -32.449 1.00 92.50 359 VAL A O 1
ATOM 2604 N N . VAL A 1 360 ? 8.800 -11.601 -32.835 1.00 91.56 360 VAL A N 1
ATOM 2605 C CA . VAL A 1 360 ? 8.553 -11.037 -34.168 1.00 91.56 360 VAL A CA 1
ATOM 2606 C C . VAL A 1 360 ? 9.406 -11.792 -35.183 1.00 91.56 360 VAL A C 1
ATOM 2608 O O . VAL A 1 360 ? 10.627 -11.694 -35.157 1.00 91.56 360 VAL A O 1
ATOM 2611 N N . ASP A 1 361 ? 8.781 -12.579 -36.049 1.00 89.75 361 ASP A N 1
ATOM 2612 C CA . ASP A 1 361 ? 9.468 -13.361 -37.089 1.00 89.75 361 ASP A CA 1
ATOM 2613 C C . ASP A 1 361 ? 8.452 -13.638 -38.204 1.00 89.75 361 ASP A C 1
ATOM 2615 O O . ASP A 1 361 ? 7.279 -13.857 -37.897 1.00 89.75 361 ASP A O 1
ATOM 2619 N N . ASP A 1 362 ? 8.843 -13.609 -39.475 1.00 88.75 362 ASP A N 1
ATOM 2620 C CA . ASP A 1 362 ? 7.935 -13.855 -40.601 1.00 88.75 362 ASP A CA 1
ATOM 2621 C C . ASP A 1 362 ? 7.678 -15.355 -40.833 1.00 88.75 362 ASP A C 1
ATOM 2623 O O . ASP A 1 362 ? 6.597 -15.744 -41.297 1.00 88.75 362 ASP A O 1
ATOM 2627 N N . ASP A 1 363 ? 8.589 -16.225 -40.391 1.00 90.50 363 ASP A N 1
ATOM 2628 C CA . ASP A 1 363 ? 8.417 -17.673 -40.394 1.00 90.50 363 ASP A CA 1
ATOM 2629 C C . ASP A 1 363 ? 7.482 -18.113 -39.255 1.00 90.50 363 ASP A C 1
ATOM 2631 O O . ASP A 1 363 ? 7.824 -18.150 -38.070 1.00 90.50 363 ASP A O 1
ATOM 2635 N N . ALA A 1 364 ? 6.261 -18.507 -39.624 1.00 87.12 364 ALA A N 1
ATOM 2636 C CA . ALA A 1 364 ? 5.239 -18.949 -38.680 1.00 87.12 364 ALA A CA 1
ATOM 2637 C C . ALA A 1 364 ? 5.635 -20.184 -37.852 1.00 87.12 364 ALA A C 1
ATOM 2639 O O . ALA A 1 364 ? 5.181 -20.317 -36.712 1.00 87.12 364 ALA A O 1
ATOM 2640 N N . LEU A 1 365 ? 6.451 -21.090 -38.403 1.00 88.25 365 LEU A N 1
ATOM 2641 C CA . LEU A 1 365 ? 6.900 -22.282 -37.689 1.00 88.25 365 LEU A CA 1
ATOM 2642 C C . LEU A 1 365 ? 7.948 -21.899 -36.646 1.00 88.25 365 LEU A C 1
ATOM 2644 O O . LEU A 1 365 ? 7.810 -22.274 -35.481 1.00 88.25 365 LEU A O 1
ATOM 2648 N N . LEU A 1 366 ? 8.951 -21.114 -37.042 1.00 87.62 366 LEU A N 1
ATOM 2649 C CA . LEU A 1 366 ? 10.003 -20.668 -36.133 1.00 87.62 366 LEU A CA 1
ATOM 2650 C C . LEU A 1 366 ? 9.446 -19.769 -35.023 1.00 87.62 366 LEU A C 1
ATOM 2652 O O . LEU A 1 366 ? 9.756 -19.989 -33.851 1.00 87.62 366 LEU A O 1
ATOM 2656 N N . ARG A 1 367 ? 8.556 -18.830 -35.371 1.00 92.81 367 ARG A N 1
ATOM 2657 C CA . ARG A 1 367 ? 7.845 -17.965 -34.419 1.00 92.81 367 ARG A CA 1
ATOM 2658 C C . ARG A 1 367 ? 7.103 -18.773 -33.360 1.00 92.81 367 ARG A C 1
ATOM 2660 O O . ARG A 1 367 ? 7.215 -18.484 -32.171 1.00 92.81 367 ARG A O 1
ATOM 2667 N N . ARG A 1 368 ? 6.374 -19.813 -33.781 1.00 88.88 368 ARG A N 1
ATOM 2668 C CA . ARG A 1 368 ? 5.632 -20.692 -32.869 1.00 88.88 368 ARG A CA 1
ATOM 2669 C C . ARG A 1 368 ? 6.560 -21.515 -31.983 1.00 88.88 368 ARG A C 1
ATOM 2671 O O . ARG A 1 368 ? 6.333 -21.580 -30.783 1.00 88.88 368 ARG A O 1
ATOM 2678 N N . MET A 1 369 ? 7.613 -22.102 -32.548 1.00 91.06 369 MET A N 1
ATOM 2679 C CA . MET A 1 369 ? 8.575 -22.882 -31.768 1.00 91.06 369 MET A CA 1
ATOM 2680 C C . MET A 1 369 ? 9.288 -22.016 -30.721 1.00 91.06 369 MET A C 1
ATOM 2682 O O . MET A 1 369 ? 9.444 -22.450 -29.582 1.00 91.06 369 MET A O 1
ATOM 2686 N N . LEU A 1 370 ? 9.692 -20.791 -31.077 1.00 90.12 370 LEU A N 1
ATOM 2687 C CA . LEU A 1 370 ? 10.281 -19.833 -30.134 1.00 90.12 370 LEU A CA 1
ATOM 2688 C C . LEU A 1 370 ? 9.295 -19.430 -29.041 1.00 90.12 370 LEU A C 1
ATOM 2690 O O . LEU A 1 370 ? 9.687 -19.363 -27.877 1.00 90.12 370 LEU A O 1
ATOM 2694 N N . ALA A 1 371 ? 8.026 -19.214 -29.390 1.00 88.88 371 ALA A N 1
ATOM 2695 C CA . ALA A 1 371 ? 6.990 -18.929 -28.408 1.00 88.88 371 ALA A CA 1
ATOM 2696 C C . ALA A 1 371 ? 6.769 -20.097 -27.436 1.00 88.88 371 ALA A C 1
ATOM 2698 O O . ALA A 1 371 ? 6.708 -19.873 -26.230 1.00 88.88 371 ALA A O 1
ATOM 2699 N N . ASP A 1 372 ? 6.736 -21.336 -27.928 1.00 86.50 372 ASP A N 1
ATOM 2700 C CA . ASP A 1 372 ? 6.591 -22.529 -27.087 1.00 86.50 372 ASP A CA 1
ATOM 2701 C C . ASP A 1 372 ? 7.809 -22.715 -26.157 1.00 86.50 372 ASP A C 1
ATOM 2703 O O . ASP A 1 372 ? 7.646 -22.978 -24.964 1.00 86.50 372 ASP A O 1
ATOM 2707 N N . ALA A 1 373 ? 9.032 -22.517 -26.666 1.00 87.69 373 ALA A N 1
ATOM 2708 C CA . ALA A 1 373 ? 10.264 -22.642 -25.880 1.00 87.69 373 ALA A CA 1
ATOM 2709 C C . ALA A 1 373 ? 10.392 -21.556 -24.795 1.00 87.69 373 ALA A C 1
ATOM 2711 O O . ALA A 1 373 ? 10.790 -21.839 -23.663 1.00 87.69 373 ALA A O 1
ATOM 2712 N N . LEU A 1 374 ? 10.023 -20.310 -25.109 1.00 84.50 374 LEU A N 1
ATOM 2713 C CA . 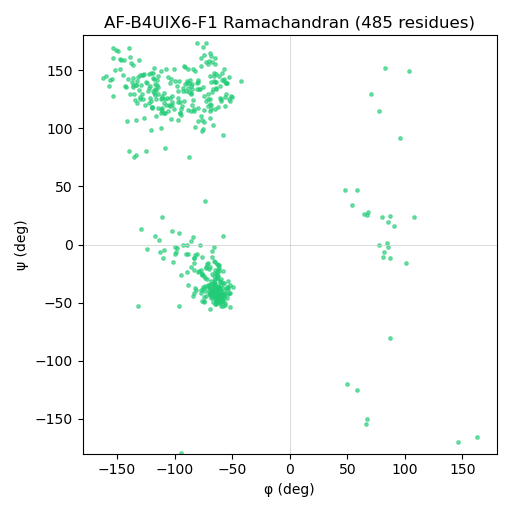LEU A 1 374 ? 9.954 -19.224 -24.126 1.00 84.50 374 LEU A CA 1
ATOM 2714 C C . LEU A 1 374 ? 8.806 -19.449 -23.126 1.00 84.50 374 LEU A C 1
ATOM 2716 O O . LEU A 1 374 ? 8.981 -19.223 -21.928 1.00 84.50 374 LEU A O 1
ATOM 2720 N N . GLY A 1 375 ? 7.670 -19.984 -23.575 1.00 79.69 375 GLY A N 1
ATOM 2721 C CA . GLY A 1 375 ? 6.558 -20.391 -22.714 1.00 79.69 375 GLY A CA 1
ATOM 2722 C C . GLY A 1 375 ? 6.957 -21.462 -21.697 1.00 79.69 375 GLY A C 1
ATOM 2723 O O . GLY A 1 375 ? 6.661 -21.335 -20.509 1.00 79.69 375 GLY A O 1
ATOM 2724 N N . GLY A 1 376 ? 7.732 -22.465 -22.124 1.00 77.19 376 GLY A N 1
ATOM 2725 C CA . GLY A 1 376 ? 8.327 -23.480 -21.245 1.00 77.19 376 GLY A CA 1
ATOM 2726 C C . GLY A 1 376 ? 9.294 -22.911 -20.199 1.00 77.19 376 GLY A C 1
ATOM 2727 O O . GLY A 1 376 ? 9.559 -23.551 -19.182 1.00 77.19 376 GLY A O 1
ATOM 2728 N N . ARG A 1 377 ? 9.774 -21.682 -20.412 1.00 78.88 377 ARG A N 1
ATOM 2729 C CA . ARG A 1 377 ? 10.597 -20.910 -19.473 1.00 78.88 377 ARG A CA 1
ATOM 2730 C C . ARG A 1 377 ? 9.778 -19.936 -18.628 1.00 78.88 377 ARG A C 1
ATOM 2732 O O . ARG A 1 377 ? 10.351 -19.120 -17.920 1.00 78.88 377 ARG A O 1
ATOM 2739 N N . GLY A 1 378 ? 8.451 -20.006 -18.655 1.00 74.31 378 GLY A N 1
ATOM 2740 C CA . GLY A 1 378 ? 7.590 -19.158 -17.831 1.00 74.31 378 GLY A CA 1
ATOM 2741 C C . GLY A 1 378 ? 7.385 -17.750 -18.387 1.00 74.31 378 GLY A C 1
ATOM 2742 O O . GLY A 1 378 ? 7.092 -16.841 -17.606 1.00 74.31 378 GLY A O 1
ATOM 2743 N N . PHE A 1 379 ? 7.547 -17.566 -19.704 1.00 79.75 379 PHE A N 1
ATOM 2744 C CA . PHE A 1 379 ? 7.090 -16.357 -20.382 1.00 79.75 379 PHE A CA 1
ATOM 2745 C C . PHE A 1 379 ? 5.637 -16.493 -20.871 1.00 79.75 379 PHE A C 1
ATOM 2747 O O . PHE A 1 379 ? 5.240 -17.527 -21.398 1.00 79.75 379 PHE A O 1
ATOM 2754 N N . GLU A 1 380 ? 4.845 -15.432 -20.758 1.00 81.75 380 GLU A N 1
ATOM 2755 C CA . GLU A 1 380 ? 3.628 -15.247 -21.548 1.00 81.75 380 GLU A CA 1
ATOM 2756 C C . GLU A 1 380 ? 4.026 -14.594 -22.874 1.00 81.75 380 GLU A C 1
ATOM 2758 O O . GLU A 1 380 ? 4.550 -13.479 -22.896 1.00 81.75 380 GLU A O 1
ATOM 2763 N N . VAL A 1 381 ? 3.837 -15.314 -23.981 1.00 83.69 381 VAL A N 1
ATOM 2764 C CA . VAL A 1 381 ? 4.403 -14.916 -25.272 1.00 83.69 381 VAL A CA 1
ATOM 2765 C C . VAL A 1 381 ? 3.337 -14.348 -26.199 1.00 83.69 381 VAL A C 1
ATOM 2767 O O . VAL A 1 381 ? 2.391 -15.033 -26.584 1.00 83.69 381 VAL A O 1
ATOM 2770 N N . LEU A 1 382 ? 3.536 -13.098 -26.598 1.00 86.19 382 LEU A N 1
ATOM 2771 C CA . LEU A 1 382 ? 2.863 -12.462 -27.719 1.00 86.19 382 LEU A CA 1
ATOM 2772 C C . LEU A 1 382 ? 3.667 -12.721 -28.997 1.00 86.19 382 LEU A C 1
ATOM 2774 O O . LEU A 1 382 ? 4.891 -12.853 -28.968 1.00 86.19 382 LEU A O 1
ATOM 2778 N N . THR A 1 383 ? 2.990 -12.772 -30.139 1.00 89.19 383 THR A N 1
ATOM 2779 C CA . THR A 1 383 ? 3.641 -13.019 -31.430 1.00 89.19 383 THR A CA 1
ATOM 2780 C C . THR A 1 383 ? 3.183 -12.014 -32.470 1.00 89.19 383 THR A C 1
ATOM 2782 O O . THR A 1 383 ? 1.999 -11.686 -32.504 1.00 89.19 383 THR A O 1
ATOM 2785 N N . ALA A 1 384 ? 4.090 -11.609 -33.351 1.00 87.00 384 ALA A N 1
ATOM 2786 C CA . ALA A 1 384 ? 3.802 -10.781 -34.515 1.00 87.00 384 ALA A CA 1
ATOM 2787 C C . ALA A 1 384 ? 4.473 -11.373 -35.760 1.00 87.00 384 ALA A C 1
ATOM 2789 O O . ALA A 1 384 ? 5.590 -11.888 -35.686 1.00 87.00 384 ALA A O 1
ATOM 2790 N N . ALA A 1 385 ? 3.781 -11.334 -36.895 1.00 87.38 385 ALA A N 1
ATOM 2791 C CA . ALA A 1 385 ? 4.265 -11.891 -38.156 1.00 87.38 385 ALA A CA 1
ATOM 2792 C C . ALA A 1 385 ? 5.198 -10.944 -38.922 1.00 87.38 385 ALA A C 1
ATOM 2794 O O . ALA A 1 385 ? 5.884 -11.376 -39.840 1.00 87.38 385 ALA A O 1
ATOM 2795 N N . ASP A 1 386 ? 5.219 -9.661 -38.568 1.00 83.38 386 ASP A N 1
ATOM 2796 C CA . ASP A 1 386 ? 6.102 -8.672 -39.174 1.00 83.38 386 ASP A CA 1
ATOM 2797 C C . ASP A 1 386 ? 6.391 -7.514 -38.206 1.00 83.38 386 ASP A C 1
ATOM 2799 O O . ASP A 1 386 ? 5.762 -7.367 -37.152 1.00 83.38 386 ASP A O 1
ATOM 2803 N N . ALA A 1 387 ? 7.353 -6.664 -38.568 1.00 81.75 387 ALA A N 1
ATOM 2804 C CA . ALA A 1 387 ? 7.757 -5.518 -37.759 1.00 81.75 387 ALA A CA 1
ATOM 2805 C C . ALA A 1 387 ? 6.641 -4.479 -37.538 1.00 81.75 387 ALA A C 1
ATOM 2807 O O . ALA A 1 387 ? 6.657 -3.775 -36.529 1.00 81.75 387 ALA A O 1
ATOM 2808 N N . THR A 1 388 ? 5.666 -4.367 -38.445 1.00 81.19 388 THR A N 1
ATOM 2809 C CA . THR A 1 388 ? 4.553 -3.413 -38.309 1.00 81.19 388 THR A CA 1
ATOM 2810 C C . THR A 1 388 ? 3.566 -3.901 -37.257 1.00 81.19 388 THR A C 1
ATOM 2812 O O . THR A 1 388 ? 3.159 -3.135 -36.383 1.00 81.19 388 THR A O 1
ATOM 2815 N N . GLU A 1 389 ? 3.219 -5.187 -37.298 1.00 78.88 389 GLU A N 1
ATOM 2816 C CA . GLU A 1 389 ? 2.424 -5.832 -36.257 1.00 78.88 389 GLU A CA 1
ATOM 2817 C C . GLU A 1 389 ? 3.167 -5.830 -34.915 1.00 78.88 389 GLU A C 1
ATOM 2819 O O . GLU A 1 389 ? 2.559 -5.533 -33.887 1.00 78.88 389 GLU A O 1
ATOM 2824 N N . GLY A 1 390 ? 4.485 -6.055 -34.930 1.00 79.75 390 GLY A N 1
ATOM 2825 C CA . GLY A 1 390 ? 5.340 -5.958 -33.748 1.00 79.75 390 GLY A CA 1
ATOM 2826 C C . GLY A 1 390 ? 5.277 -4.572 -33.105 1.00 79.75 390 GLY A C 1
ATOM 2827 O O . GLY A 1 390 ? 5.027 -4.470 -31.908 1.00 79.75 390 GLY A O 1
ATOM 2828 N N . LEU A 1 391 ? 5.411 -3.499 -33.896 1.00 78.38 391 LEU A N 1
ATOM 2829 C CA . LEU A 1 391 ? 5.266 -2.118 -33.417 1.00 78.38 391 LEU A CA 1
ATOM 2830 C C . LEU A 1 391 ? 3.867 -1.817 -32.876 1.00 78.38 391 LEU A C 1
ATOM 2832 O O . LEU A 1 391 ? 3.750 -1.069 -31.909 1.00 78.38 391 LEU A O 1
ATOM 2836 N N . ARG A 1 392 ? 2.812 -2.382 -33.475 1.00 75.44 392 ARG A N 1
ATOM 2837 C CA . ARG A 1 392 ? 1.432 -2.214 -32.997 1.00 75.44 392 ARG A CA 1
ATOM 2838 C C . ARG A 1 392 ? 1.230 -2.881 -31.636 1.00 75.44 392 ARG A C 1
ATOM 2840 O O . ARG A 1 392 ? 0.729 -2.235 -30.723 1.00 75.44 392 ARG A O 1
ATOM 2847 N N . VAL A 1 393 ? 1.655 -4.138 -31.495 1.00 72.25 393 VAL A N 1
ATOM 2848 C CA . VAL A 1 393 ? 1.579 -4.886 -30.227 1.00 72.25 393 VAL A CA 1
ATOM 2849 C C . VAL A 1 393 ? 2.417 -4.195 -29.159 1.00 72.25 393 VAL A C 1
ATOM 2851 O O . VAL A 1 393 ? 1.959 -4.028 -28.035 1.00 72.25 393 VAL A O 1
ATOM 2854 N N . LEU A 1 394 ? 3.615 -3.726 -29.521 1.00 70.75 394 LEU A N 1
ATOM 2855 C CA . LEU A 1 394 ? 4.433 -2.909 -28.635 1.00 70.75 394 LEU A CA 1
ATOM 2856 C C . LEU A 1 394 ? 3.677 -1.656 -28.213 1.00 70.75 394 LEU A C 1
ATOM 2858 O O . LEU A 1 394 ? 3.533 -1.469 -27.021 1.00 70.75 394 LEU A O 1
ATOM 2862 N N . ALA A 1 395 ? 3.135 -0.851 -29.131 1.00 66.12 395 ALA A N 1
ATOM 2863 C CA . ALA A 1 395 ? 2.412 0.385 -28.810 1.00 66.12 395 ALA A CA 1
ATOM 2864 C C . ALA A 1 395 ? 1.198 0.179 -27.882 1.00 66.12 395 ALA A C 1
ATOM 2866 O O . ALA A 1 395 ? 0.901 1.050 -27.066 1.00 66.12 395 ALA A O 1
ATOM 2867 N N . GLU A 1 396 ? 0.514 -0.960 -27.993 1.00 59.81 396 GLU A N 1
ATOM 2868 C CA . GLU A 1 396 ? -0.619 -1.337 -27.136 1.00 59.81 396 GLU A CA 1
ATOM 2869 C C . GLU A 1 396 ? -0.166 -1.815 -25.736 1.00 59.81 396 GLU A C 1
ATOM 2871 O O . GLU A 1 396 ? -0.904 -1.651 -24.767 1.00 59.81 396 GLU A O 1
ATOM 2876 N N . GLU A 1 397 ? 1.060 -2.342 -25.605 1.00 56.88 397 GLU A N 1
ATOM 2877 C CA . GLU A 1 397 ? 1.536 -3.096 -24.430 1.00 56.88 397 GLU A CA 1
ATOM 2878 C C . GLU A 1 397 ? 2.898 -2.604 -23.861 1.00 56.88 397 GLU A C 1
ATOM 2880 O O . GLU A 1 397 ? 3.504 -3.300 -23.041 1.00 56.88 397 GLU A O 1
ATOM 2885 N N . VAL A 1 398 ? 3.397 -1.419 -24.270 1.00 47.16 398 VAL A N 1
ATOM 2886 C CA . VAL A 1 398 ? 4.796 -0.933 -24.077 1.00 47.16 398 VAL A CA 1
ATOM 2887 C C . VAL A 1 398 ? 5.307 -1.082 -22.638 1.00 47.16 398 VAL A C 1
ATOM 2889 O O . VAL A 1 398 ? 6.474 -1.398 -22.428 1.00 47.16 398 VAL A O 1
ATOM 2892 N N . LEU A 1 399 ? 4.450 -0.878 -21.635 1.00 46.25 399 LEU A N 1
ATOM 2893 C CA . LEU A 1 399 ? 4.831 -0.861 -20.216 1.00 46.25 399 LEU A CA 1
ATOM 2894 C C . LEU A 1 399 ? 4.852 -2.252 -19.554 1.00 46.25 399 LEU A C 1
ATOM 2896 O O . LEU A 1 399 ? 5.074 -2.354 -18.349 1.00 46.25 399 LEU A O 1
ATOM 2900 N N . ALA A 1 400 ? 4.595 -3.325 -20.312 1.00 60.16 400 ALA A N 1
ATOM 2901 C CA . ALA A 1 400 ? 4.405 -4.663 -19.762 1.00 60.16 400 ALA A CA 1
ATOM 2902 C C . ALA A 1 400 ? 5.334 -5.750 -20.332 1.00 60.16 400 ALA A C 1
ATOM 2904 O O . ALA A 1 400 ? 5.286 -6.866 -19.815 1.00 60.16 400 ALA A O 1
ATOM 2905 N N . LEU A 1 401 ? 6.183 -5.468 -21.326 1.00 70.69 401 LEU A N 1
ATOM 2906 C CA . LEU A 1 401 ? 7.078 -6.465 -21.934 1.00 70.69 401 LEU A CA 1
ATOM 2907 C C . LEU A 1 401 ? 8.458 -6.497 -21.263 1.00 70.69 401 LEU A C 1
ATOM 2909 O O . LEU A 1 401 ? 9.082 -5.461 -21.067 1.00 70.69 401 LEU A O 1
ATOM 2913 N N . ASP A 1 402 ? 8.934 -7.699 -20.932 1.00 80.12 402 ASP A N 1
ATOM 2914 C CA . ASP A 1 402 ? 10.275 -7.940 -20.381 1.00 80.12 402 ASP A CA 1
ATOM 2915 C C . ASP A 1 402 ? 11.286 -8.307 -21.486 1.00 80.12 402 ASP A C 1
ATOM 2917 O O . ASP A 1 402 ? 12.485 -8.080 -21.333 1.00 80.12 402 ASP A O 1
ATOM 2921 N N . LEU A 1 403 ? 10.813 -8.881 -22.602 1.00 88.12 403 LEU A N 1
ATOM 2922 C CA . LEU A 1 403 ? 11.654 -9.401 -23.683 1.00 88.12 403 LEU A CA 1
ATOM 2923 C C . LEU A 1 403 ? 11.038 -9.160 -25.068 1.00 88.12 403 LEU A C 1
ATOM 2925 O O . LEU A 1 403 ? 9.865 -9.442 -25.302 1.00 88.12 403 LEU A O 1
ATOM 2929 N N . LEU A 1 404 ? 11.865 -8.737 -26.017 1.00 90.56 404 LEU A N 1
ATOM 2930 C CA . LEU A 1 404 ? 11.611 -8.777 -27.450 1.00 90.56 404 LEU A CA 1
ATOM 2931 C C . LEU A 1 404 ? 12.626 -9.710 -28.111 1.00 90.56 404 LEU A C 1
ATOM 2933 O O . LEU A 1 404 ? 13.832 -9.497 -28.004 1.00 90.56 404 LEU A O 1
ATOM 2937 N N . VAL A 1 405 ? 12.134 -10.701 -28.847 1.00 92.06 405 VAL A N 1
ATOM 2938 C CA . VAL A 1 405 ? 12.931 -11.508 -29.774 1.00 92.06 405 VAL A CA 1
ATOM 2939 C C . VAL A 1 405 ? 12.478 -11.167 -31.185 1.00 92.06 405 VAL A C 1
ATOM 2941 O O . VAL A 1 405 ? 11.315 -11.376 -31.518 1.00 92.06 405 VAL A O 1
ATOM 2944 N N . THR A 1 406 ? 13.371 -10.627 -32.010 1.00 92.38 406 THR A N 1
ATOM 2945 C CA . THR A 1 406 ? 13.035 -10.220 -33.382 1.00 92.38 406 THR A CA 1
ATOM 2946 C C . THR A 1 406 ? 13.955 -10.865 -34.400 1.00 92.38 406 THR A C 1
ATOM 2948 O O . THR A 1 406 ? 15.168 -10.911 -34.195 1.00 92.38 406 THR A O 1
ATOM 2951 N N . ASP A 1 407 ? 13.399 -11.298 -35.528 1.00 91.00 407 ASP A N 1
ATOM 2952 C CA . ASP A 1 407 ? 14.194 -11.611 -36.707 1.00 91.00 407 ASP A CA 1
ATOM 2953 C C . ASP A 1 407 ? 14.851 -10.341 -37.257 1.00 91.00 407 ASP A C 1
ATOM 2955 O O . ASP A 1 407 ? 14.311 -9.235 -37.165 1.00 91.00 407 ASP A O 1
ATOM 2959 N N . VAL A 1 408 ? 16.039 -10.499 -37.825 1.00 86.31 408 VAL A N 1
ATOM 2960 C CA . VAL A 1 408 ? 16.777 -9.437 -38.504 1.00 86.31 408 VAL A CA 1
ATOM 2961 C C . VAL A 1 408 ? 16.258 -9.244 -39.926 1.00 86.31 408 VAL A C 1
ATOM 2963 O O . VAL A 1 408 ? 16.154 -8.105 -40.383 1.00 86.31 408 VAL A O 1
ATOM 2966 N N . HIS A 1 409 ? 15.919 -10.329 -40.623 1.00 83.88 409 HIS A N 1
ATOM 2967 C CA . HIS A 1 409 ? 15.582 -10.300 -42.045 1.00 83.88 409 HIS A CA 1
ATOM 2968 C C . HIS A 1 409 ? 14.087 -10.525 -42.276 1.00 83.88 409 HIS A C 1
ATOM 2970 O O . HIS A 1 409 ? 13.677 -11.623 -42.619 1.00 83.88 409 HIS A O 1
ATOM 2976 N N . MET A 1 410 ? 13.291 -9.460 -42.162 1.00 83.00 410 MET A N 1
ATOM 2977 C CA . MET A 1 410 ? 11.848 -9.503 -42.426 1.00 83.00 410 MET A CA 1
ATOM 2978 C C . MET A 1 410 ? 11.467 -8.696 -43.681 1.00 83.00 410 MET A C 1
ATOM 2980 O O . MET A 1 410 ? 12.113 -7.686 -43.987 1.00 83.00 410 MET A O 1
ATOM 2984 N N . PRO A 1 411 ? 10.404 -9.085 -44.411 1.00 72.00 411 PRO A N 1
ATOM 2985 C CA . PRO A 1 411 ? 9.861 -8.295 -45.509 1.00 72.00 411 PRO A CA 1
ATOM 2986 C C . PRO A 1 411 ? 9.374 -6.910 -45.053 1.00 72.00 411 PRO A C 1
ATOM 2988 O O . PRO A 1 411 ? 8.669 -6.767 -44.056 1.00 72.00 411 PRO A O 1
ATOM 2991 N N . GLY A 1 412 ? 9.695 -5.875 -45.832 1.00 78.06 412 GLY A N 1
ATOM 2992 C CA . GLY A 1 412 ? 9.258 -4.502 -45.573 1.00 78.06 412 GLY A CA 1
ATOM 2993 C C . GLY A 1 412 ? 10.201 -3.745 -44.641 1.00 78.06 412 GLY A C 1
ATOM 2994 O O . GLY A 1 412 ? 11.014 -2.961 -45.125 1.00 78.06 412 GLY A O 1
ATOM 2995 N N . MET A 1 413 ? 10.081 -3.958 -43.330 1.00 78.38 413 MET A N 1
ATOM 2996 C CA . MET A 1 413 ? 10.939 -3.324 -42.320 1.00 78.38 413 MET A CA 1
ATOM 2997 C C . MET A 1 413 ? 11.831 -4.376 -41.668 1.00 78.38 413 MET A C 1
ATOM 2999 O O . MET A 1 413 ? 11.337 -5.368 -41.136 1.00 78.38 413 MET A O 1
ATOM 3003 N N . ASP A 1 414 ? 13.141 -4.133 -41.701 1.00 78.56 414 ASP A N 1
ATOM 3004 C CA . ASP A 1 414 ? 14.126 -5.035 -41.113 1.00 78.56 414 ASP A CA 1
ATOM 3005 C C . ASP A 1 414 ? 14.183 -4.917 -39.577 1.00 78.56 414 ASP A C 1
ATOM 3007 O O . ASP A 1 414 ? 13.750 -3.927 -38.974 1.00 78.56 414 ASP A O 1
ATOM 3011 N N . GLY A 1 415 ? 14.728 -5.946 -38.923 1.00 76.50 415 GLY A N 1
ATOM 3012 C CA . GLY A 1 415 ? 14.820 -5.990 -37.462 1.00 76.50 415 GLY A CA 1
ATOM 3013 C C . GLY A 1 415 ? 15.691 -4.875 -36.874 1.00 76.50 415 GLY A C 1
ATOM 3014 O O . GLY A 1 415 ? 15.431 -4.408 -35.770 1.00 76.50 415 GLY A O 1
ATOM 3015 N N . ALA A 1 416 ? 16.693 -4.377 -37.605 1.00 82.75 416 ALA A N 1
ATOM 3016 C CA . ALA A 1 416 ? 17.552 -3.291 -37.128 1.00 82.75 416 ALA A CA 1
ATOM 3017 C C . ALA A 1 416 ? 16.815 -1.941 -37.097 1.00 82.75 416 ALA A C 1
ATOM 3019 O O . ALA A 1 416 ? 17.038 -1.102 -36.220 1.00 82.75 416 ALA A O 1
ATOM 3020 N N . GLU A 1 417 ? 15.945 -1.691 -38.070 1.00 82.75 417 GLU A N 1
ATOM 3021 C CA . GLU A 1 417 ? 15.060 -0.537 -38.099 1.00 82.75 417 GLU A CA 1
ATOM 3022 C C . GLU A 1 417 ? 13.959 -0.638 -37.042 1.00 82.75 417 GLU A C 1
ATOM 3024 O O . GLU A 1 417 ? 13.703 0.356 -36.357 1.00 82.75 417 GLU A O 1
ATOM 3029 N N . LEU A 1 418 ? 13.393 -1.829 -36.826 1.00 83.12 418 LEU A N 1
ATOM 3030 C CA . LEU A 1 418 ? 12.461 -2.086 -35.728 1.00 83.12 418 LEU A CA 1
ATOM 3031 C C . LEU A 1 418 ? 13.089 -1.741 -34.368 1.00 83.12 418 LEU A C 1
ATOM 3033 O O . LEU A 1 418 ? 12.533 -0.935 -33.623 1.00 83.12 418 LEU A O 1
ATOM 3037 N N . VAL A 1 419 ? 14.280 -2.273 -34.075 1.00 86.25 419 VAL A N 1
ATOM 3038 C CA . VAL A 1 419 ? 14.992 -2.023 -32.810 1.00 86.25 419 VAL A CA 1
ATOM 3039 C C . VAL A 1 419 ? 15.280 -0.530 -32.606 1.00 86.25 419 VAL A C 1
ATOM 3041 O O . VAL A 1 419 ? 14.981 0.009 -31.539 1.00 86.25 419 VAL A O 1
ATOM 3044 N N . ARG A 1 420 ? 15.758 0.178 -33.641 1.00 83.19 420 ARG A N 1
ATOM 3045 C CA . ARG A 1 420 ? 15.982 1.636 -33.568 1.00 83.19 420 ARG A CA 1
ATOM 3046 C C . ARG A 1 420 ? 14.704 2.405 -33.263 1.00 83.19 420 ARG A C 1
ATOM 3048 O O . ARG A 1 420 ? 14.719 3.304 -32.423 1.00 83.19 420 ARG A O 1
ATOM 3055 N N . ARG A 1 421 ? 13.597 2.075 -33.933 1.00 78.81 421 ARG A N 1
ATOM 3056 C CA . ARG A 1 421 ? 12.306 2.743 -33.714 1.00 78.81 421 ARG A CA 1
ATOM 3057 C C . ARG A 1 421 ? 11.795 2.511 -32.294 1.00 78.81 421 ARG A C 1
ATOM 3059 O O . ARG A 1 421 ? 11.357 3.465 -31.661 1.00 78.81 421 ARG A O 1
ATOM 3066 N N . ILE A 1 422 ? 11.929 1.293 -31.773 1.00 76.50 422 ILE A N 1
ATOM 3067 C CA . ILE A 1 422 ? 11.544 0.953 -30.397 1.00 76.50 422 ILE A CA 1
ATOM 3068 C C . ILE A 1 422 ? 12.348 1.769 -29.387 1.00 76.50 422 ILE A C 1
ATOM 3070 O O . ILE A 1 422 ? 11.762 2.400 -28.512 1.00 76.50 422 ILE A O 1
ATOM 3074 N N . ARG A 1 423 ? 13.674 1.834 -29.543 1.00 75.19 423 ARG A N 1
ATOM 3075 C CA . ARG A 1 423 ? 14.541 2.625 -28.654 1.00 75.19 423 ARG A CA 1
ATOM 3076 C C . ARG A 1 423 ? 14.288 4.130 -28.755 1.00 75.19 423 ARG A C 1
ATOM 3078 O O . ARG A 1 423 ? 14.357 4.829 -27.753 1.00 75.19 423 ARG A O 1
ATOM 3085 N N . THR A 1 424 ? 13.925 4.626 -29.937 1.00 70.00 424 THR A N 1
ATOM 3086 C CA . THR A 1 424 ? 13.599 6.048 -30.149 1.00 70.00 424 THR A CA 1
ATOM 3087 C C . THR A 1 424 ? 12.270 6.446 -29.496 1.00 70.00 424 THR A C 1
ATOM 3089 O O . THR A 1 424 ? 12.135 7.570 -29.025 1.00 70.00 424 THR A O 1
ATOM 3092 N N . VAL A 1 425 ? 11.283 5.541 -29.472 1.00 58.00 425 VAL A N 1
ATOM 3093 C CA . VAL A 1 425 ? 9.940 5.804 -28.923 1.00 58.00 425 VAL A CA 1
ATOM 3094 C C . VAL A 1 425 ? 9.854 5.502 -27.421 1.00 58.00 425 VAL A C 1
ATOM 3096 O O . VAL A 1 425 ? 9.146 6.206 -26.709 1.00 58.00 425 VAL A O 1
ATOM 3099 N N . GLY A 1 426 ? 10.563 4.478 -26.934 1.00 50.62 426 GLY A N 1
ATOM 3100 C CA . GLY A 1 426 ? 10.515 4.021 -25.539 1.00 50.62 426 GLY A CA 1
ATOM 3101 C C . GLY A 1 426 ? 11.655 4.504 -24.631 1.00 50.62 426 GLY A C 1
ATOM 3102 O O . GLY A 1 426 ? 11.586 4.272 -23.429 1.00 50.62 426 GLY A O 1
ATOM 3103 N N . GLY A 1 427 ? 12.699 5.153 -25.161 1.00 51.47 427 GLY A N 1
ATOM 3104 C CA . GLY A 1 427 ? 13.881 5.555 -24.382 1.00 51.47 427 GLY A CA 1
ATOM 3105 C C . GLY A 1 427 ? 14.718 4.366 -23.873 1.00 51.47 427 GLY A C 1
ATOM 3106 O O . GLY A 1 427 ? 14.741 3.297 -24.492 1.00 51.47 427 GLY A O 1
ATOM 3107 N N . GLU A 1 428 ? 15.395 4.533 -22.728 1.00 48.62 428 GLU A N 1
ATOM 3108 C CA . GLU A 1 428 ? 16.130 3.476 -21.996 1.00 48.62 428 GLU A CA 1
ATOM 3109 C C . GLU A 1 428 ? 15.191 2.493 -21.264 1.00 48.62 428 GLU A C 1
ATOM 3111 O O . GLU A 1 428 ? 15.467 2.060 -20.152 1.00 48.62 428 GLU A O 1
ATOM 3116 N N . ALA A 1 429 ? 14.049 2.137 -21.855 1.00 52.09 429 ALA A N 1
ATOM 3117 C CA . ALA A 1 429 ? 13.132 1.180 -21.242 1.00 52.09 429 ALA A CA 1
ATOM 3118 C C . ALA A 1 429 ? 13.822 -0.175 -20.958 1.00 52.09 429 ALA A C 1
ATOM 3120 O O . ALA A 1 429 ? 14.574 -0.675 -21.806 1.00 52.09 429 ALA A O 1
ATOM 3121 N N . ASP A 1 430 ? 13.468 -0.799 -19.822 1.00 63.84 430 ASP A N 1
ATOM 3122 C CA . ASP A 1 430 ? 13.914 -2.117 -19.308 1.00 63.84 430 ASP A CA 1
ATOM 3123 C C . ASP A 1 430 ? 13.652 -3.319 -20.248 1.00 63.84 430 ASP A C 1
ATOM 3125 O O . ASP A 1 430 ? 13.854 -4.478 -19.883 1.00 63.84 430 ASP A O 1
ATOM 3129 N N . LEU A 1 431 ? 13.199 -3.074 -21.479 1.00 80.94 431 LEU A N 1
ATOM 3130 C CA . LEU A 1 431 ? 12.951 -4.098 -22.481 1.00 80.94 431 LEU A CA 1
ATOM 3131 C C . LEU A 1 431 ? 14.275 -4.710 -22.960 1.00 80.94 431 LEU A C 1
ATOM 3133 O O . LEU A 1 431 ? 15.085 -4.043 -23.619 1.00 80.94 431 LEU A O 1
ATOM 3137 N N . ALA A 1 432 ? 14.471 -6.000 -22.678 1.00 86.88 432 ALA A N 1
ATOM 3138 C CA . ALA A 1 432 ? 15.544 -6.784 -23.273 1.00 86.88 432 ALA A CA 1
ATOM 3139 C C . ALA A 1 432 ? 15.246 -7.033 -24.757 1.00 86.88 432 ALA A C 1
ATOM 3141 O O . ALA A 1 432 ? 14.158 -7.488 -25.101 1.00 86.88 432 ALA A O 1
ATOM 3142 N N . ILE A 1 433 ? 16.203 -6.762 -25.642 1.00 90.56 433 ILE A N 1
ATOM 3143 C CA . ILE A 1 433 ? 16.049 -6.937 -27.088 1.00 90.56 433 ILE A CA 1
ATOM 3144 C C . ILE A 1 433 ? 17.089 -7.933 -27.593 1.00 90.56 433 ILE A C 1
ATOM 3146 O O . ILE A 1 433 ? 18.290 -7.676 -27.547 1.00 90.56 433 ILE A O 1
ATOM 3150 N N . VAL A 1 434 ? 16.619 -9.050 -28.139 1.00 92.62 434 VAL A N 1
ATOM 3151 C CA . VAL A 1 434 ? 17.449 -10.087 -28.752 1.00 92.62 434 VAL A CA 1
ATOM 3152 C C . VAL A 1 434 ? 17.145 -10.150 -30.242 1.00 92.62 434 VAL A C 1
ATOM 3154 O O . VAL A 1 434 ? 16.026 -10.467 -30.650 1.00 92.62 434 VAL A O 1
ATOM 3157 N N . ALA A 1 435 ? 18.149 -9.856 -31.062 1.00 91.62 435 ALA A N 1
ATOM 3158 C CA . ALA A 1 435 ? 18.054 -9.983 -32.508 1.00 91.62 435 ALA A CA 1
ATOM 3159 C C . ALA A 1 435 ? 18.491 -11.388 -32.937 1.00 91.62 435 ALA A C 1
ATOM 3161 O O . ALA A 1 435 ? 19.541 -11.877 -32.522 1.00 91.62 435 ALA A O 1
ATOM 3162 N N . VAL A 1 436 ? 17.700 -12.038 -33.781 1.00 91.25 436 VAL A N 1
ATOM 3163 C CA . VAL A 1 436 ? 17.960 -13.389 -34.277 1.00 91.25 436 VAL A CA 1
ATOM 3164 C C . VAL A 1 436 ? 18.147 -13.323 -35.789 1.00 91.25 436 VAL A C 1
ATOM 3166 O O . VAL A 1 436 ? 17.322 -12.749 -36.483 1.00 91.25 436 VAL A O 1
ATOM 3169 N N . THR A 1 437 ? 19.227 -13.891 -36.324 1.00 88.12 437 THR A N 1
ATOM 3170 C CA . THR A 1 437 ? 19.527 -13.855 -37.766 1.00 88.12 437 THR A CA 1
ATOM 3171 C C . THR A 1 437 ? 19.791 -15.242 -38.338 1.00 88.12 437 THR A C 1
ATOM 3173 O O . THR A 1 437 ? 20.373 -16.106 -37.684 1.00 88.12 437 THR A O 1
ATOM 3176 N N . GLY A 1 438 ? 19.390 -15.468 -39.591 1.00 83.75 438 GLY A N 1
ATOM 3177 C CA . GLY A 1 438 ? 19.753 -16.669 -40.348 1.00 83.75 438 GLY A CA 1
ATOM 3178 C C . GLY A 1 438 ? 21.223 -16.718 -40.787 1.00 83.75 438 GLY A C 1
ATOM 3179 O O . GLY A 1 438 ? 21.704 -17.789 -41.153 1.00 83.75 438 GLY A O 1
ATOM 3180 N N . ARG A 1 439 ? 21.939 -15.584 -40.764 1.00 79.50 439 ARG A N 1
ATOM 3181 C CA . ARG A 1 439 ? 23.351 -15.479 -41.160 1.00 79.50 439 ARG A CA 1
ATOM 3182 C C . ARG A 1 439 ? 24.036 -14.315 -40.437 1.00 79.50 439 ARG A C 1
ATOM 3184 O O . ARG A 1 439 ? 23.559 -13.183 -40.523 1.00 79.50 439 ARG A O 1
ATOM 3191 N N . LEU A 1 440 ? 25.173 -14.565 -39.784 1.00 75.31 440 LEU A N 1
ATOM 3192 C CA . LEU A 1 440 ? 26.072 -13.495 -39.346 1.00 75.31 440 LEU A CA 1
ATOM 3193 C C . LEU A 1 440 ? 26.928 -13.024 -40.525 1.00 75.31 440 LEU A C 1
ATOM 3195 O O . LEU A 1 440 ? 27.837 -13.715 -40.983 1.00 75.31 440 LEU A O 1
ATOM 3199 N N . GLU A 1 441 ? 26.607 -11.842 -41.038 1.00 78.62 441 GLU A N 1
ATOM 3200 C CA . GLU A 1 441 ? 27.438 -11.128 -42.007 1.00 78.62 441 GLU A CA 1
ATOM 3201 C C . GLU A 1 441 ? 28.417 -10.199 -41.278 1.00 78.62 441 GLU A C 1
ATOM 3203 O O . GLU A 1 441 ? 28.146 -9.720 -40.172 1.00 78.62 441 GLU A O 1
ATOM 3208 N N . GLU A 1 442 ? 29.564 -9.927 -41.899 1.00 78.31 442 GLU A N 1
ATOM 3209 C CA . GLU A 1 442 ? 30.585 -9.053 -41.322 1.00 78.31 442 GLU A CA 1
ATOM 3210 C C . GLU A 1 442 ? 30.006 -7.645 -41.072 1.00 78.31 442 GLU A C 1
ATOM 3212 O O . GLU A 1 442 ? 29.458 -7.006 -41.970 1.00 78.31 442 GLU A O 1
ATOM 3217 N N . GLY A 1 443 ? 30.074 -7.173 -39.822 1.00 78.56 443 GLY A N 1
ATOM 3218 C CA . GLY A 1 443 ? 29.526 -5.875 -39.405 1.00 78.56 443 GLY A CA 1
ATOM 3219 C C . GLY A 1 443 ? 28.037 -5.859 -39.027 1.00 78.56 443 GLY A C 1
ATOM 3220 O O . GLY A 1 443 ? 27.546 -4.819 -38.585 1.00 78.56 443 GLY A O 1
ATOM 3221 N N . LEU A 1 444 ? 27.314 -6.982 -39.134 1.00 80.88 444 LEU A N 1
ATOM 3222 C CA . LEU A 1 444 ? 25.895 -7.057 -38.763 1.00 80.88 444 LEU A CA 1
ATOM 3223 C C . LEU A 1 444 ? 25.668 -6.911 -37.251 1.00 80.88 444 LEU A C 1
ATOM 3225 O O . LEU A 1 444 ? 24.797 -6.151 -36.826 1.00 80.88 444 LEU A O 1
ATOM 3229 N N . GLU A 1 445 ? 26.457 -7.619 -36.446 1.00 83.31 445 GLU A N 1
ATOM 3230 C CA . GLU A 1 445 ? 26.347 -7.610 -34.984 1.00 83.31 445 GLU A CA 1
ATOM 3231 C C . GLU A 1 445 ? 26.639 -6.221 -34.382 1.00 83.31 445 GLU A C 1
ATOM 3233 O O . GLU A 1 445 ? 25.754 -5.691 -33.705 1.00 83.31 445 GLU A O 1
ATOM 3238 N N . PRO A 1 446 ? 27.754 -5.535 -34.718 1.00 84.12 446 PRO A N 1
ATOM 3239 C CA . PRO A 1 446 ? 27.983 -4.153 -34.288 1.00 84.12 446 PRO A CA 1
ATOM 3240 C C . PRO A 1 446 ? 26.848 -3.196 -34.671 1.00 84.12 446 PRO A C 1
ATOM 3242 O O . PRO A 1 446 ? 26.499 -2.299 -33.907 1.00 84.12 446 PRO A O 1
ATOM 3245 N N . ARG A 1 447 ? 26.235 -3.389 -35.847 1.00 83.81 447 ARG A N 1
ATOM 3246 C CA . ARG A 1 447 ? 25.128 -2.551 -36.327 1.00 83.81 447 ARG A CA 1
ATOM 3247 C C . ARG A 1 447 ? 23.852 -2.738 -35.503 1.00 83.81 447 ARG A C 1
ATOM 3249 O O . ARG A 1 447 ? 23.144 -1.763 -35.264 1.00 83.81 447 ARG A O 1
ATOM 3256 N N . LEU A 1 448 ? 23.549 -3.967 -35.089 1.00 85.62 448 LEU A N 1
ATOM 3257 C CA . LEU A 1 448 ? 22.378 -4.290 -34.266 1.00 85.62 448 LEU A CA 1
ATOM 3258 C C . LEU A 1 448 ? 22.572 -3.869 -32.807 1.00 85.62 448 LEU A C 1
ATOM 3260 O O . LEU A 1 448 ? 21.647 -3.336 -32.198 1.00 85.62 448 LEU A O 1
ATOM 3264 N N . VAL A 1 449 ? 23.782 -4.024 -32.273 1.00 85.94 449 VAL A N 1
ATOM 3265 C CA . VAL A 1 449 ? 24.127 -3.511 -30.941 1.00 85.94 449 VAL A CA 1
ATOM 3266 C C . VAL A 1 449 ? 24.033 -1.984 -30.919 1.00 85.94 449 VAL A C 1
ATOM 3268 O O . VAL A 1 449 ? 23.367 -1.427 -30.053 1.00 85.94 449 VAL A O 1
ATOM 3271 N N . ALA A 1 450 ? 24.573 -1.294 -31.932 1.00 83.38 450 ALA A N 1
ATOM 3272 C CA . ALA A 1 450 ? 24.443 0.161 -32.064 1.00 83.38 450 ALA A CA 1
ATOM 3273 C C . ALA A 1 450 ? 22.988 0.633 -32.252 1.00 83.38 450 ALA A C 1
ATOM 3275 O O . ALA A 1 450 ? 22.651 1.762 -31.904 1.00 83.38 450 ALA A O 1
ATOM 3276 N N . ALA A 1 451 ? 22.117 -0.221 -32.798 1.00 82.69 451 ALA A N 1
ATOM 3277 C CA . ALA A 1 451 ? 20.679 0.030 -32.868 1.00 82.69 451 ALA A CA 1
ATOM 3278 C C . ALA A 1 451 ? 19.981 -0.094 -31.499 1.00 82.69 451 ALA A C 1
ATOM 3280 O O . ALA A 1 451 ? 18.886 0.446 -31.343 1.00 82.69 451 ALA A O 1
ATOM 3281 N N . GLY A 1 452 ? 20.608 -0.768 -30.527 1.00 83.69 452 GLY A N 1
ATOM 3282 C CA . GLY A 1 452 ? 20.113 -0.965 -29.164 1.00 83.69 452 GLY A CA 1
ATOM 3283 C C . GLY A 1 452 ? 19.642 -2.387 -28.843 1.00 83.69 452 GLY A C 1
ATOM 3284 O O . GLY A 1 452 ? 18.802 -2.551 -27.951 1.00 83.69 452 GLY A O 1
ATOM 3285 N N . ALA A 1 453 ? 20.133 -3.394 -29.578 1.00 87.81 453 ALA A N 1
ATOM 3286 C CA . ALA A 1 453 ? 19.976 -4.806 -29.228 1.00 87.81 453 ALA A CA 1
ATOM 3287 C C . ALA A 1 453 ? 20.993 -5.225 -28.152 1.00 87.81 453 ALA A C 1
ATOM 3289 O O . ALA A 1 453 ? 22.156 -4.833 -28.202 1.00 87.81 453 ALA A O 1
ATOM 3290 N N . ASP A 1 454 ? 20.561 -6.064 -27.214 1.00 87.31 454 ASP A N 1
ATOM 3291 C CA . ASP A 1 454 ? 21.375 -6.558 -26.095 1.00 87.31 454 ASP A CA 1
ATOM 3292 C C . ASP A 1 454 ? 22.135 -7.841 -26.429 1.00 87.31 454 ASP A C 1
ATOM 3294 O O . ASP A 1 454 ? 23.135 -8.176 -25.793 1.00 87.31 454 ASP A O 1
ATOM 3298 N N . ALA A 1 455 ? 21.636 -8.587 -27.413 1.00 90.25 455 ALA A N 1
ATOM 3299 C CA . ALA A 1 455 ? 22.291 -9.766 -27.948 1.00 90.25 455 ALA A CA 1
ATOM 3300 C C . ALA A 1 455 ? 21.900 -9.988 -29.410 1.00 90.25 455 ALA A C 1
ATOM 3302 O O . ALA A 1 455 ? 20.779 -9.680 -29.828 1.00 90.25 455 ALA A O 1
ATOM 3303 N N . VAL A 1 456 ? 22.822 -10.583 -30.165 1.00 91.38 456 VAL A N 1
ATOM 3304 C CA . VAL A 1 456 ? 22.601 -11.045 -31.536 1.00 91.38 456 VAL A CA 1
ATOM 3305 C C . VAL A 1 456 ? 22.889 -12.542 -31.581 1.00 91.38 456 VAL A C 1
ATOM 3307 O O . VAL A 1 456 ? 23.947 -12.985 -31.144 1.00 91.38 456 VAL A O 1
ATOM 3310 N N . LEU A 1 457 ? 21.933 -13.336 -32.063 1.00 91.38 457 LEU A N 1
ATOM 3311 C CA . LEU A 1 457 ? 21.997 -14.799 -32.065 1.00 91.38 457 LEU A CA 1
ATOM 3312 C C . LEU A 1 457 ? 21.749 -15.365 -33.466 1.00 91.38 457 LEU A C 1
ATOM 3314 O O . LEU A 1 457 ? 20.934 -14.846 -34.226 1.00 91.38 457 LEU A O 1
ATOM 3318 N N . GLU A 1 458 ? 22.402 -16.477 -33.799 1.00 90.69 458 GLU A N 1
ATOM 3319 C CA . GLU A 1 458 ? 22.122 -17.203 -35.042 1.00 90.69 458 GLU A CA 1
ATOM 3320 C C . GLU A 1 458 ? 20.961 -18.188 -34.888 1.00 90.69 458 GLU A C 1
ATOM 3322 O O . GLU A 1 458 ? 20.940 -18.989 -33.951 1.00 90.69 458 GLU A O 1
ATOM 3327 N N . LYS A 1 459 ? 20.056 -18.231 -35.877 1.00 87.69 459 LYS A N 1
ATOM 3328 C CA . LYS A 1 459 ? 18.968 -19.227 -35.977 1.00 87.69 459 LYS A CA 1
ATOM 3329 C C . LYS A 1 459 ? 19.507 -20.668 -35.902 1.00 87.69 459 LYS A C 1
ATOM 3331 O O . LYS A 1 459 ? 18.852 -21.544 -35.338 1.00 87.69 459 LYS A O 1
ATOM 3336 N N . ALA A 1 460 ? 20.732 -20.908 -36.386 1.00 86.69 460 ALA A N 1
ATOM 3337 C CA . ALA A 1 460 ? 21.412 -22.208 -36.349 1.00 86.69 460 ALA A CA 1
ATOM 3338 C C . ALA A 1 460 ? 21.704 -22.740 -34.929 1.00 86.69 460 ALA A C 1
ATOM 3340 O O . ALA A 1 460 ? 21.939 -23.937 -34.763 1.00 86.69 460 ALA A O 1
ATOM 3341 N N . LEU A 1 461 ? 21.647 -21.891 -33.894 1.00 84.69 461 LEU A N 1
ATOM 3342 C CA . LEU A 1 461 ? 21.770 -22.316 -32.494 1.00 84.69 461 LEU A CA 1
ATOM 3343 C C . LEU A 1 461 ? 20.619 -23.225 -32.049 1.00 84.69 461 LEU A C 1
ATOM 3345 O O . LEU A 1 461 ? 20.775 -23.993 -31.096 1.00 84.69 461 LEU A O 1
ATOM 3349 N N . GLY A 1 462 ? 19.485 -23.154 -32.743 1.00 89.00 462 GLY A N 1
ATOM 3350 C CA . GLY A 1 462 ? 18.270 -23.853 -32.372 1.00 89.00 462 GLY A CA 1
ATOM 3351 C C . GLY A 1 462 ? 17.469 -23.105 -31.308 1.00 89.00 462 GLY A C 1
ATOM 3352 O O . GLY A 1 462 ? 17.991 -22.364 -30.473 1.00 89.00 462 GLY A O 1
ATOM 3353 N N . VAL A 1 463 ? 16.162 -23.338 -31.351 1.00 90.69 463 VAL A N 1
ATOM 3354 C CA . VAL A 1 463 ? 15.135 -22.599 -30.608 1.00 90.69 463 VAL A CA 1
ATOM 3355 C C . VAL A 1 463 ? 15.370 -22.612 -29.093 1.00 90.69 463 VAL A C 1
ATOM 3357 O O . VAL A 1 463 ? 15.310 -21.566 -28.457 1.00 90.69 463 VAL A O 1
ATOM 3360 N N . GLU A 1 464 ? 15.724 -23.764 -28.521 1.00 88.94 464 GLU A N 1
ATOM 3361 C CA . GLU A 1 464 ? 15.969 -23.904 -27.076 1.00 88.94 464 GLU A CA 1
ATOM 3362 C C . GLU A 1 464 ? 17.156 -23.077 -26.581 1.00 88.94 464 GLU A C 1
ATOM 3364 O O . GLU A 1 464 ? 17.103 -22.464 -25.513 1.00 88.94 464 GLU A O 1
ATOM 3369 N N . ARG A 1 465 ? 18.238 -23.030 -27.367 1.00 88.44 465 ARG A N 1
ATOM 3370 C CA . ARG A 1 465 ? 19.426 -22.243 -27.017 1.00 88.44 465 ARG A CA 1
ATOM 3371 C C . ARG A 1 465 ? 19.175 -20.753 -27.188 1.00 88.44 465 ARG A C 1
ATOM 3373 O O . ARG A 1 465 ? 19.667 -19.975 -26.378 1.00 88.44 465 ARG A O 1
ATOM 3380 N N . ILE A 1 466 ? 18.393 -20.364 -28.196 1.00 91.25 466 ILE A N 1
ATOM 3381 C CA . ILE A 1 466 ? 17.959 -18.974 -28.371 1.00 91.25 466 ILE A CA 1
ATOM 3382 C C . ILE A 1 466 ? 17.098 -18.539 -27.185 1.00 91.25 466 ILE A C 1
ATOM 3384 O O . ILE A 1 466 ? 17.389 -17.516 -26.571 1.00 91.25 466 ILE A O 1
ATOM 3388 N N . ALA A 1 467 ? 16.105 -19.343 -26.799 1.00 89.06 467 ALA A N 1
ATOM 3389 C CA . ALA A 1 467 ? 15.261 -19.065 -25.641 1.00 89.06 467 ALA A CA 1
ATOM 3390 C C . ALA A 1 467 ? 16.079 -19.000 -24.336 1.00 89.06 467 ALA A C 1
ATOM 3392 O O . ALA A 1 467 ? 15.840 -18.134 -23.497 1.00 89.06 467 ALA A O 1
ATOM 3393 N N . GLN A 1 468 ? 17.094 -19.861 -24.185 1.00 88.06 468 GLN A N 1
ATOM 3394 C CA . GLN A 1 468 ? 18.025 -19.824 -23.055 1.00 88.06 468 GLN A CA 1
ATOM 3395 C C . GLN A 1 468 ? 18.859 -18.552 -22.993 1.00 88.06 468 GLN A C 1
ATOM 3397 O O . GLN A 1 468 ? 18.991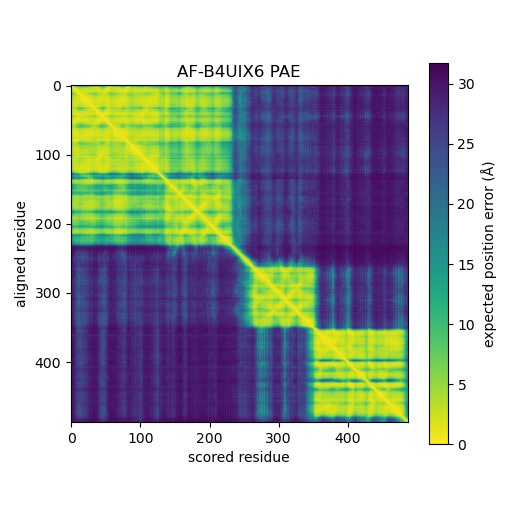 -17.953 -21.927 1.00 88.06 468 GLN A O 1
ATOM 3402 N N . ALA A 1 469 ? 19.443 -18.165 -24.122 1.00 88.50 469 ALA A N 1
ATOM 3403 C CA . ALA A 1 469 ? 20.238 -16.956 -24.213 1.00 88.50 469 ALA A CA 1
ATOM 3404 C C . ALA A 1 469 ? 19.376 -15.715 -23.951 1.00 88.50 469 ALA A C 1
ATOM 3406 O O . ALA A 1 469 ? 19.807 -14.830 -23.219 1.00 88.50 469 ALA A O 1
ATOM 3407 N N . ALA A 1 470 ? 18.148 -15.676 -24.474 1.00 89.19 470 ALA A N 1
ATOM 3408 C CA . ALA A 1 470 ? 17.230 -14.561 -24.273 1.00 89.19 470 ALA A CA 1
ATOM 3409 C C . ALA A 1 470 ? 16.798 -14.395 -22.807 1.00 89.19 470 ALA A C 1
ATOM 3411 O O . ALA A 1 470 ? 16.847 -13.290 -22.275 1.00 89.19 470 ALA A O 1
ATOM 3412 N N . ASP A 1 471 ? 16.469 -15.492 -22.124 1.00 86.38 471 ASP A N 1
ATOM 3413 C CA . ASP A 1 471 ? 16.171 -15.509 -20.685 1.00 86.38 471 ASP A CA 1
ATOM 3414 C C . ASP A 1 471 ? 17.367 -14.989 -19.860 1.00 86.38 471 ASP A C 1
ATOM 3416 O O . ASP A 1 471 ? 17.223 -14.122 -19.003 1.00 86.38 471 ASP A O 1
ATOM 3420 N N . ALA A 1 472 ? 18.590 -15.412 -20.200 1.00 86.25 472 ALA A N 1
ATOM 3421 C CA . ALA A 1 472 ? 19.803 -14.931 -19.537 1.00 86.25 472 ALA A CA 1
ATOM 3422 C C . ALA A 1 472 ? 20.079 -13.430 -19.758 1.00 86.25 472 ALA A C 1
ATOM 3424 O O . ALA A 1 472 ? 20.698 -12.792 -18.905 1.00 86.25 472 ALA A O 1
ATOM 3425 N N . VAL A 1 473 ? 19.655 -12.858 -20.890 1.00 86.31 473 VAL A N 1
ATOM 3426 C CA . VAL A 1 473 ? 19.748 -11.410 -21.146 1.00 86.31 473 VAL A CA 1
ATOM 3427 C C . VAL A 1 473 ? 18.775 -10.645 -20.247 1.00 86.31 473 VAL A C 1
ATOM 3429 O O . VAL A 1 473 ? 19.179 -9.657 -19.637 1.00 86.31 473 VAL A O 1
ATOM 3432 N N . VAL A 1 474 ? 17.537 -11.130 -20.100 1.00 82.69 474 VAL A N 1
ATOM 3433 C CA . VAL A 1 474 ? 16.532 -10.539 -19.195 1.00 82.69 474 VAL A CA 1
ATOM 3434 C C . VAL A 1 474 ? 17.040 -10.527 -17.753 1.00 82.69 474 VAL A C 1
ATOM 3436 O O . VAL A 1 474 ? 17.015 -9.488 -17.096 1.00 82.69 474 VAL A O 1
ATOM 3439 N N . GLU A 1 475 ? 17.562 -11.655 -17.267 1.00 80.38 475 GLU A N 1
ATOM 3440 C CA . GLU A 1 475 ? 18.079 -11.756 -15.896 1.00 80.38 475 GLU A CA 1
ATOM 3441 C C . GLU A 1 475 ? 19.302 -10.853 -15.666 1.00 80.38 475 GLU A C 1
ATOM 3443 O O . GLU A 1 475 ? 19.442 -10.252 -14.601 1.00 80.38 475 GLU A O 1
ATOM 3448 N N . ARG A 1 476 ? 20.162 -10.682 -16.679 1.00 80.31 476 ARG A N 1
ATOM 3449 C CA . ARG A 1 476 ? 21.312 -9.771 -16.598 1.00 80.31 476 ARG A CA 1
ATOM 3450 C C . ARG A 1 476 ? 20.884 -8.308 -16.501 1.00 80.31 476 ARG A C 1
ATOM 3452 O O . ARG A 1 476 ? 21.442 -7.592 -15.679 1.00 80.31 476 ARG A O 1
ATOM 3459 N N . ARG A 1 477 ? 19.891 -7.877 -17.291 1.00 71.38 477 ARG A N 1
ATOM 3460 C CA . ARG A 1 477 ? 19.354 -6.505 -17.210 1.00 71.38 477 ARG A CA 1
ATOM 3461 C C . ARG A 1 477 ? 18.647 -6.243 -15.882 1.00 71.38 477 ARG A C 1
ATOM 3463 O O . ARG A 1 477 ? 18.807 -5.173 -15.317 1.00 71.38 477 ARG A O 1
ATOM 3470 N N . ARG A 1 478 ? 17.930 -7.232 -15.336 1.00 65.50 478 ARG A N 1
ATOM 3471 C CA . ARG A 1 478 ? 17.313 -7.127 -14.000 1.00 65.50 478 ARG A CA 1
ATOM 3472 C C . ARG A 1 478 ? 18.338 -7.003 -12.873 1.00 65.50 478 ARG A C 1
ATOM 3474 O O . ARG A 1 478 ? 18.057 -6.353 -11.871 1.00 65.50 478 ARG A O 1
ATOM 3481 N N . ALA A 1 479 ? 19.498 -7.639 -13.019 1.00 62.75 479 ALA A N 1
ATOM 3482 C CA . ALA A 1 479 ? 20.580 -7.566 -12.043 1.00 62.75 479 ALA A CA 1
ATOM 3483 C C . ALA A 1 479 ? 21.380 -6.250 -12.112 1.00 62.75 479 ALA A C 1
ATOM 3485 O O . ALA A 1 479 ? 22.013 -5.894 -11.120 1.00 62.75 479 ALA A O 1
ATOM 3486 N N . ASP A 1 480 ? 21.347 -5.536 -13.243 1.00 58.50 480 ASP A N 1
ATOM 3487 C CA . ASP A 1 480 ? 22.067 -4.273 -13.449 1.00 58.50 480 ASP A CA 1
ATOM 3488 C C . ASP A 1 480 ? 21.212 -3.249 -14.236 1.00 58.50 480 ASP A C 1
ATOM 3490 O O . ASP A 1 480 ? 21.382 -3.091 -15.450 1.00 58.50 480 ASP A O 1
ATOM 3494 N N . PRO A 1 481 ? 20.274 -2.545 -13.566 1.00 49.09 481 PRO A N 1
ATOM 3495 C CA . PRO A 1 481 ? 19.315 -1.637 -14.211 1.00 49.09 481 PRO A CA 1
ATOM 3496 C C . PRO A 1 481 ? 19.944 -0.376 -14.830 1.00 49.09 481 PRO A C 1
ATOM 3498 O O . PRO A 1 481 ? 19.264 0.360 -15.535 1.00 49.09 481 PRO A O 1
ATOM 3501 N N . GLY A 1 482 ? 21.225 -0.100 -14.550 1.00 42.75 482 GLY A N 1
ATOM 3502 C CA . GLY A 1 482 ? 21.950 1.090 -15.021 1.00 42.75 482 GLY A CA 1
ATOM 3503 C C . GLY A 1 482 ? 23.086 0.798 -16.007 1.00 42.75 482 GLY A C 1
ATOM 3504 O O . GLY A 1 482 ? 23.814 1.715 -16.392 1.00 42.75 482 GLY A O 1
ATOM 3505 N N . GLY A 1 483 ? 23.278 -0.462 -16.407 1.00 40.94 483 GLY A N 1
ATOM 3506 C CA . GLY A 1 483 ? 24.332 -0.854 -17.336 1.00 40.94 483 GLY A CA 1
ATOM 3507 C C . GLY A 1 483 ? 23.987 -0.477 -18.776 1.00 40.94 483 GLY A C 1
ATOM 3508 O O . GLY A 1 483 ? 23.285 -1.218 -19.465 1.00 40.94 483 GLY A O 1
ATOM 3509 N N . ALA A 1 484 ? 24.507 0.653 -19.263 1.00 37.12 484 ALA A N 1
ATOM 3510 C CA . ALA A 1 484 ? 24.572 0.908 -20.701 1.00 37.12 484 ALA A CA 1
ATOM 3511 C C . ALA A 1 484 ? 25.265 -0.282 -21.407 1.00 37.12 484 ALA A C 1
ATOM 3513 O O . ALA A 1 484 ? 26.193 -0.863 -20.830 1.00 37.12 484 ALA A O 1
ATOM 3514 N N . PRO A 1 485 ? 24.848 -0.667 -22.631 1.00 38.88 485 PRO A N 1
ATOM 3515 C CA . PRO A 1 485 ? 25.477 -1.770 -23.349 1.00 38.88 485 PRO A CA 1
ATOM 3516 C C . PRO A 1 485 ? 26.978 -1.490 -23.480 1.00 38.88 485 PRO A C 1
ATOM 3518 O O . PRO A 1 485 ? 27.377 -0.458 -24.019 1.00 38.88 485 PRO A O 1
ATOM 3521 N N . GLY A 1 486 ? 27.792 -2.384 -22.911 1.00 39.66 486 GLY A N 1
ATOM 3522 C CA . GLY A 1 486 ? 29.245 -2.249 -22.871 1.00 39.66 486 GLY A CA 1
ATOM 3523 C C . GLY A 1 486 ?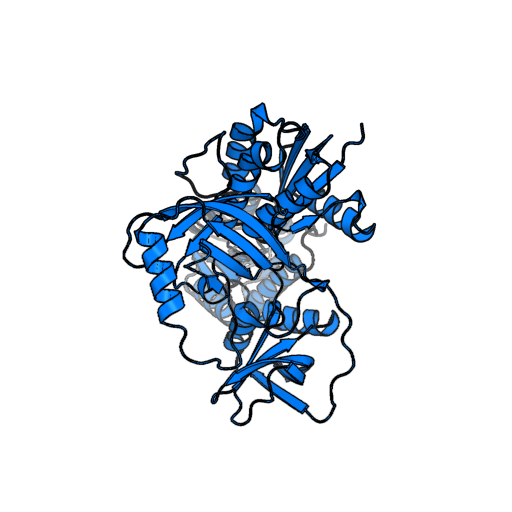 29.814 -2.002 -24.267 1.00 39.66 486 GLY A C 1
ATOM 3524 O O . GLY A 1 486 ? 29.530 -2.761 -25.193 1.00 39.66 486 GLY A O 1
ATOM 3525 N N . HIS A 1 487 ? 30.568 -0.908 -24.381 1.00 33.09 487 HIS A N 1
ATOM 3526 C CA . HIS A 1 487 ? 31.288 -0.479 -25.579 1.00 33.09 487 HIS A CA 1
ATOM 3527 C C . HIS A 1 487 ? 32.348 -1.473 -26.049 1.00 33.09 487 HIS A C 1
ATOM 3529 O O . HIS A 1 487 ? 33.004 -2.098 -25.181 1.00 33.09 487 HIS A O 1
#

Secondary structure (DSSP, 8-state):
-PPEEEEEEESS--THHHHHHHHHHHHHHHHHGGGEEEEEEEEETTTTEEEEEEEE-GGGGSHHHHHHHHHHHHHHT-EEE-GGGS-HHHHHHHHHHHHT-SEEEEEE-TTTHHHHHHHHHHHTTPPSS----TT---EEEEETTSGGGTT-EEETTTTEEEEE-SS-PPTT-EEEEEEEPTT-SSPEEEEEEEEEEE-GGG-BTTB-SEEEEEEET--HHHHHHHHHHHHT-------------S--PPPP---PPPPPPTT-EEEEE-SSHHHHHHHHHHTGGGTEEEE--SSPPPTT-EEEEEEE-TTS-EEEEEEEEEEEETTEEEEEE---HHHHHHHHHHHHHH---PEEEEEE-S-HHHHHHHHHHHHTTTEEEEEESSHHHHHHHHHHHTTS-SEEEEESS-SSS-HHHHHHHHHHHH-S-S-EEEEEES---TTHHHHHHHHT-SEEEEGGG-HHHHHHHHHHHHHHHHH-TT-PPP-

Mean predicted aligned error: 19.64 Å

pLDDT: mean 71.67, std 16.56, range [22.83, 92.88]

Solvent-accessible surface area (backbone atoms only — not comparable to full-atom values): 26616 Å² total; per-residue (Å²): 132,76,71,38,58,35,34,39,39,28,70,66,43,48,49,72,36,32,48,32,43,51,52,48,61,42,15,41,58,70,60,33,37,94,19,53,61,32,36,30,41,28,30,21,84,88,72,18,35,34,40,38,37,35,36,16,26,72,72,23,52,34,70,58,27,47,34,36,45,34,29,52,30,40,74,32,25,25,44,61,43,45,60,92,79,45,53,72,68,56,45,51,50,52,49,55,54,53,71,64,29,82,41,76,45,75,76,36,34,74,90,48,36,58,62,53,49,52,50,51,43,47,76,72,57,29,72,84,94,69,91,82,54,83,79,41,71,76,62,53,69,44,48,55,86,37,55,44,35,62,42,46,49,62,40,67,89,78,37,30,39,34,42,66,32,84,65,47,61,41,67,71,41,76,41,42,32,32,37,34,44,82,96,47,97,60,61,48,69,41,41,27,37,26,71,42,69,41,48,64,92,68,38,45,94,98,44,68,21,12,31,29,29,35,48,51,85,60,47,70,72,54,49,50,53,44,41,52,57,51,70,68,66,72,80,98,64,90,79,82,81,52,49,73,74,74,91,46,77,80,87,87,79,94,71,89,76,79,86,59,51,89,86,38,73,48,67,47,74,35,91,39,58,66,58,42,38,52,43,35,75,73,28,47,78,76,28,30,50,77,39,75,34,88,73,45,65,59,67,71,40,50,21,39,37,33,43,38,43,70,89,73,52,74,47,76,36,58,26,31,27,77,36,59,47,86,70,13,25,33,34,38,41,60,70,52,76,67,59,44,48,54,51,48,51,58,34,56,78,61,61,62,74,70,42,22,31,39,37,27,29,67,50,67,66,61,38,48,51,41,39,52,44,32,36,76,70,58,29,46,62,47,77,22,61,35,53,67,52,35,50,50,55,39,73,77,43,66,94,63,47,42,33,36,40,30,36,39,87,40,83,96,48,35,30,53,58,47,43,34,52,48,42,72,75,57,52,92,52,84,53,31,32,32,38,34,27,92,65,92,52,95,69,47,61,66,52,34,42,74,30,63,34,77,43,75,44,55,56,88,66,37,54,65,54,50,38,50,52,49,53,52,48,37,55,50,44,72,75,39,86,80,67,68,84,82,130

Nearest PDB structures (foldseek):
  3jte-assembly1_A  TM=9.080E-01  e=1.011E-09  Acetivibrio thermocellus ATCC 27405
  8wiw-assembly1_h  TM=8.994E-01  e=1.036E-07  Salmonella enterica subsp. enterica serovar Typhimurium str. LT2
  1d4z-assembly1_A  TM=8.861E-01  e=1.235E-07  Escherichia coli
  3h1f-assembly1_A  TM=8.908E-01  e=2.600E-06  Helicobacter pylori 26695
  5wq0-assembly5_E  TM=9.070E-01  e=5.252E-06  Paenisporosarcina sp. TG-14

Sequence (487 aa):
MDTVELACIFVRAEGDRLLAAERLVLALPHVLGDGLDRCDLAFDASTRFLAVAVAARGEAAKAAARARLAFWTARAGGRLLAPAEATDDERERLRAQVEACDLVAEGVLPADLLDAAGRFFGDAGAPAGRHRSAVARPVLCMDVGGPGWQGVQCDPKAGTLFVAAPIAPPPGDVLALALRLPGVARPVEARAIVMDVRGPTQARPGAPAGYTLHLEDAPPALREALARKAAGASEVGAGTRATARFAVNGPVTVVALPPPDPAAQARIEYATASELASDWIENLSQGGAFVRTARPAEVGAQLVLRLALPNGVELSTPARVVFASASGMGVRFTLDTEADAILSAAVAQLSGRPRRALVVDDDALLRRMLADALGGRGFEVLTAADATEGLRVLAEEVLALDLLVTDVHMPGMDGAELVRRIRTVGGEADLAIVAVTGRLEEGLEPRLVAAGADAVLEKALGVERIAQAADAVVERRRADPGGAPGH